Protein AF-W5W9S1-F1 (afdb_monomer)

Nearest PDB structures (foldseek):
  2y3s-assembly1_A  TM=3.424E-01  e=2.837E-02  Streptomyces sp. 307-9
  5awv-assembly1_A  TM=3.131E-01  e=2.520E-02  Nonomuraea gerenzanensis
  2y3r-assembly2_D  TM=3.210E-01  e=1.879E-01  Streptomyces sp. 307-9
  5d79-assembly2_B  TM=3.189E-01  e=3.014E-01  Arabidopsis thaliana
  4pyd-assembly1_B  TM=3.110E-01  e=1.774E+00  Escherichia coli K-12

Radius of gyration: 22.87 Å; Cα contacts (8 Å, |Δi|>4): 692; chains: 1; bounding box: 59×51×93 Å

Solvent-accessible surface area (backbone atoms only — not comparable to full-atom values): 20218 Å² total; per-residue (Å²): 133,77,61,85,22,42,39,74,51,73,61,100,72,39,13,39,13,35,28,35,26,42,39,29,48,30,65,62,62,76,69,63,54,82,50,73,90,50,57,68,72,60,48,50,51,52,51,52,51,45,52,35,53,48,54,59,74,62,62,46,64,65,55,66,36,34,36,33,43,33,39,32,27,37,54,86,80,41,27,28,40,36,37,41,36,38,38,22,43,27,65,48,57,68,58,9,45,54,50,24,53,54,50,46,57,59,64,52,66,52,53,86,58,40,39,61,44,77,38,57,48,43,66,59,44,52,57,71,31,46,71,74,75,72,25,65,67,13,23,34,36,45,35,44,37,59,48,73,47,75,42,84,53,64,91,82,71,47,63,62,43,71,37,62,50,72,53,45,67,60,100,62,75,62,59,68,60,51,55,54,47,15,64,32,88,42,53,33,35,42,35,36,34,43,26,46,40,79,71,45,72,68,47,53,55,39,35,52,50,48,27,54,54,24,50,56,39,37,34,61,52,72,54,42,99,91,41,78,64,46,47,71,43,25,76,64,29,52,67,30,25,64,49,35,49,49,47,42,58,52,55,69,76,56,66,28,28,40,53,46,36,38,37,42,15,66,37,74,62,66,88,59,53,58,52,51,49,17,55,56,41,21,56,41,38,70,29,70,41,50,76,95,39,44,68,58,54,46,46,20,54,41,69,73,48,84,74,84,51,62,72,66,67,44,64,83,53,69,84,91,66,73,50,71,55,58,59,50,51,46,34,51,31,36,56,60,39,44,39,43,54,58,72,78,59,72,80,62,88,93,56,81,88,51,62,54,44,87,84,64,71,73,71,84,77,82,69,98,76,83,135

pLDDT: mean 91.29, std 12.15, range [34.31, 98.56]

Secondary structure (DSSP, 8-state):
-PPTT-EEEE-SS-EEEEEEEEEEE-HHHHHS-TTTTS-HHHHHHHHHHHHHHHHHHH---GGG-EEEEEEEEETTTTEEEEEEEEEEEESSHHHHHHHHHHHHHHHHS--TTEEEEE---HHHHHHHH-PPPPPTTTEEEEE--EEEEE-S--TT--SEEEEEPPP------SHHHHHHHHT-SS-EEEEEEEEEEPPPHHHHHHHHHHHHHHHHHTS----BTTB-SPPPPPHHHHHHHHHHHHHHHHHHHS-EEEEEEEEEESSPPPTTHHHHHHHHTTS-EEEEPPGGGHHHHHHHHHHT-----HHHHHTTPPTT-S-HHHHHHTTEEEHHHHHHHSPPP---TTSPP-B--TTTTT-S---S---

Mean predicted aligned error: 5.56 Å

Organism: NCBI:txid1449976

Structure (mmCIF, N/CA/C/O backbone):
data_AF-W5W9S1-F1
#
_entry.id   AF-W5W9S1-F1
#
loop_
_atom_site.group_PDB
_atom_site.id
_atom_site.type_symbol
_atom_site.label_atom_id
_atom_site.label_alt_id
_atom_site.label_comp_id
_atom_site.label_asym_id
_atom_site.label_entity_id
_atom_site.label_seq_id
_atom_site.pdbx_PDB_ins_code
_atom_site.Cartn_x
_atom_site.Cartn_y
_atom_site.Cartn_z
_atom_site.occupancy
_atom_site.B_iso_or_equiv
_atom_site.auth_seq_id
_atom_site.auth_comp_id
_atom_site.auth_asym_id
_atom_site.auth_atom_id
_atom_site.pdbx_PDB_model_num
ATOM 1 N N . MET A 1 1 ? -29.829 13.057 8.628 1.00 66.56 1 MET A N 1
ATOM 2 C CA . MET A 1 1 ? -29.102 12.408 9.733 1.00 66.56 1 MET A CA 1
ATOM 3 C C . MET A 1 1 ? -28.193 11.389 9.100 1.00 66.56 1 MET A C 1
ATOM 5 O O . MET A 1 1 ? -28.698 10.636 8.275 1.00 66.56 1 MET A O 1
ATOM 9 N N . THR A 1 2 ? -26.906 11.440 9.418 1.00 81.44 2 THR A N 1
ATOM 10 C CA . THR A 1 2 ? -25.919 10.468 8.953 1.00 81.44 2 THR A CA 1
ATOM 11 C C . THR A 1 2 ? -26.155 9.109 9.613 1.00 81.44 2 THR A C 1
ATOM 13 O O . THR A 1 2 ? -26.679 9.025 10.730 1.00 81.44 2 THR A O 1
ATOM 16 N N . ALA A 1 3 ? -25.838 8.029 8.909 1.00 89.62 3 ALA A N 1
ATOM 17 C CA . ALA A 1 3 ? -25.900 6.678 9.439 1.00 89.62 3 ALA A CA 1
ATOM 18 C C . ALA A 1 3 ? -24.864 6.517 10.571 1.00 89.62 3 ALA A C 1
ATOM 20 O O . ALA A 1 3 ? -23.731 6.978 10.426 1.00 89.62 3 ALA A O 1
ATOM 21 N N . PRO A 1 4 ? -25.197 5.831 11.683 1.00 93.00 4 PRO A N 1
ATOM 22 C CA . PRO A 1 4 ? -24.258 5.635 12.785 1.00 93.00 4 PRO A CA 1
ATOM 23 C C . PRO A 1 4 ? -22.931 5.023 12.322 1.00 93.00 4 PRO A C 1
ATOM 25 O O . PRO A 1 4 ? -22.917 4.003 11.619 1.00 93.00 4 PRO A O 1
ATOM 28 N N . GLY A 1 5 ? -21.820 5.621 12.756 1.00 93.81 5 GLY A N 1
ATOM 29 C CA . GLY A 1 5 ? -20.472 5.194 12.389 1.00 93.81 5 GLY A CA 1
ATOM 30 C C . GLY A 1 5 ? -20.043 5.548 10.967 1.00 93.81 5 GLY A C 1
ATOM 31 O O . GLY A 1 5 ? -19.171 4.867 10.424 1.00 93.81 5 GLY A O 1
ATOM 32 N N . VAL A 1 6 ? -20.661 6.564 10.355 1.00 97.44 6 VAL A N 1
ATOM 33 C CA . VAL A 1 6 ? -20.243 7.131 9.068 1.00 97.44 6 VAL A CA 1
ATOM 34 C C . VAL A 1 6 ? -19.922 8.608 9.248 1.00 97.44 6 VAL A C 1
ATOM 36 O O . VAL A 1 6 ? -20.805 9.406 9.532 1.00 97.44 6 VAL A O 1
ATOM 39 N N . LEU A 1 7 ? -18.664 8.979 9.025 1.00 97.50 7 LEU A N 1
ATOM 40 C CA . LEU A 1 7 ? -18.274 10.380 8.881 1.00 97.50 7 LEU A CA 1
ATOM 41 C C . LEU A 1 7 ? -18.498 10.785 7.420 1.00 97.50 7 LEU A C 1
ATOM 43 O O . LEU A 1 7 ? -17.977 10.115 6.530 1.00 97.50 7 LEU A O 1
ATOM 47 N N . LEU A 1 8 ? -19.256 11.850 7.163 1.00 97.25 8 LEU A N 1
ATOM 48 C CA . LEU A 1 8 ? -19.595 12.315 5.814 1.00 97.25 8 LEU A CA 1
ATOM 49 C C . LEU A 1 8 ? -19.098 13.749 5.597 1.00 97.25 8 LEU A C 1
ATOM 51 O O . LEU A 1 8 ? -19.390 14.639 6.391 1.00 97.25 8 LEU A O 1
ATOM 55 N N . GLU A 1 9 ? -18.404 13.981 4.487 1.00 96.25 9 GLU A N 1
ATOM 56 C CA . GLU A 1 9 ? -18.005 15.311 4.019 1.00 96.25 9 GLU A CA 1
ATOM 57 C C . GLU A 1 9 ? -18.427 15.481 2.559 1.00 96.25 9 GLU A C 1
ATOM 59 O O . GLU A 1 9 ? -18.300 14.553 1.758 1.00 96.25 9 GLU A O 1
ATOM 64 N N . SER A 1 10 ? -18.919 16.662 2.189 1.00 96.25 10 SER A N 1
ATOM 65 C CA . SER A 1 10 ? -19.435 16.921 0.843 1.00 96.25 10 SER A CA 1
ATOM 66 C C . SER A 1 10 ? -18.930 18.249 0.295 1.00 96.25 10 SER A C 1
ATOM 68 O O . SER A 1 10 ? -18.887 19.260 0.995 1.00 96.25 10 SER A O 1
ATOM 70 N N . SER A 1 11 ? -18.603 18.251 -0.993 1.00 95.56 11 SER A N 1
ATOM 71 C CA . SER A 1 11 ? -18.443 19.441 -1.821 1.00 95.56 11 SER A CA 1
ATOM 72 C C . SER A 1 11 ? -19.640 19.591 -2.766 1.00 95.56 11 SER A C 1
ATOM 74 O O . SER A 1 11 ? -20.579 18.797 -2.744 1.00 95.56 11 SER A O 1
ATOM 76 N N . ALA A 1 12 ? -19.605 20.599 -3.641 1.00 93.75 12 ALA A N 1
ATOM 77 C CA . ALA A 1 12 ? -20.634 20.777 -4.663 1.00 93.75 12 ALA A CA 1
ATOM 78 C C . ALA A 1 12 ? -20.660 19.654 -5.723 1.00 93.75 12 ALA A C 1
ATOM 80 O O . ALA A 1 12 ? -21.646 19.537 -6.445 1.00 93.75 12 ALA A O 1
ATOM 81 N N . GLN A 1 13 ? -19.589 18.860 -5.859 1.00 94.75 13 GLN A N 1
ATOM 82 C CA . GLN A 1 13 ? -19.453 17.852 -6.922 1.00 94.75 13 GLN A CA 1
ATOM 83 C C . GLN A 1 13 ? -19.272 16.418 -6.415 1.00 94.75 13 GLN A C 1
ATOM 85 O O . GLN A 1 13 ? -19.398 15.479 -7.199 1.00 94.75 13 GLN A O 1
ATOM 90 N N . MET A 1 14 ? -18.903 16.238 -5.148 1.00 96.75 14 MET A N 1
ATOM 91 C CA . MET A 1 14 ? -18.516 14.936 -4.617 1.00 96.75 14 MET A CA 1
ATOM 92 C C . MET A 1 14 ? -18.802 14.863 -3.124 1.00 96.75 14 MET A C 1
ATOM 94 O O . MET A 1 14 ? -18.617 15.842 -2.406 1.00 96.75 14 MET A O 1
ATOM 98 N N . SER A 1 15 ? -19.187 13.684 -2.656 1.00 97.19 15 SER A N 1
ATOM 99 C CA . SER A 1 15 ? -19.253 13.349 -1.240 1.00 97.19 15 SER A CA 1
ATOM 100 C C . SER A 1 15 ? -18.293 12.217 -0.921 1.00 97.19 15 SER A C 1
ATOM 102 O O . SER A 1 15 ? -18.136 11.271 -1.695 1.00 97.19 15 SER A O 1
ATOM 104 N N . TRP A 1 16 ? -17.668 12.308 0.242 1.00 97.25 16 TRP A N 1
ATOM 105 C CA . TRP A 1 16 ? -16.769 11.314 0.798 1.00 97.25 16 TRP A CA 1
ATOM 106 C C . TRP A 1 16 ? -17.345 10.812 2.106 1.00 97.25 16 TRP A C 1
ATOM 108 O O . TRP A 1 16 ? -17.741 11.600 2.960 1.00 97.25 16 TRP A O 1
ATOM 118 N N . ALA A 1 17 ? -17.379 9.495 2.256 1.00 97.81 17 ALA A N 1
ATOM 119 C CA . ALA A 1 17 ? -17.860 8.857 3.466 1.00 97.81 17 ALA A CA 1
ATOM 120 C C . ALA A 1 17 ? -16.778 7.926 4.013 1.00 97.81 17 ALA A C 1
ATOM 122 O O . ALA A 1 17 ? -16.234 7.094 3.276 1.00 97.81 17 ALA A O 1
ATOM 123 N N . TRP A 1 18 ? -16.465 8.078 5.298 1.00 98.44 18 TRP A N 1
ATOM 124 C CA . TRP A 1 18 ? -15.477 7.284 6.019 1.00 98.44 18 TRP A CA 1
ATOM 125 C C . TRP A 1 18 ? -16.140 6.407 7.072 1.00 98.44 18 TRP A C 1
ATOM 127 O O . TRP A 1 18 ? -17.111 6.797 7.717 1.00 98.44 18 TRP A O 1
ATOM 137 N N . ILE A 1 19 ? -15.551 5.234 7.274 1.00 98.50 19 ILE A N 1
ATOM 138 C CA . ILE A 1 19 ? -15.917 4.277 8.318 1.00 98.50 19 ILE A CA 1
ATOM 139 C C . ILE A 1 19 ? -14.667 3.833 9.065 1.00 98.50 19 ILE A C 1
ATOM 141 O O . ILE A 1 19 ? -13.546 3.952 8.561 1.00 98.50 19 ILE A O 1
ATOM 145 N N . GLY A 1 20 ? -14.863 3.270 10.253 1.00 98.25 20 GLY A N 1
ATOM 146 C CA . GLY A 1 20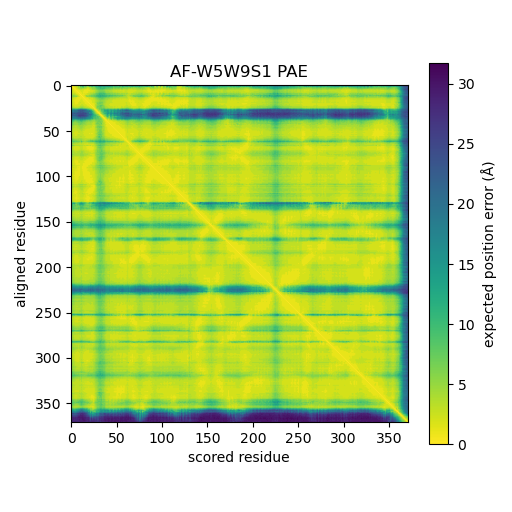 ? -13.788 2.648 11.007 1.00 98.25 20 GLY A CA 1
ATOM 147 C C . GLY A 1 20 ? -14.231 1.382 11.727 1.00 98.25 20 GLY A C 1
ATOM 148 O O . GLY A 1 20 ? -15.384 1.242 12.135 1.00 98.25 20 GLY A O 1
ATOM 149 N N . LEU A 1 21 ? -13.286 0.464 11.891 1.00 98.38 21 LEU A N 1
ATOM 150 C CA . LEU A 1 21 ? -13.408 -0.751 12.684 1.00 98.38 21 LEU A CA 1
ATOM 151 C C . LEU A 1 21 ? -12.221 -0.806 13.650 1.00 98.38 21 LEU A C 1
ATOM 153 O O . LEU A 1 21 ? -11.073 -0.661 13.220 1.00 98.38 21 LEU A O 1
ATOM 157 N N . ARG A 1 22 ? -12.459 -1.064 14.938 1.00 97.56 22 ARG A N 1
ATOM 158 C CA . ARG A 1 22 ? -11.391 -1.554 15.820 1.00 97.56 22 ARG A CA 1
ATOM 159 C C . ARG A 1 22 ? -11.110 -2.993 15.446 1.00 97.56 22 ARG A C 1
ATOM 161 O O . ARG A 1 22 ? -12.048 -3.774 15.301 1.00 97.56 22 ARG A O 1
ATOM 168 N N . VAL A 1 23 ? -9.840 -3.331 15.296 1.00 97.06 23 VAL A N 1
ATOM 169 C CA . VAL A 1 23 ? -9.400 -4.668 14.910 1.00 97.06 23 VAL A CA 1
ATOM 170 C C . VAL A 1 23 ? -8.519 -5.211 16.022 1.00 97.06 23 VAL A C 1
ATOM 172 O O . VAL A 1 23 ? -7.643 -4.514 16.528 1.00 97.06 23 VAL A O 1
ATOM 175 N N . GLY A 1 24 ? -8.749 -6.452 16.425 1.00 95.00 24 GLY A N 1
ATOM 176 C CA . GLY A 1 24 ? -7.943 -7.097 17.452 1.00 95.00 24 GLY A CA 1
ATOM 177 C C . GLY A 1 24 ? -7.851 -8.603 17.243 1.00 95.00 24 GLY A C 1
ATOM 178 O O . GLY A 1 24 ? -8.668 -9.174 16.519 1.00 95.00 24 GLY A O 1
ATOM 179 N N . PRO A 1 25 ? -6.873 -9.258 17.881 1.00 92.88 25 PRO A N 1
ATOM 180 C CA . PRO A 1 25 ? -6.788 -10.710 17.872 1.00 92.88 25 PRO A CA 1
ATOM 181 C C . PRO A 1 25 ? -8.002 -11.315 18.593 1.00 92.88 25 PRO A C 1
ATOM 183 O O . PRO A 1 25 ? -8.459 -10.798 19.618 1.00 92.88 25 PRO A O 1
ATOM 186 N N . ALA A 1 26 ? -8.535 -12.420 18.073 1.00 87.56 26 ALA A N 1
ATOM 187 C CA . ALA A 1 26 ? -9.638 -13.127 18.711 1.00 87.56 26 ALA A CA 1
ATOM 188 C C . ALA A 1 26 ? -9.147 -13.931 19.935 1.00 87.56 26 ALA A C 1
ATOM 190 O O . ALA A 1 26 ? -8.413 -14.905 19.759 1.00 87.56 26 ALA A O 1
ATOM 191 N N . PRO A 1 27 ? -9.601 -13.612 21.167 1.00 69.69 27 PRO A N 1
ATOM 192 C CA . PRO A 1 27 ? -9.120 -14.252 22.395 1.00 69.69 27 PRO A CA 1
ATOM 193 C C . PRO A 1 27 ? -9.461 -15.743 22.421 1.00 69.69 27 PRO A C 1
ATOM 195 O O . PRO A 1 27 ? -8.645 -16.572 22.809 1.00 69.69 27 PRO A O 1
ATOM 198 N N . LYS A 1 28 ? -10.634 -16.108 21.881 1.00 61.88 28 LYS A N 1
ATOM 199 C CA . LYS A 1 28 ? -11.098 -17.496 21.855 1.00 61.88 28 LYS A CA 1
ATOM 200 C C . LYS A 1 28 ? -10.121 -18.433 21.150 1.00 61.88 28 LYS A C 1
ATOM 202 O O . LYS A 1 28 ? -10.017 -19.554 21.595 1.00 61.88 28 LYS A O 1
ATOM 207 N N . LEU A 1 29 ? -9.380 -18.021 20.117 1.00 58.62 29 LEU A N 1
ATOM 208 C CA . LEU A 1 29 ? -8.436 -18.928 19.439 1.00 58.62 29 LEU A CA 1
ATOM 209 C C . LEU A 1 29 ? -7.127 -19.139 20.206 1.00 58.62 29 LEU A C 1
ATOM 211 O O . LEU A 1 29 ? -6.529 -20.207 20.068 1.00 58.62 29 LEU A O 1
ATOM 215 N N . ALA A 1 30 ? -6.719 -18.173 21.033 1.00 54.97 30 ALA A N 1
ATOM 216 C CA . ALA A 1 30 ? -5.643 -18.368 22.001 1.00 54.97 30 ALA A CA 1
ATOM 217 C C . ALA A 1 30 ? -6.090 -19.311 23.137 1.00 54.97 30 ALA A C 1
ATOM 219 O O . ALA A 1 30 ? -5.310 -20.151 23.585 1.00 54.97 30 ALA A O 1
ATOM 220 N N . ASP A 1 31 ? -7.368 -19.235 23.529 1.00 51.78 31 ASP A N 1
ATOM 221 C CA . ASP A 1 31 ? -7.928 -19.979 24.664 1.00 51.78 31 ASP A CA 1
ATOM 222 C C . ASP A 1 31 ? -8.452 -21.390 24.311 1.00 51.78 31 ASP A C 1
ATOM 224 O O . ASP A 1 31 ? -8.374 -22.308 25.128 1.00 51.78 31 ASP A O 1
ATOM 228 N N . THR A 1 32 ? -8.996 -21.617 23.108 1.00 49.09 32 THR A N 1
ATOM 229 C CA . THR A 1 32 ? -9.780 -22.832 22.793 1.00 49.09 32 THR A CA 1
ATOM 230 C C . THR A 1 32 ? -8.958 -24.054 22.403 1.00 49.09 32 THR A C 1
ATOM 232 O O . THR A 1 32 ? -9.543 -25.042 21.963 1.00 49.09 32 THR A O 1
ATOM 235 N N . ARG A 1 33 ? -7.623 -24.042 22.523 1.00 52.91 33 ARG A N 1
ATOM 236 C CA . ARG A 1 33 ? -6.759 -25.162 22.079 1.00 52.91 33 ARG A CA 1
ATOM 237 C C . ARG A 1 33 ? -7.015 -25.622 20.633 1.00 52.91 33 ARG A C 1
ATOM 239 O O . ARG A 1 33 ? -6.513 -26.670 20.244 1.00 52.91 33 ARG A O 1
ATOM 246 N N . ALA A 1 34 ? -7.722 -24.841 19.808 1.00 52.34 34 ALA A N 1
ATOM 247 C CA . ALA A 1 34 ? -8.057 -25.198 18.422 1.00 52.34 34 ALA A CA 1
ATOM 248 C C . ALA A 1 34 ? -6.805 -25.396 17.545 1.00 52.34 34 ALA A C 1
ATOM 250 O O . ALA A 1 34 ? -6.888 -25.921 16.439 1.00 52.34 34 ALA A O 1
ATOM 251 N N . TYR A 1 35 ? -5.643 -25.006 18.075 1.00 56.22 35 TYR A N 1
ATOM 252 C CA . TYR A 1 35 ? -4.326 -25.215 17.500 1.00 56.22 35 TYR A CA 1
ATOM 253 C C . TYR A 1 35 ? -3.304 -25.814 18.473 1.00 56.22 35 TYR A C 1
ATOM 255 O O . TYR A 1 35 ? -2.106 -25.649 18.244 1.00 56.22 35 TYR A O 1
ATOM 263 N N . ALA A 1 36 ? -3.730 -26.455 19.566 1.00 60.62 36 ALA A N 1
ATOM 264 C CA . ALA A 1 36 ? -2.794 -27.042 20.529 1.00 60.62 36 ALA A CA 1
ATOM 265 C C . ALA A 1 36 ? -1.847 -28.060 19.867 1.00 60.62 36 ALA A C 1
ATOM 267 O O . ALA A 1 36 ? -0.680 -28.125 20.240 1.00 60.62 36 ALA A O 1
ATOM 268 N N . ASP A 1 37 ? -2.321 -28.742 18.819 1.00 67.19 37 ASP A N 1
ATOM 269 C CA . ASP A 1 37 ? -1.576 -29.784 18.103 1.00 67.19 37 ASP A CA 1
ATOM 270 C C . ASP A 1 37 ? -0.967 -29.310 16.766 1.00 67.19 37 ASP A C 1
ATOM 272 O O . ASP A 1 37 ? -0.419 -30.111 16.010 1.00 67.19 37 ASP A O 1
ATOM 276 N N . VAL A 1 38 ? -1.063 -28.014 16.435 1.00 76.00 38 VAL A N 1
ATOM 277 C CA . VAL A 1 38 ? -0.556 -27.461 15.165 1.00 76.00 38 VAL A CA 1
ATOM 278 C C . VAL A 1 38 ? 0.726 -26.674 15.414 1.00 76.00 38 VAL A C 1
ATOM 280 O O . VAL A 1 38 ? 0.735 -25.708 16.179 1.00 76.00 38 VAL A O 1
ATOM 283 N N . ALA A 1 39 ? 1.807 -27.057 14.729 1.00 83.56 39 ALA A N 1
ATOM 284 C CA . ALA A 1 39 ? 3.082 -26.352 14.801 1.00 83.56 39 ALA A CA 1
ATOM 285 C C . ALA A 1 39 ? 2.957 -24.899 14.305 1.00 83.56 39 ALA A C 1
ATOM 287 O O . ALA A 1 39 ? 2.207 -24.602 13.372 1.00 83.56 39 ALA A O 1
ATOM 288 N N . GLU A 1 40 ? 3.742 -23.993 14.889 1.00 82.00 40 GLU A N 1
ATOM 289 C CA . GLU A 1 40 ? 3.676 -22.554 14.602 1.00 82.00 40 GLU A CA 1
ATOM 290 C C . GLU A 1 40 ? 3.804 -22.188 13.107 1.00 82.00 40 GLU A C 1
ATOM 292 O O . GLU A 1 40 ? 2.989 -21.397 12.628 1.00 82.00 40 GLU A O 1
ATOM 297 N N . PRO A 1 41 ? 4.721 -22.787 12.315 1.00 86.25 41 PRO A N 1
ATOM 298 C CA . PRO A 1 41 ? 4.794 -22.499 10.881 1.00 86.25 41 PRO A CA 1
ATOM 299 C C . PRO A 1 41 ? 3.509 -22.866 10.128 1.00 86.25 41 PRO A C 1
ATOM 301 O O . PRO A 1 41 ? 3.058 -22.130 9.254 1.00 86.25 41 PRO A O 1
ATOM 304 N N . GLN A 1 42 ? 2.874 -23.982 10.496 1.00 87.19 42 GLN A N 1
ATOM 305 C CA . GLN A 1 42 ? 1.632 -24.421 9.866 1.00 87.19 42 GLN A CA 1
ATOM 306 C C . GLN A 1 42 ? 0.456 -23.520 10.258 1.00 87.19 42 GLN A C 1
ATOM 308 O O . GLN A 1 42 ? -0.351 -23.168 9.395 1.00 87.19 42 GLN A O 1
ATOM 313 N N . ARG A 1 43 ? 0.372 -23.103 11.531 1.00 83.56 43 ARG A N 1
ATOM 314 C CA . ARG A 1 43 ? -0.604 -22.098 11.984 1.00 83.56 43 ARG A CA 1
ATOM 315 C C . ARG A 1 43 ? -0.483 -20.817 11.169 1.00 83.56 43 ARG A C 1
ATOM 317 O O . ARG A 1 43 ? -1.476 -20.351 10.618 1.00 83.56 43 ARG A O 1
ATOM 324 N N . ARG A 1 44 ? 0.731 -20.276 11.057 1.00 87.38 44 ARG A N 1
ATOM 325 C CA . ARG A 1 44 ? 0.982 -19.031 10.328 1.00 87.38 44 ARG A CA 1
ATOM 326 C C . ARG A 1 44 ? 0.624 -19.160 8.851 1.00 87.38 44 ARG A C 1
ATOM 328 O O . ARG A 1 44 ? -0.088 -18.299 8.344 1.00 87.38 44 ARG A O 1
ATOM 335 N N . ALA A 1 45 ? 0.998 -20.258 8.195 1.00 89.56 45 ALA A N 1
ATOM 336 C CA . ALA A 1 45 ? 0.610 -20.519 6.811 1.00 89.56 45 ALA A CA 1
ATOM 337 C C . ALA A 1 45 ? -0.922 -20.550 6.626 1.00 89.56 45 ALA A C 1
ATOM 339 O O . ALA A 1 45 ? -1.446 -19.942 5.691 1.00 89.56 45 ALA A O 1
ATOM 340 N N . GLN A 1 46 ? -1.663 -21.196 7.537 1.00 89.81 46 GLN A N 1
ATOM 341 C CA . GLN A 1 46 ? -3.132 -21.215 7.506 1.00 89.81 46 GLN A CA 1
ATOM 342 C C . GLN A 1 46 ? -3.740 -19.826 7.736 1.00 89.81 46 GLN A C 1
ATOM 344 O O . GLN A 1 46 ? -4.682 -19.447 7.038 1.00 89.81 46 GLN A O 1
ATOM 349 N N .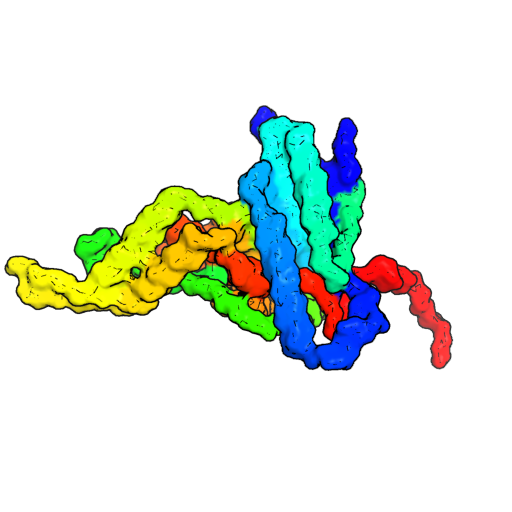 THR A 1 47 ? -3.206 -19.060 8.688 1.00 90.31 47 THR A N 1
ATOM 350 C CA . THR A 1 47 ? -3.618 -17.677 8.957 1.00 90.31 47 THR A CA 1
ATOM 351 C C . THR A 1 47 ? -3.392 -16.798 7.729 1.00 90.31 47 THR A C 1
ATOM 353 O O . THR A 1 47 ? -4.328 -16.154 7.260 1.00 90.31 47 THR A O 1
ATOM 356 N N . THR A 1 48 ? -2.195 -16.851 7.138 1.00 92.38 48 THR A N 1
ATOM 357 C CA . THR A 1 48 ? -1.847 -16.130 5.906 1.00 92.38 48 THR A CA 1
ATOM 358 C C . THR A 1 48 ? -2.790 -16.504 4.757 1.00 92.38 48 THR A C 1
ATOM 360 O O . THR A 1 48 ? -3.295 -15.624 4.063 1.00 92.38 48 THR A O 1
ATOM 363 N N . ALA A 1 49 ? -3.108 -17.791 4.579 1.00 94.38 49 ALA A N 1
ATOM 364 C CA . ALA A 1 49 ? -4.038 -18.238 3.541 1.00 94.38 49 ALA A CA 1
ATOM 365 C C . ALA A 1 49 ? -5.466 -17.693 3.742 1.00 94.38 49 ALA A C 1
ATOM 367 O O . ALA A 1 49 ? -6.120 -17.303 2.773 1.00 94.38 49 ALA A O 1
ATOM 368 N N . ARG A 1 50 ? -5.950 -17.629 4.991 1.00 94.94 50 ARG A N 1
ATOM 369 C CA . ARG A 1 50 ? -7.271 -17.064 5.321 1.00 94.94 50 ARG A CA 1
ATOM 370 C C . ARG A 1 50 ? -7.322 -15.554 5.123 1.00 94.94 50 ARG A C 1
ATOM 372 O O . ARG A 1 50 ? -8.298 -15.064 4.564 1.00 94.94 50 ARG A O 1
ATOM 379 N N . GLU A 1 51 ? -6.287 -14.830 5.540 1.00 96.44 51 GLU A N 1
ATOM 380 C CA . GLU A 1 51 ? -6.179 -13.381 5.316 1.00 96.44 51 GLU A CA 1
ATOM 381 C C . GLU A 1 51 ? -6.138 -13.057 3.824 1.00 96.44 51 GLU A C 1
ATOM 383 O O . GLU A 1 51 ? -6.870 -12.186 3.362 1.00 96.44 51 GLU A O 1
ATOM 388 N N . ARG A 1 52 ? -5.368 -13.825 3.047 1.00 97.19 52 ARG A N 1
ATOM 389 C CA . ARG A 1 52 ? -5.330 -13.715 1.588 1.00 97.19 52 ARG A CA 1
ATOM 390 C C . ARG A 1 52 ? -6.704 -13.945 0.953 1.00 97.19 52 ARG A C 1
ATOM 392 O O . ARG A 1 52 ? -7.103 -13.183 0.077 1.00 97.19 52 ARG A O 1
ATOM 399 N N . ALA A 1 53 ? -7.428 -14.985 1.373 1.00 97.81 53 ALA A N 1
ATOM 400 C CA . ALA A 1 53 ? -8.771 -15.272 0.865 1.00 97.81 53 ALA A CA 1
ATOM 401 C C . ALA A 1 53 ? -9.774 -14.166 1.231 1.00 97.81 53 ALA A C 1
ATOM 403 O O . ALA A 1 53 ? -10.559 -13.742 0.385 1.00 97.81 53 ALA A O 1
ATOM 404 N N . TRP A 1 54 ? -9.709 -13.662 2.466 1.00 97.69 54 TRP A N 1
ATOM 405 C CA . TRP A 1 54 ? -10.505 -12.517 2.899 1.00 97.69 54 TRP A CA 1
ATOM 406 C C . TRP A 1 54 ? -10.202 -11.279 2.056 1.00 97.69 54 TRP A C 1
ATOM 408 O O . TRP A 1 54 ? -11.133 -10.676 1.532 1.00 97.69 54 TRP A O 1
ATOM 418 N N . LEU A 1 55 ? -8.923 -10.950 1.844 1.00 97.44 55 LEU A N 1
ATOM 419 C CA . LEU A 1 55 ? -8.504 -9.793 1.055 1.00 97.44 55 LEU A CA 1
ATOM 420 C C . LEU A 1 55 ? -8.965 -9.891 -0.406 1.00 97.44 55 LEU A C 1
ATOM 422 O O . LEU A 1 55 ? -9.422 -8.900 -0.972 1.00 97.44 55 LEU A O 1
ATOM 426 N N . ALA A 1 56 ? -8.920 -11.089 -0.996 1.00 97.69 56 ALA A N 1
ATOM 427 C CA . ALA A 1 56 ? -9.491 -11.339 -2.318 1.00 97.69 56 ALA A CA 1
ATOM 428 C C . ALA A 1 56 ? -11.000 -11.041 -2.353 1.00 97.69 56 ALA A C 1
ATOM 430 O O . ALA A 1 56 ? -11.476 -10.404 -3.288 1.00 97.69 56 ALA A O 1
ATOM 431 N N . GLY A 1 57 ? -11.739 -11.436 -1.309 1.00 96.75 57 GLY A N 1
ATOM 432 C CA . GLY A 1 57 ? -13.166 -11.134 -1.153 1.00 96.75 57 GLY A CA 1
ATOM 433 C C . GLY A 1 57 ? -13.482 -9.650 -0.926 1.00 96.75 57 GLY A C 1
ATOM 434 O O . GLY A 1 57 ? -14.620 -9.231 -1.133 1.00 96.75 57 GLY A O 1
ATOM 435 N N . GLN A 1 58 ? -12.490 -8.839 -0.541 1.00 96.31 58 GLN A N 1
ATOM 436 C CA . GLN A 1 58 ? -12.644 -7.386 -0.434 1.00 96.31 58 GLN A CA 1
ATOM 437 C C . GLN A 1 58 ? -12.451 -6.661 -1.766 1.00 96.31 58 GLN A C 1
ATOM 439 O O . GLN A 1 58 ? -12.823 -5.490 -1.866 1.00 96.31 58 GLN A O 1
ATOM 444 N N . TRP A 1 59 ? -11.884 -7.320 -2.783 1.00 96.62 59 TRP A N 1
ATOM 445 C CA . TRP A 1 59 ? -11.595 -6.693 -4.067 1.00 96.62 59 TRP A CA 1
ATOM 446 C C . TRP A 1 59 ? -12.893 -6.284 -4.774 1.00 96.62 59 TRP A C 1
ATOM 448 O O . TRP A 1 59 ? -13.615 -7.104 -5.335 1.00 96.62 59 TRP A O 1
ATOM 458 N N . ASN A 1 60 ? -13.194 -4.989 -4.724 1.00 93.12 60 ASN A N 1
ATOM 459 C CA . ASN A 1 60 ? -14.292 -4.362 -5.443 1.00 93.12 60 ASN A CA 1
ATOM 460 C C . ASN A 1 60 ? -13.858 -2.941 -5.832 1.00 93.12 60 ASN A C 1
ATOM 462 O O . ASN A 1 60 ? -13.488 -2.149 -4.966 1.00 93.12 60 ASN A O 1
ATOM 466 N N . THR A 1 61 ? -13.891 -2.639 -7.129 1.00 90.69 61 THR A N 1
ATOM 467 C CA . THR A 1 61 ? -13.512 -1.334 -7.693 1.00 90.69 61 THR A CA 1
ATOM 468 C C . THR A 1 61 ? -14.680 -0.349 -7.815 1.00 90.69 61 THR A C 1
ATOM 470 O O . THR A 1 61 ? -14.481 0.793 -8.224 1.00 90.69 61 THR A O 1
ATOM 473 N N . GLU A 1 62 ? -15.901 -0.768 -7.486 1.00 86.19 62 GLU A N 1
ATOM 474 C CA . GLU A 1 62 ? -17.081 0.092 -7.408 1.00 86.19 62 GLU A CA 1
ATOM 475 C C . GLU A 1 62 ? -16.932 1.126 -6.280 1.00 86.19 62 GLU A C 1
ATOM 477 O O . GLU A 1 62 ? -16.262 0.895 -5.268 1.00 86.19 62 GLU A O 1
ATOM 482 N N . SER A 1 63 ? -17.559 2.293 -6.458 1.00 82.44 63 SER A N 1
ATOM 483 C CA . SER A 1 63 ? -17.587 3.394 -5.475 1.00 82.44 63 SER A CA 1
ATOM 484 C C . SER A 1 63 ? -16.210 3.914 -5.025 1.00 82.44 63 SER A C 1
ATOM 486 O O . SER A 1 63 ? -16.110 4.594 -4.001 1.00 82.44 63 SER A O 1
ATOM 488 N N . HIS A 1 64 ? -15.146 3.593 -5.776 1.00 91.38 64 HIS A N 1
ATOM 489 C CA . HIS A 1 64 ? -13.756 3.942 -5.459 1.00 91.38 64 HIS A CA 1
ATOM 490 C C . HIS A 1 64 ? -13.377 3.610 -4.008 1.00 91.38 64 HIS A C 1
ATOM 492 O O . HIS A 1 64 ? -12.732 4.408 -3.319 1.00 91.38 64 HIS A O 1
ATOM 498 N N . ALA A 1 65 ? -13.835 2.450 -3.529 1.00 95.38 65 ALA A N 1
ATOM 499 C CA . ALA A 1 65 ? -13.572 2.010 -2.172 1.00 95.38 65 ALA A CA 1
ATOM 500 C C . ALA A 1 65 ? -12.067 1.855 -1.929 1.00 95.38 65 ALA A C 1
ATOM 502 O O . ALA A 1 65 ? -11.339 1.277 -2.734 1.00 95.38 65 ALA A O 1
ATOM 503 N N . ARG A 1 66 ? -11.613 2.344 -0.782 1.00 96.44 66 ARG A N 1
ATOM 504 C CA . ARG A 1 66 ? -10.231 2.227 -0.321 1.00 96.44 66 ARG A CA 1
ATOM 505 C C . ARG A 1 66 ? -10.186 2.064 1.177 1.00 96.44 66 ARG A C 1
ATOM 507 O O . ARG A 1 66 ? -11.093 2.523 1.873 1.00 96.44 66 ARG A O 1
ATOM 514 N N . TRP A 1 67 ? -9.150 1.410 1.673 1.00 97.06 67 TRP A N 1
ATOM 515 C CA . TRP A 1 67 ? -9.037 1.139 3.095 1.00 97.06 67 TRP A CA 1
ATOM 516 C C . TRP A 1 67 ? -7.594 1.086 3.559 1.00 97.06 67 TRP A C 1
ATOM 518 O O . TRP A 1 67 ? -6.662 0.886 2.786 1.00 97.06 67 TRP A O 1
ATOM 528 N N . GLU A 1 68 ? -7.416 1.290 4.852 1.00 98.25 68 GLU A N 1
ATOM 529 C CA . GLU A 1 68 ? -6.115 1.435 5.473 1.00 98.25 68 GLU A CA 1
ATOM 530 C C . GLU A 1 68 ? -6.122 0.785 6.848 1.00 98.25 68 GLU A C 1
ATOM 532 O O . GLU A 1 68 ? -6.973 1.086 7.687 1.00 98.25 68 GLU A O 1
ATOM 537 N N . LEU A 1 69 ? -5.167 -0.112 7.074 1.00 98.44 69 LEU A N 1
ATOM 538 C CA . LEU A 1 69 ? -4.922 -0.704 8.377 1.00 98.44 69 LEU A CA 1
ATOM 539 C C . LEU A 1 69 ? -3.875 0.129 9.104 1.00 98.44 69 LEU A C 1
ATOM 541 O O . LEU A 1 69 ? -2.765 0.322 8.604 1.00 98.44 69 LEU A O 1
ATOM 545 N N . ARG A 1 70 ? -4.228 0.614 10.291 1.00 97.94 70 ARG A N 1
ATOM 546 C CA . ARG A 1 70 ? -3.357 1.415 11.145 1.00 97.94 70 ARG A CA 1
ATOM 547 C C . ARG A 1 70 ? -3.038 0.676 12.419 1.00 97.94 70 ARG A C 1
ATOM 549 O O . ARG A 1 70 ? -3.944 0.297 13.155 1.00 97.94 70 ARG A O 1
ATOM 556 N N . PHE A 1 71 ? -1.753 0.555 12.699 1.00 98.19 71 PHE A N 1
ATOM 557 C CA . PHE A 1 71 ? -1.225 0.153 13.987 1.00 98.19 71 PHE A CA 1
ATOM 558 C C . PHE A 1 71 ? -0.698 1.392 14.692 1.00 98.19 71 PHE A C 1
ATOM 560 O O . PHE A 1 71 ? 0.152 2.094 14.150 1.00 98.19 71 PHE A O 1
ATOM 567 N N . SER A 1 72 ? -1.203 1.671 15.885 1.00 96.88 72 SER A N 1
ATOM 568 C CA . SER A 1 72 ? -0.789 2.823 16.682 1.00 96.88 72 SER A CA 1
ATOM 569 C C . SER A 1 72 ? -0.323 2.351 18.044 1.00 96.88 72 SER A C 1
ATOM 571 O O . SER A 1 72 ? -1.065 1.633 18.716 1.00 96.88 72 SER A O 1
ATOM 573 N N . ASN A 1 73 ? 0.881 2.743 18.452 1.00 96.19 73 ASN A N 1
ATOM 574 C CA . ASN A 1 73 ? 1.340 2.463 19.807 1.00 96.19 73 ASN A CA 1
ATOM 575 C C . ASN A 1 73 ? 0.796 3.498 20.794 1.00 96.19 73 ASN A C 1
ATOM 577 O O . ASN A 1 73 ? 0.638 4.676 20.467 1.00 96.19 73 ASN A O 1
ATOM 581 N N . ASP A 1 74 ? 0.590 3.049 22.022 1.00 94.50 74 ASP A N 1
ATOM 582 C CA . ASP A 1 74 ? 0.453 3.912 23.184 1.00 94.50 74 ASP A CA 1
ATOM 583 C C . ASP A 1 74 ? 1.750 3.827 24.013 1.00 94.50 74 ASP A C 1
ATOM 585 O O . ASP A 1 74 ? 2.041 2.770 24.580 1.00 94.50 74 ASP A O 1
ATOM 589 N N . PRO A 1 75 ? 2.547 4.911 24.104 1.00 93.75 75 PRO A N 1
ATOM 590 C CA . PRO A 1 75 ? 3.787 4.917 24.882 1.00 93.75 75 PRO A CA 1
ATOM 591 C C . PRO A 1 75 ? 3.604 4.610 26.377 1.00 93.75 75 PRO A C 1
ATOM 593 O O . PRO A 1 75 ? 4.548 4.144 27.020 1.00 93.75 75 PRO A O 1
ATOM 596 N N . VAL A 1 76 ? 2.417 4.869 26.942 1.00 93.94 76 VAL A N 1
ATOM 597 C CA . VAL A 1 76 ? 2.126 4.665 28.369 1.00 93.94 76 VAL A CA 1
ATOM 598 C C . VAL A 1 76 ? 1.870 3.191 28.655 1.00 93.94 76 VAL A C 1
ATOM 600 O O . VAL A 1 76 ? 2.495 2.614 29.544 1.00 93.94 76 VAL A O 1
ATOM 603 N N . THR A 1 77 ? 0.965 2.567 27.900 1.00 94.06 77 THR A N 1
ATOM 604 C CA . THR A 1 77 ? 0.607 1.154 28.103 1.00 94.06 77 THR A CA 1
ATOM 605 C C . THR A 1 77 ? 1.558 0.188 27.404 1.00 94.06 77 THR A C 1
ATOM 607 O O . THR A 1 77 ? 1.603 -0.986 27.773 1.00 94.06 77 THR A O 1
ATOM 610 N N . ARG A 1 78 ? 2.337 0.669 26.424 1.00 95.00 78 ARG A N 1
ATOM 611 C CA . ARG A 1 78 ? 3.170 -0.139 25.516 1.00 95.00 78 ARG A CA 1
ATOM 612 C C . ARG A 1 78 ? 2.371 -1.223 24.800 1.00 95.00 78 ARG A C 1
ATOM 614 O O . ARG A 1 78 ? 2.875 -2.316 24.551 1.00 95.00 78 ARG A O 1
ATOM 621 N N . LEU A 1 79 ? 1.114 -0.922 24.496 1.00 95.75 79 LEU A N 1
ATOM 622 C CA . LEU A 1 79 ? 0.254 -1.759 23.675 1.00 95.75 79 LEU A CA 1
ATOM 623 C C . LEU A 1 79 ? 0.086 -1.130 22.294 1.00 95.75 79 LEU A C 1
ATOM 625 O O . LEU A 1 79 ? 0.289 0.069 22.089 1.00 95.75 79 LEU A O 1
ATOM 629 N N . VAL A 1 80 ? -0.291 -1.972 21.338 1.00 96.88 80 VAL A N 1
ATOM 630 C CA . VAL A 1 80 ? -0.642 -1.572 19.980 1.00 96.88 80 VAL A CA 1
ATOM 631 C C . VAL A 1 80 ? -2.158 -1.633 19.837 1.00 96.88 80 VAL A C 1
ATOM 633 O O . VAL A 1 80 ? -2.792 -2.654 20.101 1.00 96.88 80 VAL A O 1
ATOM 636 N N . SER A 1 81 ? -2.754 -0.542 19.378 1.00 96.88 81 SER A N 1
ATOM 637 C CA . SER A 1 81 ? -4.127 -0.540 18.881 1.00 96.88 81 SER A CA 1
ATOM 638 C C . SER A 1 81 ? -4.116 -0.729 17.366 1.00 96.88 81 SER A C 1
ATOM 640 O O . SER A 1 81 ? -3.237 -0.209 16.677 1.00 96.88 81 SER A O 1
ATOM 642 N N . CYS A 1 82 ? -5.078 -1.486 16.838 1.00 97.75 82 CYS A N 1
ATOM 643 C CA . CYS A 1 82 ? -5.242 -1.673 15.403 1.00 97.75 82 CYS A CA 1
ATOM 644 C C . CYS A 1 82 ? -6.615 -1.147 14.964 1.00 97.75 82 CYS A C 1
ATOM 646 O O . CYS A 1 82 ? -7.642 -1.445 15.576 1.00 97.75 82 CYS A O 1
ATOM 648 N N . THR A 1 83 ? -6.635 -0.304 13.933 1.00 98.12 83 THR A N 1
ATOM 649 C CA . THR A 1 83 ? -7.858 0.273 13.359 1.00 98.12 83 THR A CA 1
ATOM 650 C C . THR A 1 83 ? -7.855 0.058 11.855 1.00 98.12 83 THR A C 1
ATOM 652 O O . THR A 1 83 ? -6.868 0.360 11.191 1.00 98.12 83 THR A O 1
ATOM 655 N N . LEU A 1 84 ? -8.965 -0.432 11.314 1.00 98.56 84 LEU A N 1
ATOM 656 C CA . LEU A 1 84 ? -9.200 -0.530 9.881 1.00 98.56 84 LEU A CA 1
ATOM 657 C C . LEU A 1 84 ? -10.142 0.596 9.466 1.00 98.56 84 LEU A C 1
ATOM 659 O O . LEU A 1 84 ? -11.299 0.632 9.880 1.00 98.56 84 LEU A O 1
ATOM 663 N N . LEU A 1 85 ? -9.623 1.528 8.676 1.00 98.56 85 LEU A N 1
ATOM 664 C CA . LEU A 1 85 ? -10.360 2.671 8.153 1.00 98.56 85 LEU A CA 1
ATOM 665 C C . LEU A 1 85 ? -10.757 2.396 6.709 1.00 98.56 85 LEU A C 1
ATOM 667 O O . LEU A 1 85 ? -9.975 1.830 5.951 1.00 98.56 85 LEU A O 1
ATOM 671 N N . GLY A 1 86 ? -11.956 2.813 6.325 1.00 98.19 86 GLY A N 1
ATOM 672 C CA . GLY A 1 86 ? -12.454 2.700 4.959 1.00 98.19 86 GLY A CA 1
ATOM 673 C C . GLY A 1 86 ? -12.968 4.038 4.463 1.00 98.19 86 GLY A C 1
ATOM 674 O O . GLY A 1 86 ? -13.445 4.854 5.251 1.00 98.19 86 GLY A O 1
ATOM 675 N N . ARG A 1 87 ? -12.888 4.256 3.153 1.00 98.00 87 ARG A N 1
ATOM 676 C CA . ARG A 1 87 ? -13.453 5.423 2.487 1.00 98.00 87 ARG A CA 1
ATOM 677 C C . ARG A 1 87 ? -14.063 5.036 1.152 1.00 98.00 87 ARG A C 1
ATOM 679 O O . ARG A 1 87 ? -13.490 4.241 0.410 1.00 98.00 87 ARG A O 1
ATOM 686 N N . VAL A 1 88 ? -15.182 5.664 0.831 1.00 97.94 88 VAL A N 1
ATOM 687 C CA . VAL A 1 88 ? -15.821 5.635 -0.489 1.00 97.94 88 VAL A CA 1
ATOM 688 C C . VAL A 1 88 ? -16.085 7.063 -0.956 1.00 97.94 88 VAL A C 1
ATOM 690 O O . VAL A 1 88 ? -15.960 8.013 -0.175 1.00 97.94 88 VAL A O 1
ATOM 693 N N . GLN A 1 89 ? -16.436 7.228 -2.228 1.00 96.19 89 GLN A N 1
ATOM 694 C CA . GLN A 1 89 ? -16.905 8.514 -2.734 1.00 96.19 89 GLN A CA 1
ATOM 695 C C . GLN A 1 89 ? -18.013 8.338 -3.767 1.00 96.19 89 GLN A C 1
ATOM 697 O O . GLN A 1 89 ? -18.002 7.374 -4.533 1.00 96.19 89 GLN A O 1
ATOM 702 N N . ASP A 1 90 ? -18.941 9.287 -3.782 1.00 96.69 90 ASP A N 1
ATOM 703 C CA . ASP A 1 90 ? -20.049 9.346 -4.731 1.00 96.69 90 ASP A CA 1
ATOM 704 C C . ASP A 1 90 ? -20.521 10.804 -4.885 1.00 96.69 90 ASP A C 1
ATOM 706 O O . ASP A 1 90 ? -20.486 11.550 -3.900 1.00 96.69 90 ASP A O 1
ATOM 710 N N . PRO A 1 91 ? -20.955 11.251 -6.078 1.00 96.50 91 PRO A N 1
ATOM 711 C CA . PRO A 1 91 ? -21.593 12.556 -6.232 1.00 96.50 91 PRO A CA 1
ATOM 712 C C . PRO A 1 91 ? -22.830 12.753 -5.339 1.00 96.50 91 PRO A C 1
ATOM 714 O O . PRO A 1 91 ? -23.059 13.869 -4.875 1.00 96.50 91 PRO A O 1
ATOM 717 N N . ASP A 1 92 ? -23.609 11.697 -5.068 1.00 96.50 92 ASP A N 1
ATOM 718 C CA . ASP A 1 92 ? -24.752 11.739 -4.148 1.00 96.50 92 ASP A CA 1
ATOM 719 C C . ASP A 1 92 ? -24.314 11.369 -2.712 1.00 96.50 92 ASP A C 1
ATOM 721 O O . ASP A 1 92 ? -23.902 10.22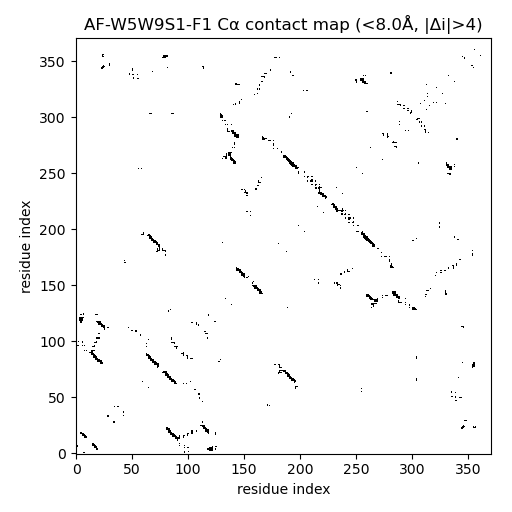9 -2.461 1.00 96.50 92 ASP A O 1
ATOM 725 N N . PRO A 1 93 ? -24.459 12.281 -1.727 1.00 96.88 93 PRO A N 1
ATOM 726 C CA . PRO A 1 93 ? -24.125 12.006 -0.330 1.00 96.88 93 PRO A CA 1
ATOM 727 C C . PRO A 1 93 ? -24.807 10.759 0.250 1.00 96.88 93 PRO A C 1
ATOM 729 O O . PRO A 1 93 ? -24.203 10.038 1.045 1.00 96.88 93 PRO A O 1
ATOM 732 N N . ARG A 1 94 ? -26.051 10.463 -0.155 1.00 96.38 94 ARG A N 1
ATOM 733 C CA . ARG A 1 94 ? -26.781 9.277 0.328 1.00 96.38 94 ARG A CA 1
ATOM 734 C C . ARG A 1 94 ? -26.186 7.991 -0.228 1.00 96.38 94 ARG A C 1
ATOM 736 O O . ARG A 1 94 ? -26.101 6.994 0.486 1.00 96.38 94 ARG A O 1
ATOM 743 N N . MET A 1 95 ? -25.763 8.012 -1.488 1.00 96.75 95 MET A N 1
ATOM 744 C CA . MET A 1 95 ? -25.111 6.867 -2.118 1.00 96.75 95 MET A CA 1
ATOM 745 C C . MET A 1 95 ? -23.726 6.625 -1.516 1.00 96.75 95 MET A C 1
ATOM 747 O O . MET A 1 95 ? -23.392 5.472 -1.231 1.00 96.75 95 MET A O 1
ATOM 751 N N . ALA A 1 96 ? -22.968 7.694 -1.235 1.00 96.94 96 ALA A N 1
ATOM 752 C CA . ALA A 1 96 ? -21.693 7.614 -0.523 1.00 96.94 96 ALA A CA 1
ATOM 753 C C . ALA A 1 96 ? -21.869 6.974 0.863 1.00 96.94 96 ALA A C 1
ATOM 755 O O . ALA A 1 96 ? -21.176 6.014 1.194 1.00 96.94 96 ALA A O 1
ATOM 756 N N . GLU A 1 97 ? -22.840 7.436 1.648 1.00 97.62 97 GLU A N 1
ATOM 757 C CA . GLU A 1 97 ? -23.142 6.879 2.968 1.00 97.62 97 GLU A CA 1
ATOM 758 C C . GLU A 1 97 ? -23.518 5.390 2.911 1.00 97.62 97 GLU A C 1
ATOM 760 O O . GLU A 1 97 ? -22.948 4.569 3.633 1.00 97.62 97 GLU A O 1
ATOM 765 N N . GLN A 1 98 ? -24.435 5.005 2.019 1.00 97.06 98 GLN A N 1
ATOM 766 C CA . GLN A 1 98 ? -24.836 3.603 1.871 1.00 97.06 98 GLN A CA 1
ATOM 767 C C . GLN A 1 98 ? -23.672 2.714 1.419 1.00 97.06 98 GLN A C 1
ATOM 769 O O . GLN A 1 98 ? -23.535 1.581 1.887 1.00 97.06 98 GLN A O 1
ATOM 774 N N . ALA A 1 99 ? -22.827 3.208 0.510 1.00 97.25 99 ALA A N 1
ATOM 775 C CA . ALA A 1 99 ? -21.623 2.504 0.088 1.00 97.25 99 ALA A CA 1
ATOM 776 C C . ALA A 1 99 ? -20.627 2.344 1.247 1.00 97.25 99 ALA A C 1
ATOM 778 O O . ALA A 1 99 ? -20.007 1.288 1.367 1.00 97.25 99 ALA A O 1
ATOM 779 N N . ALA A 1 100 ? -20.525 3.336 2.133 1.00 97.88 100 ALA A N 1
ATOM 780 C CA . ALA A 1 100 ? -19.659 3.291 3.305 1.00 97.88 100 ALA A CA 1
ATOM 781 C C . ALA A 1 100 ? -20.134 2.241 4.320 1.00 97.88 100 ALA A C 1
ATOM 783 O O . ALA A 1 100 ? -19.329 1.443 4.799 1.00 97.88 100 ALA A O 1
ATOM 784 N N . VAL A 1 101 ? -21.445 2.167 4.580 1.00 97.69 101 VAL A N 1
ATOM 785 C CA . VAL A 1 101 ? -22.046 1.118 5.424 1.00 97.69 101 VAL A CA 1
ATOM 786 C C . VAL A 1 101 ? -21.782 -0.272 4.839 1.00 97.69 101 VAL A C 1
ATOM 788 O O . VAL A 1 101 ? -21.282 -1.144 5.547 1.00 97.69 101 VAL A O 1
ATOM 79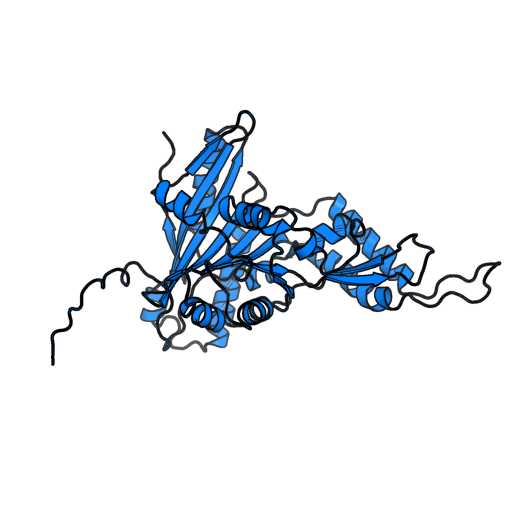1 N N . ARG A 1 102 ? -22.013 -0.471 3.531 1.00 97.31 102 ARG A N 1
ATOM 792 C CA . ARG A 1 102 ? -21.703 -1.748 2.858 1.00 97.31 102 ARG A CA 1
ATOM 793 C C . ARG A 1 102 ? -20.220 -2.107 2.951 1.00 97.31 102 ARG A C 1
ATOM 795 O O . ARG A 1 102 ? -19.891 -3.270 3.177 1.00 97.31 102 ARG A O 1
ATOM 802 N N . LEU A 1 103 ? -19.329 -1.127 2.782 1.00 97.56 103 LEU A N 1
ATOM 803 C CA . LEU A 1 103 ? -17.887 -1.327 2.926 1.00 97.56 103 LEU A CA 1
ATOM 804 C C . LEU A 1 103 ? -17.534 -1.766 4.352 1.00 97.56 103 LEU A C 1
ATOM 806 O O . LEU A 1 103 ? -16.814 -2.747 4.516 1.00 97.56 103 LEU A O 1
ATOM 810 N N . ARG A 1 104 ? -18.060 -1.081 5.373 1.00 97.88 104 ARG A N 1
ATOM 811 C CA . ARG A 1 104 ? -17.848 -1.426 6.785 1.00 97.88 104 ARG A CA 1
ATOM 812 C C . ARG A 1 104 ? -18.272 -2.858 7.079 1.00 97.88 104 ARG A C 1
ATOM 814 O O . ARG A 1 104 ? -17.488 -3.607 7.652 1.00 97.88 104 ARG A O 1
ATOM 821 N N . ASP A 1 105 ? -19.478 -3.236 6.670 1.00 97.25 105 ASP A N 1
ATOM 822 C CA . ASP A 1 105 ? -20.031 -4.559 6.960 1.00 97.25 105 ASP A CA 1
ATOM 823 C C . ASP A 1 105 ? -19.229 -5.662 6.240 1.00 97.25 105 ASP A C 1
ATOM 825 O O . ASP A 1 105 ? -18.949 -6.713 6.819 1.00 97.25 105 ASP A O 1
ATOM 829 N N . ARG A 1 106 ? -18.757 -5.397 5.012 1.00 96.75 106 ARG A N 1
ATOM 830 C CA . ARG A 1 106 ? -17.882 -6.313 4.260 1.00 96.75 106 ARG A CA 1
ATOM 831 C C . ARG A 1 106 ? -16.497 -6.469 4.898 1.00 96.75 106 ARG A C 1
ATOM 833 O O . ARG A 1 106 ? -15.980 -7.584 4.965 1.00 96.75 106 ARG A O 1
ATOM 840 N N . LEU A 1 107 ? -15.906 -5.376 5.386 1.00 97.31 107 LEU A N 1
ATOM 841 C CA . LEU A 1 107 ? -14.621 -5.403 6.093 1.00 97.31 107 LEU A CA 1
ATOM 842 C C . LEU A 1 107 ? -14.740 -6.055 7.482 1.00 97.31 107 LEU A C 1
ATOM 844 O O . LEU A 1 107 ? -13.798 -6.708 7.923 1.00 97.31 107 LEU A O 1
ATOM 848 N N . ALA A 1 108 ? -15.896 -5.933 8.145 1.00 97.12 108 ALA A N 1
ATOM 849 C CA . ALA A 1 108 ? -16.184 -6.569 9.431 1.00 97.12 108 ALA A CA 1
ATOM 850 C C . ALA A 1 108 ? -16.377 -8.095 9.334 1.00 97.12 108 ALA A C 1
ATOM 852 O O . ALA A 1 108 ? -16.281 -8.797 10.339 1.00 97.12 108 ALA A O 1
ATOM 853 N N . ALA A 1 109 ? -16.600 -8.642 8.134 1.00 96.25 109 ALA A N 1
ATOM 854 C CA . ALA A 1 109 ? -16.604 -10.085 7.885 1.00 96.25 109 ALA A CA 1
ATOM 855 C C . ALA A 1 109 ? -15.169 -10.660 7.877 1.00 96.25 109 ALA A C 1
ATOM 857 O O . ALA A 1 109 ? -14.728 -11.266 6.899 1.00 96.25 109 ALA A O 1
ATOM 858 N N . ALA A 1 110 ? -14.412 -10.405 8.946 1.00 95.25 110 ALA A N 1
ATOM 859 C CA . ALA A 1 110 ? -13.007 -10.760 9.086 1.00 95.25 110 ALA A CA 1
ATOM 860 C C . ALA A 1 110 ? -12.794 -12.275 9.301 1.00 95.25 110 ALA A C 1
ATOM 862 O O . ALA A 1 110 ? -13.712 -12.990 9.718 1.00 95.25 110 ALA A O 1
ATOM 863 N N . PRO A 1 111 ? -11.580 -12.796 9.037 1.00 94.81 111 PRO A N 1
ATOM 864 C CA . PRO A 1 111 ? -11.229 -14.173 9.369 1.00 94.81 111 PRO A CA 1
ATOM 865 C C . PRO A 1 111 ? -11.413 -14.482 10.861 1.00 94.81 111 PRO A C 1
ATOM 867 O O . PRO A 1 111 ? -11.250 -13.613 11.708 1.00 94.81 111 PRO A O 1
ATOM 870 N N . ALA A 1 112 ? -11.659 -15.752 11.197 1.00 90.62 112 ALA A N 1
ATOM 871 C CA . ALA A 1 112 ? -12.002 -16.172 12.561 1.00 90.62 112 ALA A CA 1
ATOM 872 C C . ALA A 1 112 ? -10.974 -15.802 13.655 1.00 90.62 112 ALA A C 1
ATOM 874 O O . ALA A 1 112 ? -11.347 -15.730 14.823 1.00 90.62 112 ALA A O 1
ATOM 875 N N . HIS A 1 113 ? -9.697 -15.586 13.305 1.00 90.38 113 HIS A N 1
ATOM 876 C CA . HIS A 1 113 ? -8.646 -15.160 14.245 1.00 90.38 113 HIS A CA 1
ATOM 877 C C . HIS A 1 113 ? -8.659 -13.668 14.567 1.00 90.38 113 HIS A C 1
ATOM 879 O O . HIS A 1 113 ? -7.867 -13.225 15.396 1.00 90.38 113 HIS A O 1
ATOM 885 N N . VAL A 1 114 ? -9.570 -12.914 13.960 1.00 94.31 114 VAL A N 1
ATOM 886 C CA . VAL A 1 114 ? -9.683 -11.467 14.089 1.00 94.31 114 VAL A CA 1
ATOM 887 C C . VAL A 1 114 ? -11.066 -11.116 14.614 1.00 94.31 114 VAL A C 1
ATOM 889 O O . VAL A 1 114 ? -12.082 -11.646 14.168 1.00 94.31 114 VAL A O 1
ATOM 892 N N . LEU A 1 115 ? -11.105 -10.191 15.563 1.00 94.12 115 LEU A N 1
ATOM 893 C CA . LEU A 1 115 ? -12.318 -9.510 15.981 1.00 94.12 115 LEU A CA 1
ATOM 894 C C . LEU A 1 115 ? -12.351 -8.116 15.376 1.00 94.12 115 LEU A C 1
ATOM 896 O O . LEU A 1 115 ? -11.351 -7.397 15.399 1.00 94.12 115 LEU A O 1
ATOM 900 N N . THR A 1 116 ? -13.527 -7.728 14.899 1.00 95.75 116 THR A N 1
ATOM 901 C CA . THR A 1 116 ? -13.795 -6.381 14.404 1.00 95.75 116 THR A CA 1
ATOM 902 C C . THR A 1 116 ? -14.986 -5.779 15.128 1.00 95.75 116 THR A C 1
ATOM 904 O O . THR A 1 116 ? -16.028 -6.423 15.248 1.00 95.75 116 THR A O 1
ATOM 907 N N . GLU A 1 117 ? -14.858 -4.531 15.562 1.00 96.56 117 GLU A N 1
ATOM 908 C CA . GLU A 1 117 ? -15.936 -3.763 16.187 1.00 96.56 117 GLU A CA 1
ATOM 909 C C . GLU A 1 117 ? -16.122 -2.434 15.437 1.00 96.56 117 GLU A C 1
ATOM 911 O O . GLU A 1 117 ? -15.162 -1.665 15.338 1.00 96.56 117 GLU A O 1
ATOM 916 N N . PRO A 1 118 ? -17.323 -2.131 14.914 1.00 97.44 118 PRO A N 1
ATOM 917 C CA . PRO A 1 118 ? -17.621 -0.834 14.316 1.00 97.44 118 PRO A CA 1
ATOM 918 C C . PRO A 1 118 ? -17.345 0.350 15.241 1.00 97.44 118 PRO A C 1
ATOM 920 O O . PRO A 1 118 ? -17.798 0.384 16.383 1.00 97.44 118 PRO A O 1
ATOM 923 N N . LEU A 1 119 ? -16.663 1.364 14.711 1.00 97.12 119 LEU A N 1
ATOM 924 C CA . LEU A 1 119 ? -16.647 2.692 15.310 1.00 97.12 119 LEU A CA 1
ATOM 925 C C . LEU A 1 119 ? -17.973 3.371 14.981 1.00 97.12 119 LEU A C 1
ATOM 927 O O . LEU A 1 119 ? -18.237 3.683 13.825 1.00 97.12 119 LEU A O 1
ATOM 931 N N . LEU A 1 120 ? -18.826 3.541 15.990 1.00 96.44 120 LEU A N 1
ATOM 932 C CA . LEU A 1 120 ? -20.149 4.153 15.828 1.00 96.44 120 LEU A CA 1
ATOM 933 C C . LEU A 1 120 ? -20.135 5.674 16.038 1.00 96.44 120 LEU A C 1
ATOM 935 O O . LEU A 1 120 ? -21.076 6.346 15.626 1.00 96.44 120 LEU A O 1
ATOM 939 N N . ASP A 1 121 ? -19.076 6.198 16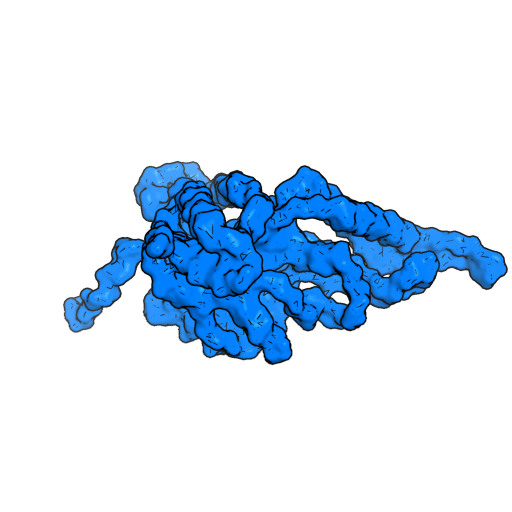.657 1.00 95.50 121 ASP A N 1
ATOM 940 C CA . ASP A 1 121 ? -18.875 7.624 16.910 1.00 95.50 121 ASP A CA 1
ATOM 941 C C . ASP A 1 121 ? -18.052 8.272 15.784 1.00 95.50 121 ASP A C 1
ATOM 943 O O . ASP A 1 121 ? -16.903 7.895 15.531 1.00 95.50 121 ASP A O 1
ATOM 947 N N . GLU A 1 122 ? -18.636 9.273 15.124 1.00 94.81 122 GLU A N 1
ATOM 948 C CA . GLU A 1 122 ? -17.990 10.056 14.067 1.00 94.81 122 GLU A CA 1
ATOM 949 C C . GLU A 1 122 ? -16.752 10.809 14.576 1.00 94.81 122 GLU A C 1
ATOM 951 O O . GLU A 1 122 ? -15.757 10.921 13.853 1.00 94.81 122 GLU A O 1
ATOM 956 N N . HIS A 1 123 ? -16.759 11.270 15.833 1.00 93.75 123 HIS A N 1
ATOM 957 C CA . HIS A 1 123 ? -15.605 11.944 16.427 1.00 93.75 123 HIS A CA 1
ATOM 958 C C . HIS A 1 123 ? -14.429 10.989 16.613 1.00 93.75 123 HIS A C 1
ATOM 960 O O . HIS A 1 123 ? -13.282 11.367 16.360 1.00 93.75 123 HIS A O 1
ATOM 966 N N . GLU A 1 124 ? -14.692 9.737 16.993 1.00 94.69 124 GLU A N 1
ATOM 967 C CA . GLU A 1 124 ? -13.644 8.725 17.068 1.00 94.69 124 GLU A CA 1
ATOM 968 C C . GLU A 1 124 ? -13.082 8.407 15.679 1.00 94.69 124 GLU A C 1
ATOM 970 O O . GLU A 1 124 ? -11.864 8.322 15.533 1.00 94.69 124 GLU A O 1
ATOM 975 N N . ILE A 1 125 ? -13.926 8.299 14.644 1.00 96.38 125 ILE A N 1
ATOM 976 C CA . ILE A 1 125 ? -13.461 8.117 13.257 1.00 96.38 125 ILE A CA 1
ATOM 977 C C . ILE A 1 125 ? -12.566 9.291 12.842 1.00 96.38 125 ILE A C 1
ATOM 979 O O . ILE A 1 125 ? -11.443 9.069 12.389 1.00 96.38 125 ILE A O 1
ATOM 983 N N . SER A 1 126 ? -13.010 10.531 13.062 1.00 94.62 126 SER A N 1
ATOM 984 C CA . SER A 1 126 ? -12.231 11.739 12.765 1.00 94.62 126 SER A CA 1
ATOM 985 C C . SER A 1 126 ? -10.885 11.758 13.499 1.00 94.62 126 SER A C 1
ATOM 987 O O . SER A 1 126 ? -9.855 12.067 12.901 1.00 94.62 126 SER A O 1
ATOM 989 N N . HIS A 1 127 ? -10.861 11.391 14.782 1.00 92.81 127 HIS A N 1
ATOM 990 C CA . HIS A 1 127 ? -9.623 11.309 15.559 1.00 92.81 127 HIS A CA 1
ATOM 991 C C . HIS A 1 127 ? -8.687 10.215 15.027 1.00 92.81 127 HIS A C 1
ATOM 993 O O . HIS A 1 127 ? -7.473 10.391 14.978 1.00 92.81 127 HIS A O 1
ATOM 999 N N . ARG A 1 128 ? -9.232 9.066 14.609 1.00 94.44 128 ARG A N 1
ATOM 1000 C CA . ARG A 1 128 ? -8.441 7.974 14.023 1.00 94.44 128 ARG A CA 1
ATOM 1001 C C . ARG A 1 128 ? -7.910 8.319 12.641 1.00 94.44 128 ARG A C 1
ATOM 1003 O O . ARG A 1 128 ? -6.874 7.767 12.278 1.00 94.44 128 ARG A O 1
ATOM 1010 N N . LEU A 1 129 ? -8.586 9.199 11.901 1.00 92.88 129 LEU A N 1
ATOM 1011 C CA . LEU A 1 129 ? -8.173 9.691 10.590 1.00 92.88 129 LEU A CA 1
ATOM 1012 C C . LEU A 1 129 ? -6.994 10.654 10.676 1.00 92.88 129 LEU A C 1
ATOM 1014 O O . LEU A 1 129 ? -6.053 10.478 9.910 1.00 92.88 129 LEU A O 1
ATOM 1018 N N . ALA A 1 130 ? -7.003 11.610 11.603 1.00 83.38 130 ALA A N 1
ATOM 1019 C CA . ALA A 1 130 ? -5.974 12.640 11.710 1.00 83.38 130 ALA A CA 1
ATOM 1020 C C . ALA A 1 130 ? -4.828 12.216 12.649 1.00 83.38 130 ALA A C 1
ATOM 1022 O O . ALA A 1 130 ? -4.921 12.451 13.857 1.00 83.38 130 ALA A O 1
ATOM 1023 N N . PRO A 1 131 ? -3.715 11.631 12.150 1.00 73.44 131 PRO A N 1
ATOM 1024 C CA . PRO A 1 131 ? -2.527 11.543 12.982 1.00 73.44 131 PRO A CA 1
ATOM 1025 C C . PRO A 1 131 ? -2.091 12.963 13.350 1.00 73.44 131 PRO A C 1
ATOM 1027 O O . PRO A 1 131 ? -2.283 13.915 12.581 1.00 73.44 131 PRO A O 1
ATOM 1030 N N . SER A 1 132 ? -1.480 13.104 14.522 1.00 79.56 132 SER A N 1
ATOM 1031 C CA . SER A 1 132 ? -0.833 14.355 14.907 1.00 79.56 132 SER A CA 1
ATOM 1032 C C . SER A 1 132 ? 0.153 14.817 13.826 1.00 79.56 132 SER A C 1
ATOM 1034 O O . SER A 1 132 ? 0.614 13.986 13.034 1.00 79.56 132 SER A O 1
ATOM 1036 N N . PRO A 1 133 ? 0.468 16.124 13.764 1.00 78.88 133 PRO A N 1
ATOM 1037 C CA . PRO A 1 133 ? 1.384 16.654 12.761 1.00 78.88 133 PRO A CA 1
ATOM 1038 C C . PRO A 1 133 ? 2.661 15.817 12.666 1.00 78.88 133 PRO A C 1
ATOM 1040 O O . PRO A 1 133 ? 3.222 15.412 13.685 1.00 78.88 133 PRO A O 1
ATOM 1043 N N . LEU A 1 134 ? 3.083 15.528 11.435 1.00 82.88 134 LEU A N 1
ATOM 1044 C CA . LEU A 1 134 ? 4.236 14.670 11.190 1.00 82.88 134 LEU A CA 1
ATOM 1045 C C . LEU A 1 134 ? 5.522 15.385 11.602 1.00 82.88 134 LEU A C 1
ATOM 1047 O O . LEU A 1 134 ? 5.780 16.502 11.152 1.00 82.88 134 LEU A O 1
ATOM 1051 N N . ASP A 1 135 ? 6.369 14.710 12.375 1.00 84.69 135 ASP A N 1
ATOM 1052 C CA . ASP A 1 135 ? 7.756 15.131 12.537 1.00 84.69 135 ASP A CA 1
ATOM 1053 C C . ASP A 1 135 ? 8.557 14.727 11.286 1.00 84.69 135 ASP A C 1
ATOM 1055 O O . ASP A 1 135 ? 8.458 13.596 10.800 1.00 84.69 135 ASP A O 1
ATOM 1059 N N . GLY A 1 136 ? 9.379 15.632 10.748 1.00 83.81 136 GLY A N 1
ATOM 1060 C CA . GLY A 1 136 ? 10.185 15.349 9.554 1.00 83.81 136 GLY A CA 1
ATOM 1061 C C . GLY A 1 136 ? 11.205 14.218 9.742 1.00 83.81 136 GLY A C 1
ATOM 1062 O O . GLY A 1 136 ? 11.595 13.570 8.773 1.00 83.81 136 GLY A O 1
ATOM 1063 N N . ARG A 1 137 ? 11.634 13.944 10.979 1.00 88.06 137 ARG A N 1
ATOM 1064 C CA . ARG A 1 137 ? 12.478 12.800 11.375 1.00 88.06 137 ARG A CA 1
ATOM 1065 C C . ARG A 1 137 ? 11.656 11.599 11.853 1.00 88.06 137 ARG A C 1
ATOM 1067 O O . ARG A 1 137 ? 12.232 10.548 12.125 1.00 88.06 137 ARG A O 1
ATOM 1074 N N . GLY A 1 138 ? 10.338 11.753 11.954 1.00 91.69 138 GLY A N 1
ATOM 1075 C CA . GLY A 1 138 ? 9.377 10.723 12.339 1.00 91.69 138 GLY A CA 1
ATOM 1076 C C . GLY A 1 138 ? 8.535 10.169 11.187 1.00 91.69 138 GLY A C 1
ATOM 1077 O O . GLY A 1 138 ? 7.701 9.297 11.420 1.00 91.69 138 GLY A O 1
ATOM 1078 N N . SER A 1 139 ? 8.722 10.669 9.959 1.00 94.75 139 SER A N 1
ATOM 1079 C CA . SER A 1 139 ? 7.914 10.314 8.787 1.00 94.75 139 SER A CA 1
ATOM 1080 C C . SER A 1 139 ? 8.719 9.548 7.741 1.00 94.75 139 SER A C 1
ATOM 1082 O O . SER A 1 139 ? 9.722 10.045 7.218 1.00 94.75 139 SER A O 1
ATOM 1084 N N . PHE A 1 140 ? 8.263 8.338 7.418 1.00 96.50 140 PHE A N 1
ATOM 1085 C CA . PHE A 1 140 ? 8.904 7.456 6.446 1.00 96.50 140 PHE A CA 1
ATOM 1086 C C . PHE A 1 140 ? 7.869 6.772 5.554 1.00 96.50 140 PHE A C 1
ATOM 1088 O O . PHE A 1 140 ? 6.790 6.398 6.004 1.00 96.50 140 PHE A O 1
ATOM 1095 N N . GLU A 1 141 ? 8.240 6.526 4.305 1.00 96.94 141 GLU A N 1
ATOM 1096 C CA . GLU A 1 141 ? 7.507 5.693 3.360 1.00 96.94 141 GLU A CA 1
ATOM 1097 C C . GLU A 1 141 ? 8.333 4.448 3.032 1.00 96.94 141 GLU A C 1
ATOM 1099 O O . GLU A 1 141 ? 9.540 4.533 2.788 1.00 96.94 141 GLU A O 1
ATOM 1104 N N . VAL A 1 142 ? 7.676 3.293 2.959 1.00 97.75 142 VAL A N 1
ATOM 1105 C CA . VAL A 1 142 ? 8.266 2.074 2.400 1.00 97.75 142 VAL A CA 1
ATOM 1106 C C . VAL A 1 142 ? 7.700 1.874 1.002 1.00 97.75 142 VAL A C 1
ATOM 1108 O O . VAL A 1 142 ? 6.488 1.786 0.800 1.00 97.75 142 VAL A O 1
ATOM 1111 N N . ARG A 1 143 ? 8.589 1.843 0.008 1.00 97.69 143 ARG A N 1
ATOM 1112 C CA . ARG A 1 143 ? 8.233 1.755 -1.415 1.00 97.69 143 ARG A CA 1
ATOM 1113 C C . ARG A 1 143 ? 8.804 0.499 -2.051 1.00 97.69 143 ARG A C 1
ATOM 1115 O O . ARG A 1 143 ? 9.818 -0.027 -1.598 1.00 97.69 143 ARG A O 1
ATOM 1122 N N . LYS A 1 144 ? 8.207 0.053 -3.157 1.00 97.88 144 LYS A N 1
ATOM 1123 C CA . LYS A 1 144 ? 8.852 -0.939 -4.024 1.00 97.88 144 LYS A CA 1
ATOM 1124 C C . LYS A 1 144 ? 10.168 -0.372 -4.540 1.00 97.88 144 LYS A C 1
ATOM 1126 O O . LYS A 1 144 ? 10.270 0.825 -4.810 1.00 97.88 144 LYS A O 1
ATOM 1131 N N . ARG A 1 145 ? 11.184 -1.218 -4.681 1.00 97.75 145 ARG A N 1
ATOM 1132 C CA . ARG A 1 145 ? 12.504 -0.781 -5.142 1.00 97.75 145 ARG A CA 1
ATOM 1133 C C . ARG A 1 145 ? 12.427 -0.322 -6.593 1.00 97.75 145 ARG A C 1
ATOM 1135 O O . ARG A 1 145 ? 12.111 -1.123 -7.470 1.00 97.75 145 ARG A O 1
ATOM 1142 N N . LEU A 1 146 ? 12.767 0.942 -6.836 1.00 97.88 146 LEU A N 1
ATOM 1143 C CA . LEU A 1 146 ? 12.945 1.497 -8.172 1.00 97.88 146 LEU A CA 1
ATOM 1144 C C . LEU A 1 146 ? 14.443 1.600 -8.455 1.00 97.88 146 LEU A C 1
ATOM 1146 O O . LEU A 1 146 ? 15.148 2.419 -7.872 1.00 97.88 146 LEU A O 1
ATOM 1150 N N . SER A 1 147 ? 14.929 0.764 -9.365 1.00 97.94 147 SER A N 1
ATOM 1151 C CA . SER A 1 147 ? 16.290 0.860 -9.892 1.00 97.94 147 SER A CA 1
ATOM 1152 C C . SER A 1 147 ? 16.274 1.619 -11.209 1.00 97.94 147 SER A C 1
ATOM 1154 O O . SER A 1 147 ? 15.334 1.479 -11.992 1.00 97.94 147 SER A O 1
ATOM 1156 N N . TRP A 1 148 ? 17.324 2.389 -11.483 1.00 98.00 148 TRP A N 1
ATOM 1157 C CA . TRP A 1 148 ? 17.453 3.103 -12.747 1.00 98.00 148 TRP A CA 1
ATOM 1158 C C . TRP A 1 148 ? 18.912 3.260 -13.172 1.00 98.00 148 TRP A C 1
ATOM 1160 O O . TRP A 1 148 ? 19.826 3.170 -12.352 1.00 98.00 148 TRP A O 1
ATOM 1170 N N . ALA A 1 149 ? 19.123 3.484 -14.466 1.00 97.75 149 ALA A N 1
ATOM 1171 C CA . ALA A 1 149 ? 20.410 3.866 -15.034 1.00 97.75 149 ALA A CA 1
ATOM 1172 C C . ALA A 1 149 ? 20.200 4.638 -16.347 1.00 97.75 149 ALA A C 1
ATOM 1174 O O . ALA A 1 149 ? 19.188 4.420 -17.020 1.00 97.75 149 ALA A O 1
ATOM 1175 N N . PRO A 1 150 ? 21.140 5.508 -16.756 1.00 96.94 150 PRO A N 1
ATOM 1176 C CA . PRO A 1 150 ? 21.154 6.033 -18.117 1.00 96.94 150 PRO A CA 1
ATOM 1177 C C . PRO A 1 150 ? 21.139 4.888 -19.134 1.00 96.94 150 PRO A C 1
ATOM 1179 O O . PRO A 1 150 ? 21.860 3.902 -18.970 1.00 96.94 150 PRO A O 1
ATOM 1182 N N . CYS A 1 151 ? 20.323 5.016 -20.179 1.00 95.50 151 CYS A N 1
ATOM 1183 C CA . CYS A 1 151 ? 20.295 4.035 -21.255 1.00 95.50 151 CYS A CA 1
ATOM 1184 C C . CYS A 1 151 ? 21.552 4.199 -22.115 1.00 95.50 151 CYS A C 1
ATOM 1186 O O . CYS A 1 151 ? 21.854 5.286 -22.613 1.00 95.50 151 CYS A O 1
ATOM 1188 N N . SER A 1 152 ? 22.301 3.114 -22.279 1.00 93.81 152 SER A N 1
ATOM 1189 C CA . SER A 1 152 ? 23.499 3.078 -23.123 1.00 93.81 152 SER A CA 1
ATOM 1190 C C . SER A 1 152 ? 23.161 3.025 -24.615 1.00 93.81 152 SER A C 1
ATOM 1192 O O . SER A 1 152 ? 23.985 3.390 -25.455 1.00 93.81 152 SER A O 1
ATOM 1194 N N . ARG A 1 153 ? 21.932 2.618 -24.946 1.00 90.94 153 ARG A N 1
ATOM 1195 C CA . ARG A 1 153 ? 21.395 2.557 -26.305 1.00 90.94 153 ARG A CA 1
ATOM 1196 C C . ARG A 1 153 ? 20.450 3.724 -26.580 1.00 90.94 153 ARG A C 1
ATOM 1198 O O . ARG A 1 153 ? 19.765 4.205 -25.691 1.00 90.94 153 ARG A O 1
ATOM 1205 N N . ARG A 1 154 ? 20.423 4.198 -27.830 1.00 86.44 154 ARG A N 1
ATOM 1206 C CA . ARG A 1 154 ? 19.632 5.379 -28.241 1.00 86.44 154 ARG A CA 1
ATOM 1207 C C . ARG A 1 154 ? 18.539 5.082 -29.258 1.00 86.44 154 ARG A C 1
ATOM 1209 O O . ARG A 1 154 ? 17.734 5.953 -29.559 1.00 86.44 154 ARG A O 1
ATOM 1216 N N . ASP A 1 155 ? 18.502 3.872 -29.791 1.00 86.44 155 ASP A N 1
ATOM 1217 C CA . ASP A 1 155 ? 17.643 3.508 -30.915 1.00 86.44 155 ASP A CA 1
ATOM 1218 C C . ASP A 1 155 ? 16.164 3.314 -30.538 1.00 86.44 155 ASP A C 1
ATOM 1220 O O . ASP A 1 155 ? 15.314 3.300 -31.420 1.00 86.44 155 ASP A O 1
ATOM 1224 N N . THR A 1 156 ? 15.833 3.259 -29.244 1.00 86.44 156 THR A N 1
ATOM 1225 C CA . THR A 1 156 ? 14.445 3.328 -28.745 1.00 86.44 156 THR A CA 1
ATOM 1226 C C . THR A 1 156 ? 14.026 4.741 -28.320 1.00 86.44 156 THR A C 1
ATOM 1228 O O . THR A 1 156 ? 12.901 4.950 -27.871 1.00 86.44 156 THR A O 1
ATOM 1231 N N . GLY A 1 157 ? 14.935 5.723 -28.390 1.00 88.06 157 GLY A N 1
ATOM 1232 C CA . GLY A 1 157 ? 14.723 7.074 -27.858 1.00 88.06 157 GLY A CA 1
ATOM 1233 C C . GLY A 1 157 ? 14.670 7.158 -26.325 1.00 88.06 157 GLY A C 1
ATOM 1234 O O . GLY A 1 157 ? 14.515 8.249 -25.773 1.00 88.06 157 GLY A O 1
ATOM 1235 N N . ARG A 1 158 ? 14.815 6.035 -25.608 1.00 92.69 158 ARG A N 1
ATOM 1236 C CA . ARG A 1 158 ? 14.841 6.003 -24.144 1.00 92.69 158 ARG A CA 1
ATOM 1237 C C . ARG A 1 158 ? 16.165 6.561 -23.622 1.00 92.69 158 ARG A C 1
ATOM 1239 O O . ARG A 1 158 ? 17.231 6.077 -23.973 1.00 92.69 158 ARG A O 1
ATOM 1246 N N . GLN A 1 159 ? 16.092 7.565 -22.750 1.00 94.38 159 GLN A N 1
ATOM 1247 C CA . GLN A 1 159 ? 17.277 8.163 -22.117 1.00 94.38 159 GLN A CA 1
ATOM 1248 C C . GLN A 1 159 ? 17.631 7.504 -20.780 1.00 94.38 159 GLN A C 1
ATOM 1250 O O . GLN A 1 159 ? 18.802 7.437 -20.411 1.00 94.38 159 GLN A O 1
ATOM 1255 N N . VAL A 1 160 ? 16.624 7.006 -20.058 1.00 97.00 160 VAL A N 1
ATOM 1256 C CA . VAL A 1 160 ? 16.775 6.376 -18.743 1.00 97.00 160 VAL A CA 1
ATOM 1257 C C . VAL A 1 160 ? 16.010 5.057 -18.725 1.00 97.00 160 VAL A C 1
ATOM 1259 O O . VAL A 1 160 ? 14.831 4.993 -19.089 1.00 97.00 160 VAL A O 1
ATOM 1262 N N . CYS A 1 161 ? 16.699 3.999 -18.311 1.00 97.50 161 CYS A N 1
ATOM 1263 C CA . CYS A 1 161 ? 16.111 2.699 -18.038 1.00 97.50 161 CYS A CA 1
ATOM 1264 C C . CYS A 1 161 ? 15.693 2.612 -16.569 1.00 97.50 161 CYS A C 1
ATOM 1266 O O . CYS A 1 161 ? 16.392 3.107 -15.687 1.00 97.50 161 CYS A O 1
ATOM 1268 N N . PHE A 1 162 ? 14.580 1.933 -16.324 1.00 98.06 162 PHE A N 1
ATOM 1269 C CA . PHE A 1 162 ? 13.953 1.724 -15.028 1.00 98.06 162 PHE A CA 1
ATOM 1270 C C . PHE A 1 162 ? 13.633 0.250 -14.830 1.00 98.06 162 PHE A C 1
ATOM 1272 O O . PHE A 1 162 ? 13.344 -0.471 -15.786 1.00 98.06 162 PHE A O 1
ATOM 1279 N N . ALA A 1 163 ? 13.646 -0.190 -13.582 1.00 97.62 163 ALA A N 1
ATOM 1280 C CA . ALA A 1 163 ? 13.127 -1.481 -13.171 1.00 97.62 163 ALA A CA 1
ATOM 1281 C C . ALA A 1 163 ? 12.476 -1.331 -11.799 1.00 97.62 163 ALA A C 1
ATOM 1283 O O . ALA A 1 163 ? 13.097 -0.802 -10.876 1.00 97.62 163 ALA A O 1
ATOM 1284 N N . VAL A 1 164 ? 11.244 -1.816 -11.668 1.00 97.38 164 VAL A N 1
ATOM 1285 C CA . VAL A 1 164 ? 10.552 -1.897 -10.381 1.00 97.38 164 VAL A CA 1
ATOM 1286 C C . VAL A 1 164 ? 10.578 -3.345 -9.921 1.00 97.38 164 VAL A C 1
ATOM 1288 O O . VAL A 1 164 ? 10.043 -4.220 -10.601 1.00 97.38 164 VAL A O 1
ATOM 1291 N N . SER A 1 165 ? 11.206 -3.608 -8.780 1.00 96.75 165 SER A N 1
ATOM 1292 C CA . SER A 1 165 ? 11.176 -4.942 -8.179 1.00 96.75 165 SER A CA 1
ATOM 1293 C C . SER A 1 165 ? 9.838 -5.162 -7.464 1.00 96.75 165 SER A C 1
ATOM 1295 O O . SER A 1 165 ? 9.385 -4.251 -6.762 1.00 96.75 165 SER A O 1
ATOM 1297 N N . PRO A 1 166 ? 9.199 -6.337 -7.612 1.00 95.62 166 PRO A N 1
ATOM 1298 C CA . PRO A 1 166 ? 8.050 -6.692 -6.788 1.00 95.62 166 PRO A CA 1
ATOM 1299 C C . PRO A 1 166 ? 8.469 -6.792 -5.317 1.00 95.62 166 PRO A C 1
ATOM 1301 O O . PRO A 1 166 ? 9.652 -6.979 -5.014 1.00 95.62 166 PRO A O 1
ATOM 1304 N N . LEU A 1 167 ? 7.501 -6.681 -4.411 1.00 95.25 167 LEU A N 1
ATOM 1305 C CA . LEU A 1 167 ? 7.705 -7.200 -3.062 1.00 95.25 167 LEU A CA 1
ATOM 1306 C C . LEU A 1 167 ? 7.725 -8.727 -3.151 1.00 95.25 167 LEU A C 1
ATOM 1308 O O . LEU A 1 167 ? 7.048 -9.309 -4.000 1.00 95.25 167 LEU A O 1
ATOM 1312 N N . LEU A 1 168 ? 8.531 -9.375 -2.319 1.00 93.31 168 LEU A N 1
ATOM 1313 C CA . LEU A 1 168 ? 8.668 -10.826 -2.294 1.00 93.31 168 LEU A CA 1
ATOM 1314 C C . LEU A 1 168 ? 7.966 -11.364 -1.042 1.00 93.31 168 LEU A C 1
ATOM 1316 O O . LEU A 1 168 ? 8.537 -11.281 0.045 1.00 93.31 168 LEU A O 1
ATOM 1320 N N . PRO A 1 169 ? 6.728 -11.883 -1.165 1.00 84.62 169 PRO A N 1
ATOM 1321 C CA . PRO A 1 169 ? 6.028 -12.510 -0.056 1.00 84.62 169 PRO A CA 1
ATOM 1322 C C . PRO A 1 169 ? 6.869 -13.635 0.544 1.00 84.62 169 PRO A C 1
ATOM 1324 O O . PRO A 1 169 ? 7.160 -14.632 -0.114 1.00 84.62 169 PRO A O 1
ATOM 1327 N N . GLU A 1 170 ? 7.228 -13.483 1.810 1.00 86.44 170 GLU A N 1
ATOM 1328 C CA . GLU A 1 170 ? 7.839 -14.533 2.614 1.00 86.44 170 GLU A CA 1
ATOM 1329 C C . GLU A 1 170 ? 6.927 -14.825 3.809 1.00 86.44 170 GLU A C 1
ATOM 1331 O O . GLU A 1 170 ? 6.207 -13.942 4.278 1.00 86.44 170 GLU A O 1
ATOM 1336 N N . ASP A 1 171 ? 6.956 -16.054 4.332 1.00 83.19 171 ASP A N 1
ATOM 1337 C CA . ASP A 1 171 ? 6.200 -16.438 5.535 1.00 83.19 171 ASP A CA 1
ATOM 1338 C C . ASP A 1 171 ? 6.859 -15.885 6.817 1.00 83.19 171 ASP A C 1
ATOM 1340 O O . ASP A 1 171 ? 7.241 -16.619 7.731 1.00 83.19 171 ASP A O 1
ATOM 1344 N N . ARG A 1 172 ? 7.053 -14.562 6.862 1.00 88.19 172 ARG A N 1
ATOM 1345 C CA . ARG A 1 172 ? 7.638 -13.840 7.995 1.00 88.19 172 ARG A CA 1
ATOM 1346 C C . ARG A 1 172 ? 6.563 -13.485 9.014 1.00 88.19 172 ARG A C 1
ATOM 1348 O O . ARG A 1 172 ? 5.459 -13.066 8.667 1.00 88.19 172 ARG A O 1
ATOM 1355 N N . SER A 1 173 ? 6.906 -13.626 10.293 1.00 91.19 173 SER A N 1
ATOM 1356 C CA . SER A 1 173 ? 6.068 -13.117 11.380 1.00 91.19 173 SER A CA 1
ATOM 1357 C C . SER A 1 173 ? 6.153 -11.592 11.433 1.00 91.19 173 SER A C 1
ATOM 1359 O O . SER A 1 173 ? 7.246 -11.033 11.374 1.00 91.19 173 SER A O 1
ATOM 1361 N N . TRP A 1 174 ? 5.008 -10.934 11.597 1.00 95.31 174 TRP A N 1
ATOM 1362 C CA . TRP A 1 174 ? 4.907 -9.495 11.867 1.00 95.31 174 TRP A CA 1
ATOM 1363 C C . TRP A 1 174 ? 5.101 -9.146 13.345 1.00 95.31 174 TRP A C 1
ATOM 1365 O O . TRP A 1 174 ? 5.244 -7.981 13.706 1.00 95.31 174 TRP A O 1
ATOM 1375 N N . GLU A 1 175 ? 5.142 -10.151 14.214 1.00 94.50 175 GLU A N 1
ATOM 1376 C CA . GLU A 1 175 ? 5.257 -9.955 15.653 1.00 94.50 175 GLU A CA 1
ATOM 1377 C C . GLU A 1 175 ? 6.507 -9.161 16.086 1.00 94.50 175 GLU A C 1
ATOM 1379 O O . GLU A 1 175 ? 6.351 -8.262 16.916 1.00 94.50 175 GLU A O 1
ATOM 1384 N N . PRO A 1 176 ? 7.720 -9.377 15.525 1.00 95.88 176 PRO A N 1
ATOM 1385 C CA . PRO A 1 176 ? 8.879 -8.549 15.867 1.00 95.88 176 PRO A CA 1
ATOM 1386 C C . PRO A 1 176 ? 8.656 -7.062 15.560 1.00 95.88 176 PRO A C 1
ATOM 1388 O O . PRO A 1 176 ? 9.018 -6.200 16.358 1.00 95.88 176 PRO A O 1
ATOM 1391 N N . LEU A 1 177 ? 8.001 -6.760 14.436 1.00 97.06 177 LEU A N 1
ATOM 1392 C CA . LEU A 1 177 ? 7.660 -5.396 14.045 1.00 97.06 177 LEU A CA 1
ATOM 1393 C C . LEU A 1 177 ? 6.658 -4.765 15.024 1.00 97.06 177 LEU A C 1
ATOM 1395 O O . LEU A 1 177 ? 6.833 -3.615 15.426 1.00 97.06 177 LEU A O 1
ATOM 1399 N N . TRP A 1 178 ? 5.632 -5.508 15.449 1.00 97.56 178 TRP A N 1
ATOM 1400 C CA . TRP A 1 178 ? 4.670 -5.025 16.445 1.00 97.56 178 TRP A CA 1
ATOM 1401 C C . TRP A 1 178 ? 5.293 -4.831 17.828 1.00 97.56 178 TRP A C 1
ATOM 1403 O O . TRP A 1 178 ? 4.954 -3.862 18.503 1.00 97.56 178 TRP A O 1
ATOM 1413 N N . HIS A 1 179 ? 6.232 -5.689 18.234 1.00 96.75 179 HIS A N 1
ATOM 1414 C CA . HIS A 1 179 ? 7.004 -5.501 19.464 1.00 96.75 179 HIS A CA 1
ATOM 1415 C C . HIS A 1 179 ? 7.804 -4.197 19.449 1.00 96.75 179 HIS A C 1
ATOM 1417 O O . HIS A 1 179 ? 7.790 -3.461 20.437 1.00 96.75 179 HIS A O 1
ATOM 1423 N N . GLU A 1 180 ? 8.487 -3.898 18.345 1.00 97.44 180 GLU A N 1
ATOM 1424 C CA . GLU A 1 180 ? 9.248 -2.654 18.223 1.00 97.44 180 GLU A CA 1
ATOM 1425 C C . GLU A 1 180 ? 8.330 -1.431 18.145 1.00 97.44 180 GLU A C 1
ATOM 1427 O O . GLU A 1 180 ? 8.599 -0.419 18.790 1.00 97.44 180 GLU A O 1
ATOM 1432 N N . LEU A 1 181 ? 7.185 -1.542 17.463 1.00 97.69 181 LEU A N 1
ATOM 1433 C CA . LEU A 1 181 ? 6.174 -0.486 17.456 1.00 97.69 181 LEU A CA 1
ATOM 1434 C C . LEU A 1 181 ? 5.636 -0.212 18.871 1.00 97.69 181 LEU A C 1
ATOM 1436 O O . LEU A 1 181 ? 5.559 0.941 19.286 1.00 97.69 181 LEU A O 1
ATOM 1440 N N . ALA A 1 182 ? 5.324 -1.254 19.645 1.00 97.00 182 ALA A N 1
ATOM 1441 C CA . ALA A 1 182 ? 4.853 -1.144 21.028 1.00 97.00 182 ALA A CA 1
ATOM 1442 C C . ALA A 1 182 ? 5.853 -0.431 21.960 1.00 97.00 182 ALA A C 1
ATOM 1444 O O . ALA A 1 182 ? 5.461 0.187 22.950 1.00 97.00 182 ALA A O 1
ATOM 1445 N N . ARG A 1 183 ? 7.153 -0.510 21.646 1.00 96.25 183 ARG A N 1
ATOM 1446 C CA . ARG A 1 183 ? 8.250 0.111 22.405 1.00 96.25 183 ARG A CA 1
ATOM 1447 C C . ARG A 1 183 ? 8.554 1.547 21.987 1.00 96.25 183 ARG A C 1
ATOM 1449 O O . ARG A 1 183 ? 9.438 2.160 22.589 1.00 96.25 183 ARG A O 1
ATOM 1456 N N . MET A 1 184 ? 7.857 2.087 20.987 1.00 96.31 184 MET A N 1
ATOM 1457 C CA . MET A 1 184 ? 8.114 3.440 20.506 1.00 96.31 184 MET A CA 1
ATOM 1458 C C . MET A 1 184 ? 7.949 4.468 21.635 1.00 96.31 184 MET A C 1
ATOM 1460 O O . MET A 1 184 ? 6.937 4.456 22.341 1.00 96.31 184 MET A O 1
ATOM 1464 N N . PRO A 1 185 ? 8.917 5.388 21.803 1.00 94.44 185 PRO A N 1
ATOM 1465 C CA . PRO A 1 185 ? 8.880 6.377 22.879 1.00 94.44 185 PRO A CA 1
ATOM 1466 C C . PRO A 1 185 ? 7.829 7.466 22.643 1.00 94.44 185 PRO A C 1
ATOM 1468 O O . PRO A 1 185 ? 7.444 8.159 23.580 1.00 94.44 185 PRO A O 1
ATOM 1471 N N . GLN A 1 186 ? 7.393 7.633 21.395 1.00 94.75 186 GLN A N 1
ATOM 1472 C CA . GLN A 1 186 ? 6.416 8.628 20.972 1.00 94.75 186 GLN A CA 1
ATOM 1473 C C . GLN A 1 186 ? 5.226 7.942 20.301 1.00 94.75 186 GLN A C 1
ATOM 1475 O O . GLN A 1 186 ? 5.399 6.851 19.741 1.00 94.75 186 GLN A O 1
ATOM 1480 N N . PRO A 1 187 ? 4.036 8.569 20.310 1.00 95.12 187 PRO A N 1
ATOM 1481 C CA . PRO A 1 187 ? 2.910 8.101 19.519 1.00 95.12 187 PRO A CA 1
ATOM 1482 C C . PRO A 1 187 ? 3.312 7.976 18.048 1.00 95.12 187 PRO A C 1
ATOM 1484 O O . PRO A 1 187 ? 3.763 8.933 17.414 1.00 95.12 187 PRO A O 1
ATOM 1487 N N . THR A 1 188 ? 3.182 6.762 17.534 1.00 96.12 188 THR A N 1
ATOM 1488 C CA . THR A 1 188 ? 3.659 6.337 16.224 1.00 96.12 188 THR A CA 1
ATOM 1489 C C . THR A 1 188 ? 2.589 5.489 15.563 1.00 96.12 188 THR A C 1
ATOM 1491 O O . THR A 1 188 ? 2.016 4.583 16.169 1.00 96.12 188 THR A O 1
ATOM 1494 N N . VAL A 1 189 ? 2.325 5.792 14.299 1.00 97.25 189 VAL A N 1
ATOM 1495 C CA . VAL A 1 189 ? 1.369 5.096 13.450 1.00 97.25 189 VAL A CA 1
ATOM 1496 C C . VAL A 1 189 ? 2.125 4.415 12.320 1.00 97.25 189 VAL A C 1
ATOM 1498 O O . VAL A 1 189 ? 2.788 5.077 11.525 1.00 97.25 189 VAL A O 1
ATOM 1501 N N . LEU A 1 190 ? 1.985 3.098 12.226 1.00 97.88 190 LEU A N 1
ATOM 1502 C CA . LEU A 1 190 ? 2.269 2.328 11.021 1.00 97.88 190 LEU A CA 1
ATOM 1503 C C . LEU A 1 190 ? 0.960 2.165 10.246 1.00 97.88 190 LEU A C 1
ATOM 1505 O O . LEU A 1 190 ? -0.023 1.660 10.782 1.00 97.88 190 LEU A O 1
ATOM 1509 N N . SER A 1 191 ? 0.954 2.577 8.987 1.00 98.06 191 SER A N 1
ATOM 1510 C CA . SER A 1 191 ? -0.206 2.547 8.103 1.00 98.06 191 SER A CA 1
ATOM 1511 C C . SER A 1 191 ? 0.084 1.712 6.862 1.00 98.06 191 SER A C 1
ATOM 1513 O O . SER A 1 191 ? 1.061 1.980 6.161 1.00 98.06 191 SER A O 1
ATOM 1515 N N . VAL A 1 192 ? -0.822 0.792 6.531 1.00 98.44 192 VAL A N 1
ATOM 1516 C CA . VAL A 1 192 ? -0.844 0.068 5.255 1.00 98.44 192 VAL A CA 1
ATOM 1517 C C . VAL A 1 192 ? -2.167 0.339 4.552 1.00 98.44 192 VAL A C 1
ATOM 1519 O O . VAL A 1 192 ? -3.224 -0.131 4.968 1.00 98.44 192 VAL A O 1
ATOM 1522 N N . TYR A 1 193 ? -2.097 1.110 3.478 1.00 98.44 193 TYR A N 1
ATOM 1523 C CA . TYR A 1 193 ? -3.214 1.468 2.615 1.00 98.44 193 TYR A CA 1
ATOM 1524 C C . TYR A 1 193 ? -3.330 0.484 1.457 1.00 98.44 193 TYR A C 1
ATOM 1526 O O . TYR A 1 193 ? -2.318 0.155 0.836 1.00 98.44 193 TYR A O 1
ATOM 1534 N N . LEU A 1 194 ? -4.560 0.104 1.112 1.00 98.25 194 LEU A N 1
ATOM 1535 C CA . LEU A 1 194 ? -4.900 -0.650 -0.085 1.00 98.25 194 LEU A CA 1
ATOM 1536 C C . LEU A 1 194 ? -6.094 -0.032 -0.822 1.00 98.25 194 LEU A C 1
ATOM 1538 O O . LEU A 1 194 ? -7.086 0.405 -0.237 1.00 98.25 194 LEU A O 1
ATOM 1542 N N . GLU A 1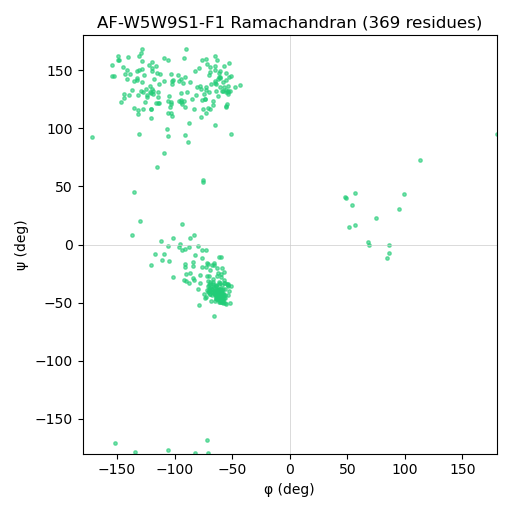 195 ? -6.007 -0.066 -2.144 1.00 97.94 195 GLU A N 1
ATOM 1543 C CA . GLU A 1 195 ? -7.064 0.341 -3.069 1.00 97.94 195 GLU A CA 1
ATOM 1544 C C . GLU A 1 195 ? -7.175 -0.720 -4.167 1.00 97.94 195 GLU A C 1
ATOM 1546 O O . GLU A 1 195 ? -6.197 -0.927 -4.895 1.00 97.94 195 GLU A O 1
ATOM 1551 N N . PRO A 1 196 ? -8.320 -1.416 -4.300 1.00 97.62 196 PRO A N 1
ATOM 1552 C CA . PRO A 1 196 ? -8.575 -2.310 -5.420 1.00 97.62 196 PRO A CA 1
ATOM 1553 C C . PRO A 1 196 ? -8.342 -1.606 -6.745 1.00 97.62 196 PRO A C 1
ATOM 1555 O O . PRO A 1 196 ? -8.824 -0.500 -6.984 1.00 97.62 196 PRO A O 1
ATOM 1558 N N . TYR A 1 197 ? -7.607 -2.270 -7.624 1.00 97.25 197 TYR A N 1
ATOM 1559 C CA . TYR A 1 197 ? -7.222 -1.711 -8.902 1.00 97.25 197 TYR A CA 1
ATOM 1560 C C . TYR A 1 197 ? -7.499 -2.711 -10.012 1.00 97.25 197 TYR A C 1
ATOM 1562 O O . TYR A 1 197 ? -6.885 -3.775 -10.071 1.00 97.25 197 TYR A O 1
ATOM 1570 N N . ALA A 1 198 ? -8.417 -2.350 -10.907 1.00 95.75 198 ALA A N 1
ATOM 1571 C CA . ALA A 1 198 ? -8.618 -3.051 -12.165 1.00 95.75 198 ALA A CA 1
ATOM 1572 C C . ALA A 1 198 ? -7.594 -2.529 -13.189 1.00 95.75 198 ALA A C 1
ATOM 1574 O O . ALA A 1 198 ? -7.635 -1.341 -13.528 1.00 95.75 198 ALA A O 1
ATOM 1575 N N . PRO A 1 199 ? -6.672 -3.374 -13.690 1.00 95.44 199 PRO A N 1
ATOM 1576 C CA . PRO A 1 199 ? -5.710 -2.970 -14.708 1.00 95.44 199 PRO A CA 1
ATOM 1577 C C . PRO A 1 199 ? -6.407 -2.389 -15.939 1.00 95.44 199 PRO A C 1
ATOM 1579 O O . PRO A 1 199 ? -7.188 -3.064 -16.609 1.00 95.44 199 PRO A O 1
ATOM 1582 N N . SER A 1 200 ? -6.121 -1.125 -16.254 1.00 95.75 200 SER A N 1
ATOM 1583 C CA . SER A 1 200 ? -6.708 -0.480 -17.428 1.00 95.75 200 SER A CA 1
ATOM 1584 C C . SER A 1 200 ? -6.101 -1.033 -18.727 1.00 95.75 200 SER A C 1
ATOM 1586 O O . SER A 1 200 ? -4.939 -1.457 -18.734 1.00 95.75 200 SER A O 1
ATOM 1588 N N . PRO A 1 201 ? -6.808 -0.954 -19.872 1.00 96.25 201 PRO A N 1
ATOM 1589 C CA . PRO A 1 201 ? -6.231 -1.313 -21.171 1.00 96.25 201 PRO A CA 1
ATOM 1590 C C . PRO A 1 201 ? -4.931 -0.552 -21.480 1.00 96.25 201 PRO A C 1
ATOM 1592 O O . PRO A 1 201 ? -4.003 -1.107 -22.069 1.00 96.25 201 PRO A O 1
ATOM 1595 N N . GLY A 1 202 ? -4.836 0.704 -21.027 1.00 97.00 202 GLY A N 1
ATOM 1596 C CA . GLY A 1 202 ? -3.631 1.523 -21.153 1.00 97.00 202 GLY A CA 1
ATOM 1597 C C . GLY A 1 202 ? -2.445 0.967 -20.363 1.00 97.00 202 GLY A C 1
ATOM 1598 O O . GLY A 1 202 ? -1.330 0.938 -20.886 1.00 97.00 202 GLY A O 1
ATOM 1599 N N . LEU A 1 203 ? -2.677 0.466 -19.143 1.00 97.25 203 LEU A N 1
ATOM 1600 C CA . LEU A 1 203 ? -1.645 -0.211 -18.358 1.00 97.25 203 LEU A CA 1
ATOM 1601 C C . LEU A 1 203 ? -1.196 -1.509 -19.035 1.00 97.25 203 LEU A C 1
ATOM 1603 O O . LEU A 1 203 ? 0.002 -1.705 -19.222 1.00 97.25 203 LEU A O 1
ATOM 1607 N N . VAL A 1 204 ? -2.138 -2.360 -19.451 1.00 97.75 204 VAL A N 1
ATOM 1608 C CA . VAL A 1 204 ? -1.840 -3.640 -20.118 1.00 97.75 204 VAL A CA 1
ATOM 1609 C C . VAL A 1 204 ? -1.007 -3.413 -21.386 1.00 97.75 204 VAL A C 1
ATOM 1611 O O . VAL A 1 204 ? 0.044 -4.030 -21.568 1.00 97.75 204 VAL A O 1
ATOM 1614 N N . GLY A 1 205 ? -1.424 -2.474 -22.242 1.00 98.06 205 GLY A N 1
ATOM 1615 C CA . GLY A 1 205 ? -0.671 -2.099 -23.441 1.00 98.06 205 GLY A CA 1
ATOM 1616 C C . GLY A 1 205 ? 0.668 -1.422 -23.130 1.00 98.06 205 GLY A C 1
ATOM 1617 O O . GLY A 1 205 ? 1.635 -1.587 -23.870 1.00 98.06 205 GLY A O 1
ATOM 1618 N N . GLY A 1 206 ? 0.760 -0.668 -22.032 1.00 98.00 206 GLY A N 1
ATOM 1619 C CA . GLY A 1 206 ? 2.012 -0.097 -21.533 1.00 98.00 206 GLY A CA 1
ATOM 1620 C C . GLY A 1 206 ? 3.019 -1.163 -21.100 1.00 98.00 206 GLY A C 1
ATOM 1621 O O . GLY A 1 206 ? 4.172 -1.106 -21.515 1.00 98.00 206 GLY A O 1
ATOM 1622 N N . LEU A 1 207 ? 2.581 -2.165 -20.333 1.00 98.19 207 LEU A N 1
ATOM 1623 C CA . LEU A 1 207 ? 3.430 -3.274 -19.888 1.00 98.19 207 LEU A CA 1
ATOM 1624 C C . LEU A 1 207 ? 3.925 -4.112 -21.064 1.00 98.19 207 LEU A C 1
ATOM 1626 O O . LEU A 1 207 ? 5.111 -4.419 -21.120 1.00 98.19 207 LEU A O 1
ATOM 1630 N N . ARG A 1 208 ? 3.060 -4.409 -22.042 1.00 98.19 208 ARG A N 1
ATOM 1631 C CA . ARG A 1 208 ? 3.474 -5.105 -23.270 1.00 98.19 208 ARG A CA 1
ATOM 1632 C C . ARG A 1 208 ? 4.563 -4.336 -24.020 1.00 98.19 208 ARG A C 1
ATOM 1634 O O . ARG A 1 208 ? 5.586 -4.917 -24.362 1.00 98.19 208 ARG A O 1
ATOM 1641 N N . ARG A 1 209 ? 4.386 -3.021 -24.193 1.00 97.75 209 ARG A N 1
ATOM 1642 C CA . ARG A 1 209 ? 5.404 -2.163 -24.820 1.00 97.75 209 ARG A CA 1
ATOM 1643 C C . ARG A 1 209 ? 6.714 -2.144 -24.038 1.00 97.75 209 ARG A C 1
ATOM 1645 O O . ARG A 1 209 ? 7.767 -2.133 -24.656 1.00 97.75 209 ARG A O 1
ATOM 1652 N N . LEU A 1 210 ? 6.672 -2.151 -22.703 1.00 97.62 210 LEU A N 1
ATOM 1653 C CA . LEU A 1 210 ? 7.887 -2.247 -21.887 1.00 97.62 210 LEU A CA 1
ATOM 1654 C C . LEU A 1 210 ? 8.572 -3.608 -22.050 1.00 97.62 210 LEU A C 1
ATOM 1656 O O . LEU A 1 210 ? 9.791 -3.647 -22.158 1.00 97.62 210 LEU A O 1
ATOM 1660 N N . VAL A 1 211 ? 7.818 -4.709 -22.121 1.00 98.50 211 VAL A N 1
ATOM 1661 C CA . VAL A 1 211 ? 8.383 -6.038 -22.408 1.00 98.50 211 VAL A CA 1
ATOM 1662 C C . VAL A 1 211 ? 9.120 -6.033 -23.748 1.00 98.50 211 VAL A C 1
ATOM 1664 O O . VAL A 1 211 ? 10.283 -6.422 -23.796 1.00 98.50 211 VAL A O 1
ATOM 1667 N N . GLU A 1 212 ? 8.479 -5.541 -24.808 1.00 98.12 212 GLU A N 1
ATOM 1668 C CA . GLU A 1 212 ? 9.071 -5.452 -26.150 1.00 98.12 212 GLU A CA 1
ATOM 1669 C C . GLU A 1 212 ? 10.290 -4.511 -26.184 1.00 98.12 212 GLU A C 1
ATOM 1671 O O . GLU A 1 212 ? 11.347 -4.878 -26.697 1.00 98.12 212 GLU A O 1
ATOM 1676 N N . GLU A 1 213 ? 10.177 -3.315 -25.593 1.00 97.56 213 GLU A N 1
ATOM 1677 C CA . GLU A 1 213 ? 11.252 -2.312 -25.539 1.00 97.56 213 GLU A CA 1
ATOM 1678 C C . GLU A 1 213 ? 12.484 -2.856 -24.799 1.00 97.56 213 GLU A C 1
ATOM 1680 O O . GLU A 1 213 ? 13.608 -2.709 -25.281 1.00 97.56 213 GLU A O 1
ATOM 1685 N N . TYR A 1 214 ? 12.298 -3.513 -23.649 1.00 97.88 214 TYR A N 1
ATOM 1686 C CA . TYR A 1 214 ? 13.411 -4.042 -22.859 1.00 97.88 214 TYR A CA 1
ATOM 1687 C C . TYR A 1 214 ? 13.991 -5.338 -23.425 1.00 97.88 214 TYR A C 1
ATOM 1689 O O . TYR A 1 214 ? 15.203 -5.520 -23.326 1.00 97.88 214 TYR A O 1
ATOM 1697 N N . ASP A 1 215 ? 13.188 -6.203 -24.049 1.00 97.81 215 ASP A N 1
ATOM 1698 C CA . ASP A 1 215 ? 13.698 -7.374 -24.775 1.00 97.81 215 ASP A CA 1
ATOM 1699 C C . ASP A 1 215 ? 14.579 -6.951 -25.961 1.00 97.81 215 ASP A C 1
ATOM 1701 O O . ASP A 1 215 ? 15.677 -7.480 -26.144 1.00 97.81 215 ASP A O 1
ATOM 1705 N N . HIS A 1 216 ? 14.157 -5.925 -26.708 1.00 96.81 216 HIS A N 1
ATOM 1706 C CA . HIS A 1 216 ? 14.952 -5.346 -27.793 1.00 96.81 216 HIS A CA 1
ATOM 1707 C C . HIS A 1 216 ? 16.267 -4.729 -27.292 1.00 96.81 216 HIS A C 1
ATOM 1709 O O . HIS A 1 216 ? 17.336 -4.985 -27.853 1.00 96.81 216 HIS A O 1
ATOM 1715 N N . LEU A 1 217 ? 16.218 -3.946 -26.209 1.00 97.06 217 LEU A N 1
ATOM 1716 C CA . LEU A 1 217 ? 17.408 -3.331 -25.608 1.00 97.06 217 LEU A CA 1
ATOM 1717 C C . LEU A 1 217 ? 18.371 -4.360 -24.991 1.00 97.06 217 LEU A C 1
ATOM 1719 O O . LEU A 1 217 ? 19.580 -4.120 -24.961 1.00 97.06 217 LEU A O 1
ATOM 1723 N N . ALA A 1 218 ? 17.859 -5.497 -24.516 1.00 97.56 218 ALA A N 1
ATOM 1724 C CA . ALA A 1 218 ? 18.636 -6.577 -23.908 1.00 97.56 218 ALA A CA 1
ATOM 1725 C C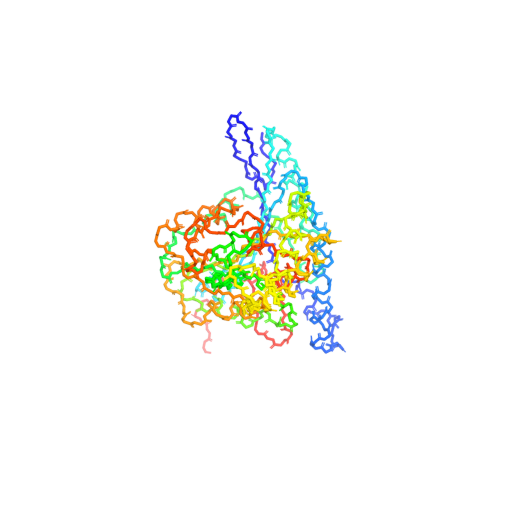 . ALA A 1 218 ? 19.412 -7.442 -24.919 1.00 97.56 218 ALA A C 1
ATOM 1727 O O . ALA A 1 218 ? 20.188 -8.310 -24.515 1.00 97.56 218 ALA A O 1
ATOM 1728 N N . ARG A 1 219 ? 19.239 -7.218 -26.225 1.00 96.56 219 ARG A N 1
ATOM 1729 C CA . ARG A 1 219 ? 19.949 -7.929 -27.299 1.00 96.56 219 ARG A CA 1
ATOM 1730 C C . ARG A 1 219 ? 20.954 -7.003 -27.989 1.00 96.56 219 ARG A C 1
ATOM 1732 O O . ARG A 1 219 ? 20.830 -5.781 -27.870 1.00 96.56 219 ARG A O 1
ATOM 1739 N N . PRO A 1 220 ? 21.962 -7.537 -28.704 1.00 94.50 220 PRO A N 1
ATOM 1740 C CA . PRO A 1 220 ? 22.783 -6.711 -29.583 1.00 94.50 220 PRO A CA 1
ATOM 1741 C C . PRO A 1 220 ? 21.887 -5.967 -30.577 1.00 94.50 220 PRO A C 1
ATOM 1743 O O . PRO A 1 220 ? 20.880 -6.511 -31.034 1.00 94.50 220 PRO A O 1
ATOM 1746 N N . GLY A 1 221 ? 22.220 -4.713 -30.881 1.00 90.56 221 GLY A N 1
ATOM 1747 C CA . GLY A 1 221 ? 21.488 -3.959 -31.895 1.00 90.56 221 GLY A CA 1
ATOM 1748 C C . GLY A 1 221 ? 21.779 -4.468 -33.304 1.00 90.56 221 GLY A C 1
ATOM 1749 O O . GLY A 1 221 ? 22.398 -5.509 -33.502 1.00 90.56 221 GLY A O 1
ATOM 1750 N N . PHE A 1 222 ? 21.363 -3.703 -34.305 1.00 86.81 222 PHE A N 1
ATOM 1751 C CA . PHE A 1 222 ? 21.713 -3.988 -35.692 1.00 86.81 222 PHE A CA 1
ATOM 1752 C C . PHE A 1 222 ? 22.928 -3.159 -36.103 1.00 86.81 222 PHE A C 1
ATOM 1754 O O . PHE A 1 222 ? 23.042 -1.989 -35.729 1.00 86.81 222 PHE A O 1
ATOM 1761 N N . ALA A 1 223 ? 23.828 -3.760 -36.883 1.00 83.38 223 ALA A N 1
ATOM 1762 C CA . ALA A 1 223 ? 24.819 -2.988 -37.621 1.00 83.38 223 ALA A CA 1
ATOM 1763 C C . ALA A 1 223 ? 24.089 -2.049 -38.590 1.00 83.38 223 ALA A C 1
ATOM 1765 O O . ALA A 1 223 ? 23.059 -2.412 -39.164 1.00 83.38 223 ALA A O 1
ATOM 1766 N N . ASN A 1 224 ? 24.616 -0.845 -38.780 1.00 79.19 224 ASN A N 1
ATOM 1767 C CA . ASN A 1 224 ? 24.109 0.080 -39.786 1.00 79.19 224 ASN A CA 1
ATOM 1768 C C . ASN A 1 224 ? 25.269 0.592 -40.656 1.00 79.19 224 ASN A C 1
ATOM 1770 O O . ASN A 1 224 ? 26.429 0.431 -40.279 1.00 79.19 224 ASN A O 1
ATOM 1774 N N . PRO A 1 225 ? 24.992 1.208 -41.818 1.00 80.69 225 PRO A N 1
ATOM 1775 C CA . PRO A 1 225 ? 26.049 1.651 -42.731 1.00 80.69 225 PRO A CA 1
ATOM 1776 C C . PRO A 1 225 ? 27.043 2.657 -42.126 1.00 80.69 225 PRO A C 1
ATOM 1778 O O . PRO A 1 225 ? 28.140 2.811 -42.649 1.00 80.69 225 PRO A O 1
ATOM 1781 N N . ILE A 1 226 ? 26.669 3.340 -41.038 1.00 79.06 226 ILE A N 1
ATOM 1782 C CA . ILE A 1 226 ? 27.508 4.318 -40.329 1.00 79.06 226 ILE A CA 1
ATOM 1783 C C . ILE A 1 226 ? 28.343 3.628 -39.231 1.00 79.06 226 ILE A C 1
ATOM 1785 O O . ILE A 1 226 ? 29.468 4.035 -38.957 1.00 79.06 226 ILE A O 1
ATOM 1789 N N . TRP A 1 227 ? 27.818 2.558 -38.630 1.00 75.19 227 TRP A N 1
ATOM 1790 C CA . TRP A 1 227 ? 28.427 1.792 -37.545 1.00 75.19 227 TRP A CA 1
ATOM 1791 C C . TRP A 1 227 ? 28.369 0.293 -37.874 1.00 75.19 227 TRP A C 1
ATOM 1793 O O . TRP A 1 227 ? 27.358 -0.364 -37.599 1.00 75.19 227 TRP A O 1
ATOM 1803 N N . PRO A 1 228 ? 29.442 -0.273 -38.460 1.00 81.81 228 PRO A N 1
ATOM 1804 C CA . PRO A 1 228 ? 29.435 -1.647 -38.962 1.00 81.81 228 PRO A CA 1
ATOM 1805 C C . PRO A 1 228 ? 29.425 -2.696 -37.843 1.00 81.81 228 PRO A C 1
ATOM 1807 O O . PRO A 1 228 ? 29.103 -3.855 -38.088 1.00 81.81 228 PRO A O 1
ATOM 1810 N N . VAL A 1 229 ? 29.764 -2.301 -36.612 1.00 87.06 229 VAL A N 1
ATOM 1811 C CA . VAL A 1 229 ? 29.699 -3.171 -35.437 1.00 87.06 229 VAL A CA 1
ATOM 1812 C C . VAL A 1 229 ? 28.350 -2.960 -34.744 1.00 87.06 229 VAL A C 1
ATOM 1814 O O . VAL A 1 229 ? 28.055 -1.829 -34.347 1.00 87.06 229 VAL A O 1
ATOM 1817 N N . PRO A 1 230 ? 27.539 -4.019 -34.563 1.00 87.75 230 PRO A N 1
ATOM 1818 C CA . PRO A 1 230 ? 26.316 -3.942 -33.778 1.00 87.75 230 PRO A CA 1
ATOM 1819 C C . PRO A 1 230 ? 26.589 -3.377 -32.378 1.00 87.75 230 PRO A C 1
ATOM 1821 O O . PRO A 1 230 ? 27.504 -3.863 -31.702 1.00 87.75 230 PRO A O 1
ATOM 1824 N N . PRO A 1 231 ? 25.816 -2.385 -31.900 1.00 90.69 231 PRO A N 1
ATOM 1825 C CA . PRO A 1 231 ? 25.984 -1.910 -30.537 1.00 90.69 231 PRO A CA 1
ATOM 1826 C C . PRO A 1 231 ? 25.680 -3.056 -29.558 1.00 90.69 231 PRO A C 1
ATOM 1828 O O . PRO A 1 231 ? 24.765 -3.853 -29.808 1.00 90.69 231 PRO A O 1
ATOM 1831 N N . PRO A 1 232 ? 26.429 -3.167 -28.447 1.00 94.81 232 PRO A N 1
ATOM 1832 C CA . PRO A 1 232 ? 26.200 -4.224 -27.475 1.00 94.81 232 PRO A CA 1
ATOM 1833 C C . PRO A 1 232 ? 24.822 -4.074 -26.805 1.00 94.81 232 PRO A C 1
ATOM 1835 O O . PRO A 1 232 ? 24.238 -2.985 -26.824 1.00 94.81 232 PRO A O 1
ATOM 1838 N N . PRO A 1 233 ? 24.310 -5.144 -26.171 1.00 96.69 233 PRO A N 1
ATOM 1839 C CA . PRO A 1 233 ? 23.142 -5.061 -25.302 1.00 96.69 233 PRO A CA 1
ATOM 1840 C C . PRO A 1 233 ? 23.264 -3.967 -24.241 1.00 96.69 233 PRO A C 1
ATOM 1842 O O . PRO A 1 233 ? 24.338 -3.762 -23.663 1.00 96.69 233 PRO A O 1
ATOM 1845 N N . ASP A 1 234 ? 22.142 -3.332 -23.904 1.00 97.75 234 ASP A N 1
ATOM 1846 C CA . ASP A 1 234 ? 22.086 -2.452 -22.745 1.00 97.75 234 ASP A CA 1
ATOM 1847 C C . ASP A 1 234 ? 22.147 -3.282 -21.452 1.00 97.75 234 ASP A C 1
ATOM 1849 O O . ASP A 1 234 ? 21.272 -4.102 -21.161 1.00 97.75 234 ASP A O 1
ATOM 1853 N N . ARG A 1 235 ? 23.197 -3.068 -20.649 1.00 96.88 235 ARG A N 1
ATOM 1854 C CA . ARG A 1 235 ? 23.458 -3.862 -19.433 1.00 96.88 235 ARG A CA 1
ATOM 1855 C C . ARG A 1 235 ? 22.345 -3.761 -18.392 1.00 96.88 235 ARG A C 1
ATOM 1857 O O . ARG A 1 235 ? 22.139 -4.704 -17.627 1.00 96.88 235 ARG A O 1
ATOM 1864 N N . PHE A 1 236 ? 21.664 -2.618 -18.307 1.00 97.88 236 PHE A N 1
ATOM 1865 C CA . PHE A 1 236 ? 20.540 -2.472 -17.393 1.00 97.88 236 PHE A CA 1
ATOM 1866 C C . PHE A 1 236 ? 19.333 -3.236 -17.937 1.00 97.88 236 PHE A C 1
ATOM 1868 O O . PHE A 1 236 ? 18.722 -4.007 -17.196 1.00 97.88 236 PHE A O 1
ATOM 1875 N N . ALA A 1 237 ? 19.039 -3.084 -19.231 1.00 98.00 237 ALA A N 1
ATOM 1876 C CA . ALA A 1 237 ? 17.915 -3.747 -19.876 1.00 98.00 237 ALA A CA 1
ATOM 1877 C C . ALA A 1 237 ? 18.003 -5.276 -19.798 1.00 98.00 237 ALA A C 1
ATOM 1879 O O . ALA A 1 237 ? 16.995 -5.905 -19.498 1.00 98.00 237 ALA A O 1
ATOM 1880 N N . VAL A 1 238 ? 19.199 -5.866 -19.936 1.00 98.12 238 VAL A N 1
ATOM 1881 C CA . VAL A 1 238 ? 19.421 -7.317 -19.752 1.00 98.12 238 VAL A CA 1
ATOM 1882 C C . VAL A 1 238 ? 18.879 -7.820 -18.408 1.00 98.12 238 VAL A C 1
ATOM 1884 O O . VAL A 1 238 ? 18.280 -8.889 -18.342 1.00 98.12 238 VAL A O 1
ATOM 1887 N N . ARG A 1 239 ? 19.052 -7.046 -17.330 1.00 97.81 239 ARG A N 1
ATOM 1888 C CA . ARG A 1 239 ? 18.555 -7.412 -15.991 1.00 97.81 239 ARG A CA 1
ATOM 1889 C C . ARG A 1 239 ? 17.086 -7.051 -15.783 1.00 97.81 239 ARG A C 1
ATOM 1891 O O . ARG A 1 239 ? 16.399 -7.717 -15.017 1.00 97.81 239 ARG A O 1
ATOM 1898 N N . ALA A 1 240 ? 16.612 -5.991 -16.435 1.00 98.12 240 ALA A N 1
ATOM 1899 C CA . ALA A 1 240 ? 15.257 -5.477 -16.269 1.00 98.12 240 ALA A CA 1
ATOM 1900 C C . ALA A 1 240 ? 14.214 -6.202 -17.136 1.00 98.12 240 ALA A C 1
ATOM 1902 O O . ALA A 1 240 ? 13.060 -6.301 -16.727 1.00 98.12 240 ALA A O 1
ATOM 1903 N N . ALA A 1 241 ? 14.593 -6.743 -18.298 1.00 98.19 241 ALA A N 1
ATOM 1904 C CA . ALA A 1 241 ? 13.665 -7.407 -19.215 1.00 98.19 241 ALA A CA 1
ATOM 1905 C C . ALA A 1 241 ? 12.881 -8.563 -18.554 1.00 98.19 241 ALA A C 1
ATOM 1907 O O . ALA A 1 241 ? 11.650 -8.560 -18.653 1.00 98.19 241 ALA A O 1
ATOM 1908 N N . PRO A 1 242 ? 13.509 -9.483 -17.784 1.00 98.00 242 PRO A N 1
ATOM 1909 C CA . PRO A 1 242 ? 12.764 -10.523 -17.072 1.00 98.00 242 PRO A CA 1
ATOM 1910 C C . PRO A 1 242 ? 11.755 -9.965 -16.060 1.00 98.00 242 PRO A C 1
ATOM 1912 O O . PRO A 1 242 ? 10.684 -10.543 -15.882 1.00 98.00 242 PRO A O 1
ATOM 1915 N N . LEU A 1 243 ? 12.058 -8.825 -15.426 1.00 97.62 243 LEU A N 1
ATOM 1916 C CA . LEU A 1 243 ? 11.155 -8.186 -14.464 1.00 97.62 243 LEU A CA 1
ATOM 1917 C C . LEU A 1 243 ? 9.900 -7.640 -15.148 1.00 97.62 243 LEU A C 1
ATOM 1919 O O . LEU A 1 243 ? 8.812 -7.779 -14.598 1.00 97.62 243 LEU A O 1
ATOM 1923 N N . TYR A 1 244 ? 10.012 -7.076 -16.354 1.00 98.25 244 TYR A N 1
ATOM 1924 C CA . TYR A 1 244 ? 8.837 -6.613 -17.098 1.00 98.25 244 TYR A CA 1
ATOM 1925 C C . TYR A 1 244 ? 7.980 -7.760 -17.626 1.00 98.25 244 TYR A C 1
ATOM 1927 O O . TYR A 1 244 ? 6.755 -7.649 -17.601 1.00 98.25 244 TYR A O 1
ATOM 1935 N N . VAL A 1 245 ? 8.589 -8.879 -18.035 1.00 98.06 245 VAL A N 1
ATOM 1936 C CA . VAL A 1 245 ? 7.842 -10.095 -18.401 1.00 98.06 245 VAL A CA 1
ATOM 1937 C C . VAL A 1 245 ? 7.040 -10.604 -17.201 1.00 98.06 245 VAL A C 1
ATOM 1939 O O . VAL A 1 245 ? 5.842 -10.862 -17.318 1.00 98.06 245 VAL A O 1
ATOM 1942 N N . GLN A 1 246 ? 7.673 -10.683 -16.027 1.00 96.56 246 GLN A N 1
ATOM 1943 C CA . GLN A 1 246 ? 7.000 -11.078 -14.788 1.00 96.56 246 GLN A CA 1
ATOM 1944 C C . GLN A 1 246 ? 5.912 -10.080 -14.381 1.00 96.56 246 GLN A C 1
ATOM 1946 O O . GLN A 1 246 ? 4.811 -10.497 -14.035 1.00 96.56 246 GLN A O 1
ATOM 1951 N N . ALA A 1 247 ? 6.180 -8.774 -14.453 1.00 96.94 247 ALA A N 1
ATOM 1952 C CA . ALA A 1 247 ? 5.207 -7.737 -14.126 1.00 96.94 247 ALA A CA 1
ATOM 1953 C C . ALA A 1 247 ? 3.978 -7.799 -15.044 1.00 96.94 247 ALA A C 1
ATOM 1955 O O . ALA A 1 247 ? 2.853 -7.705 -14.560 1.00 96.94 247 ALA A O 1
ATOM 1956 N N . ALA A 1 248 ? 4.176 -8.010 -16.350 1.00 97.25 248 ALA A N 1
ATOM 1957 C CA . ALA A 1 248 ? 3.078 -8.210 -17.289 1.00 97.25 248 ALA A CA 1
ATOM 1958 C C . ALA A 1 248 ? 2.240 -9.438 -16.903 1.00 97.25 248 ALA A C 1
ATOM 1960 O O . ALA A 1 248 ? 1.028 -9.326 -16.792 1.00 97.25 248 ALA A O 1
ATOM 1961 N N . ALA A 1 249 ? 2.867 -10.581 -16.613 1.00 95.38 249 ALA A N 1
ATOM 1962 C CA . ALA A 1 249 ? 2.138 -11.786 -16.215 1.00 95.38 249 ALA A CA 1
ATOM 1963 C C . ALA A 1 249 ? 1.367 -11.615 -14.890 1.00 95.38 249 ALA A C 1
ATOM 1965 O O . ALA A 1 249 ? 0.200 -11.996 -14.803 1.00 95.38 249 ALA A O 1
ATOM 1966 N N . ARG A 1 250 ? 2.001 -11.023 -13.869 1.00 94.50 250 ARG A N 1
ATOM 1967 C CA . ARG A 1 250 ? 1.425 -10.851 -12.523 1.00 94.50 250 ARG A CA 1
ATOM 1968 C C . ARG A 1 250 ? 0.267 -9.859 -12.514 1.00 94.50 250 ARG A C 1
ATOM 1970 O O . ARG A 1 250 ? -0.794 -10.151 -11.972 1.00 94.50 250 ARG A O 1
ATOM 1977 N N . TYR A 1 251 ? 0.460 -8.694 -13.129 1.00 96.50 251 TYR A N 1
ATOM 1978 C CA . TYR A 1 251 ? -0.434 -7.554 -12.934 1.00 96.50 251 TYR A CA 1
ATOM 1979 C C . TYR A 1 251 ? -1.528 -7.406 -13.992 1.00 96.50 251 TYR A C 1
ATOM 1981 O O . TYR A 1 251 ? -2.309 -6.461 -13.916 1.00 96.50 251 TYR A O 1
ATOM 1989 N N . THR A 1 252 ? -1.610 -8.299 -14.984 1.00 93.94 252 THR A N 1
ATOM 1990 C CA . THR A 1 252 ? -2.710 -8.278 -15.968 1.00 93.94 252 THR A CA 1
ATOM 1991 C C . THR A 1 252 ? -3.673 -9.454 -15.844 1.00 93.94 252 THR A C 1
ATOM 1993 O O . THR A 1 252 ? -4.730 -9.417 -16.463 1.00 93.94 252 THR A O 1
ATOM 1996 N N . ALA A 1 253 ? -3.321 -10.500 -15.091 1.00 84.44 253 ALA A N 1
ATOM 1997 C CA . ALA A 1 253 ? -4.104 -11.737 -15.012 1.00 84.44 253 ALA A CA 1
ATOM 1998 C C . ALA A 1 253 ? -4.900 -11.897 -13.704 1.00 84.44 253 ALA A C 1
ATOM 2000 O O . ALA A 1 253 ? -5.764 -12.768 -13.627 1.00 84.44 253 ALA A O 1
ATOM 2001 N N . GLY A 1 254 ? -4.610 -11.095 -12.676 1.00 86.75 254 GLY A N 1
ATOM 2002 C CA . GLY A 1 254 ? -5.147 -11.289 -11.329 1.00 86.75 254 GLY A CA 1
ATOM 2003 C C . GLY A 1 254 ? -5.664 -10.020 -10.660 1.00 86.75 254 GLY A C 1
ATOM 2004 O O . GLY A 1 254 ? -5.642 -8.923 -11.221 1.00 86.75 254 GLY A O 1
ATOM 2005 N N . LEU A 1 255 ? -6.121 -10.194 -9.419 1.00 95.88 255 LEU A N 1
ATOM 2006 C CA . LEU A 1 255 ? -6.545 -9.099 -8.553 1.00 95.88 255 LEU A CA 1
ATOM 2007 C C . LEU A 1 255 ? -5.331 -8.243 -8.194 1.00 95.88 255 LEU A C 1
ATOM 2009 O O . LEU A 1 255 ? -4.347 -8.750 -7.653 1.00 95.88 255 LEU A O 1
ATOM 2013 N N . CYS A 1 256 ? -5.420 -6.951 -8.491 1.00 97.56 256 CYS A N 1
ATOM 2014 C CA . CYS A 1 256 ? -4.369 -5.993 -8.186 1.00 97.56 256 CYS A CA 1
ATOM 2015 C C . CYS A 1 256 ? -4.856 -4.946 -7.188 1.00 97.56 256 CYS A C 1
ATOM 2017 O O . CYS A 1 256 ? -6.042 -4.610 -7.131 1.00 97.56 256 CYS A O 1
ATOM 2019 N N . PHE A 1 257 ? -3.907 -4.400 -6.441 1.00 98.12 257 PHE A N 1
ATOM 2020 C CA . PHE A 1 257 ? -4.115 -3.328 -5.484 1.00 98.12 257 PHE A CA 1
ATOM 2021 C C . PHE A 1 257 ? -3.061 -2.242 -5.681 1.00 98.12 257 PHE A C 1
ATOM 2023 O O . PHE A 1 257 ? -1.923 -2.520 -6.065 1.00 98.12 257 PHE A O 1
ATOM 2030 N N . ARG A 1 258 ? -3.423 -0.997 -5.380 1.00 97.88 258 ARG A N 1
ATOM 2031 C CA . ARG A 1 258 ? -2.456 0.071 -5.112 1.00 97.88 258 ARG A CA 1
ATOM 2032 C C . ARG A 1 258 ? -2.135 0.056 -3.627 1.00 97.88 258 ARG A C 1
ATOM 2034 O O . ARG A 1 258 ? -3.065 0.049 -2.825 1.00 97.88 258 ARG A O 1
ATOM 2041 N N . THR A 1 259 ? -0.856 0.083 -3.269 1.00 97.88 259 THR A N 1
ATOM 2042 C CA . THR A 1 259 ? -0.409 0.056 -1.872 1.00 97.88 259 THR A CA 1
ATOM 2043 C C . THR A 1 259 ? 0.311 1.337 -1.460 1.00 97.88 259 THR A C 1
ATOM 2045 O O . THR A 1 259 ? 1.017 1.968 -2.247 1.00 97.88 259 THR A O 1
ATOM 2048 N N . ARG A 1 260 ? 0.169 1.730 -0.197 1.00 97.88 260 ARG A N 1
ATOM 2049 C CA . ARG A 1 260 ? 1.025 2.742 0.432 1.00 97.88 260 ARG A CA 1
ATOM 2050 C C . ARG A 1 260 ? 1.341 2.294 1.850 1.00 97.88 260 ARG A C 1
ATOM 2052 O O . ARG A 1 260 ? 0.436 1.970 2.610 1.00 97.88 260 ARG A O 1
ATOM 2059 N N . ILE A 1 261 ? 2.624 2.298 2.189 1.00 98.19 261 ILE A N 1
ATOM 2060 C CA . ILE A 1 261 ? 3.122 1.883 3.497 1.00 98.19 261 ILE A CA 1
ATOM 2061 C C . ILE A 1 261 ? 3.847 3.076 4.103 1.00 98.19 261 ILE A C 1
ATOM 2063 O O . ILE A 1 261 ? 4.857 3.529 3.561 1.00 98.19 261 ILE A O 1
ATOM 2067 N N . SER A 1 262 ? 3.327 3.572 5.219 1.00 97.38 262 SER A N 1
ATOM 2068 C CA . SER A 1 262 ? 3.784 4.812 5.840 1.00 97.38 262 SER A CA 1
ATOM 2069 C C . SER A 1 262 ? 4.000 4.624 7.333 1.00 97.38 262 SER A C 1
ATOM 2071 O O . SER A 1 262 ? 3.218 3.949 8.003 1.00 97.38 262 SER A O 1
ATOM 2073 N N . ILE A 1 263 ? 5.028 5.276 7.859 1.00 96.88 263 ILE A N 1
ATOM 2074 C CA . ILE A 1 263 ? 5.266 5.456 9.287 1.00 96.88 263 ILE A CA 1
ATOM 2075 C C . ILE A 1 263 ? 5.133 6.946 9.578 1.00 96.88 263 ILE A C 1
ATOM 2077 O O . ILE A 1 263 ? 5.729 7.772 8.889 1.00 96.88 263 ILE A O 1
ATOM 2081 N N . ALA A 1 264 ? 4.360 7.275 10.603 1.00 95.88 264 ALA A N 1
ATOM 2082 C CA . ALA A 1 264 ? 4.142 8.629 11.079 1.00 95.88 264 ALA A CA 1
ATOM 2083 C C . ALA A 1 264 ? 4.318 8.666 12.596 1.00 95.88 264 ALA A C 1
ATOM 2085 O O . ALA A 1 264 ? 3.511 8.093 13.322 1.00 95.88 264 ALA A O 1
ATOM 2086 N N . SER A 1 265 ? 5.358 9.338 13.076 1.00 94.94 265 SER A N 1
ATOM 2087 C CA . SER A 1 265 ? 5.627 9.523 14.502 1.00 94.94 265 SER A CA 1
ATOM 2088 C C . SER A 1 265 ? 5.644 11.002 14.879 1.00 94.94 265 SER A C 1
ATOM 2090 O O . SER A 1 265 ? 6.030 11.856 14.076 1.00 94.94 265 SER A O 1
ATOM 2092 N N . GLN A 1 266 ? 5.248 11.295 16.119 1.00 92.62 266 GLN A N 1
ATOM 2093 C CA . GLN A 1 266 ? 5.372 12.626 16.729 1.00 92.62 266 GLN A CA 1
ATOM 2094 C C . GLN A 1 266 ? 6.819 12.991 17.106 1.00 92.62 266 GLN A C 1
ATOM 2096 O O . GLN A 1 266 ? 7.076 14.104 17.555 1.00 92.62 266 GLN A O 1
ATOM 2101 N N . GLY A 1 267 ? 7.770 12.070 16.951 1.00 91.94 267 GLY A N 1
ATOM 2102 C CA . GLY A 1 267 ? 9.188 12.348 17.134 1.00 91.94 267 GLY A CA 1
ATOM 2103 C C . GLY A 1 267 ? 10.063 11.427 16.288 1.00 91.94 267 GLY A C 1
ATOM 2104 O O . GLY A 1 267 ? 9.557 10.701 15.433 1.00 91.94 267 GLY A O 1
ATOM 2105 N N . PRO A 1 268 ? 11.387 11.442 16.500 1.00 92.06 268 PRO A N 1
ATOM 2106 C CA . PRO A 1 268 ? 12.298 10.593 15.747 1.00 92.06 268 PRO A CA 1
ATOM 2107 C C . PRO A 1 268 ? 11.966 9.108 15.920 1.00 92.06 268 PRO A C 1
ATOM 2109 O O . PRO A 1 268 ? 11.821 8.622 17.043 1.00 92.06 268 PRO A O 1
ATOM 2112 N N . VAL A 1 269 ? 11.898 8.379 14.806 1.00 91.81 269 VAL A N 1
ATOM 2113 C CA . VAL A 1 269 ? 11.759 6.917 14.822 1.00 91.81 269 VAL A CA 1
ATOM 2114 C C . VAL A 1 269 ? 13.142 6.289 15.074 1.00 91.81 269 VAL A C 1
ATOM 2116 O O . VAL A 1 269 ? 14.119 6.725 14.458 1.00 91.81 269 VAL A O 1
ATOM 2119 N N . PRO A 1 270 ? 13.263 5.279 15.960 1.00 92.25 270 PRO A N 1
ATOM 2120 C CA . PRO A 1 270 ? 14.509 4.556 16.192 1.00 92.25 270 PRO A CA 1
ATOM 2121 C C . PRO A 1 270 ? 15.133 4.003 14.908 1.00 92.25 270 PRO A C 1
ATOM 2123 O O . PRO A 1 270 ? 14.438 3.547 13.995 1.00 92.25 270 PRO A O 1
ATOM 2126 N N . TYR A 1 271 ? 16.466 4.012 14.866 1.00 87.94 271 TYR A N 1
ATOM 2127 C CA . TYR A 1 271 ? 17.223 3.473 13.741 1.00 87.94 271 TYR A CA 1
ATOM 2128 C C . TYR A 1 271 ? 16.863 2.001 13.493 1.00 87.94 271 TYR A C 1
ATOM 2130 O O . TYR A 1 271 ? 16.767 1.215 14.432 1.00 87.94 271 TYR A O 1
ATOM 2138 N N . GLY A 1 272 ? 16.663 1.636 12.227 1.00 93.44 272 GLY A N 1
ATOM 2139 C CA . GLY A 1 272 ? 16.359 0.267 11.813 1.00 93.44 272 GLY A CA 1
ATOM 2140 C C . GLY A 1 272 ? 14.886 -0.144 11.894 1.00 93.44 272 GLY A C 1
ATOM 2141 O O . GLY A 1 272 ? 14.539 -1.163 11.308 1.00 93.44 272 GLY A O 1
ATOM 2142 N N . PHE A 1 273 ? 13.982 0.621 12.526 1.00 96.12 273 PHE A N 1
ATOM 2143 C CA . PHE A 1 273 ? 12.555 0.244 12.551 1.00 96.12 273 PHE A CA 1
ATOM 2144 C C . PHE A 1 273 ? 11.930 0.246 11.151 1.00 96.12 273 PHE A C 1
ATOM 2146 O O . PHE A 1 273 ? 11.212 -0.679 10.773 1.00 96.12 273 PHE A O 1
ATOM 2153 N N . ALA A 1 274 ? 12.219 1.279 10.359 1.00 95.81 274 ALA A N 1
ATOM 2154 C CA . ALA A 1 274 ? 11.722 1.354 8.993 1.00 95.81 274 ALA A CA 1
ATOM 2155 C C . ALA A 1 274 ? 12.344 0.265 8.098 1.00 95.81 274 ALA A C 1
ATOM 2157 O O . ALA A 1 274 ? 11.657 -0.266 7.228 1.00 95.81 274 ALA A O 1
ATOM 2158 N N . ASP A 1 275 ? 13.605 -0.108 8.339 1.00 96.50 275 ASP A N 1
ATOM 2159 C CA . ASP A 1 275 ? 14.269 -1.203 7.623 1.00 96.50 275 ASP A CA 1
ATOM 2160 C C . ASP A 1 275 ? 13.658 -2.559 8.003 1.00 96.50 275 ASP A C 1
ATOM 2162 O O . ASP A 1 275 ? 13.325 -3.347 7.123 1.00 96.50 275 ASP A O 1
ATOM 2166 N N . LEU A 1 276 ? 13.379 -2.784 9.295 1.00 97.06 276 LEU A N 1
ATOM 2167 C CA . LEU A 1 276 ? 12.637 -3.951 9.777 1.00 97.06 276 LEU A CA 1
ATOM 2168 C C . LEU A 1 276 ? 11.268 -4.054 9.098 1.00 97.06 276 LEU A C 1
ATOM 2170 O O . LEU A 1 276 ? 10.874 -5.142 8.681 1.00 97.06 276 LEU A O 1
ATOM 2174 N N . LEU A 1 277 ? 10.548 -2.939 8.952 1.00 97.06 277 LEU A N 1
ATOM 2175 C CA . LEU A 1 277 ? 9.295 -2.909 8.201 1.00 97.06 277 LEU A CA 1
ATOM 2176 C C . LEU A 1 277 ? 9.517 -3.282 6.730 1.00 97.06 277 LEU A C 1
ATOM 2178 O O . LEU A 1 277 ? 8.811 -4.151 6.225 1.00 97.06 277 LEU A O 1
ATOM 2182 N N . ALA A 1 278 ? 10.490 -2.665 6.052 1.00 96.44 278 ALA A N 1
ATOM 2183 C CA . ALA A 1 278 ? 10.801 -2.942 4.649 1.00 96.44 278 ALA A CA 1
ATOM 2184 C C . ALA A 1 278 ? 11.161 -4.416 4.400 1.00 96.44 278 ALA A C 1
ATOM 2186 O O . ALA A 1 278 ? 10.732 -4.991 3.396 1.00 96.44 278 ALA A O 1
ATOM 2187 N N . ASP A 1 279 ? 11.881 -5.035 5.331 1.00 95.44 279 ASP A N 1
ATOM 2188 C CA . ASP A 1 279 ? 12.222 -6.456 5.318 1.00 95.44 279 ASP A CA 1
ATOM 2189 C C . ASP A 1 279 ? 11.014 -7.347 5.631 1.00 95.44 279 ASP A C 1
ATOM 2191 O O . ASP A 1 279 ? 10.840 -8.396 5.011 1.00 95.44 279 ASP A O 1
ATOM 2195 N N . THR A 1 280 ? 10.160 -6.941 6.572 1.00 95.75 280 THR A N 1
ATOM 2196 C CA . THR A 1 280 ? 8.947 -7.683 6.962 1.00 95.75 280 THR A CA 1
ATOM 2197 C C . THR A 1 280 ? 7.943 -7.765 5.811 1.00 95.75 280 THR A C 1
ATOM 2199 O O . THR A 1 280 ? 7.292 -8.792 5.634 1.00 95.75 280 THR A O 1
ATOM 2202 N N . VAL A 1 281 ? 7.853 -6.717 4.986 1.00 95.00 281 VAL A N 1
ATOM 2203 C CA . VAL A 1 281 ? 6.939 -6.655 3.830 1.00 95.00 281 VAL A CA 1
ATOM 2204 C C . VAL A 1 281 ? 7.520 -7.259 2.543 1.00 95.00 281 VAL A C 1
ATOM 2206 O O . VAL A 1 281 ? 6.892 -7.155 1.490 1.00 95.00 281 VAL A O 1
ATOM 2209 N N . GLY A 1 282 ? 8.709 -7.872 2.594 1.00 92.38 282 GLY A N 1
ATOM 2210 C CA . GLY A 1 282 ? 9.297 -8.566 1.443 1.00 92.38 282 GLY A CA 1
ATOM 2211 C C . GLY A 1 282 ? 10.277 -7.744 0.598 1.00 92.38 282 GLY A C 1
ATOM 2212 O O . GLY A 1 282 ? 10.375 -7.963 -0.609 1.00 92.38 282 GLY A O 1
ATOM 2213 N N . GLY A 1 283 ? 11.005 -6.793 1.194 1.00 85.25 283 GLY A N 1
ATOM 2214 C CA . GLY A 1 283 ? 12.190 -6.180 0.575 1.00 85.25 283 GLY A CA 1
ATOM 2215 C C . GLY A 1 283 ? 11.978 -4.814 -0.087 1.00 85.25 283 GLY A C 1
ATOM 2216 O O . GLY A 1 283 ? 12.519 -4.568 -1.174 1.00 85.25 283 GLY A O 1
ATOM 2217 N N . GLY A 1 284 ? 11.235 -3.917 0.570 1.00 91.94 284 GLY A N 1
ATOM 2218 C CA . GLY A 1 284 ? 11.029 -2.525 0.148 1.00 91.94 284 GLY A CA 1
ATOM 2219 C C . GLY A 1 284 ? 12.261 -1.613 0.294 1.00 91.94 284 GLY A C 1
ATOM 2220 O O . GLY A 1 284 ? 13.339 -2.030 0.712 1.00 91.94 284 GLY A O 1
ATOM 2221 N N . VAL A 1 285 ? 12.103 -0.343 -0.077 1.00 97.00 285 VAL A N 1
ATOM 2222 C CA . VAL A 1 285 ? 13.082 0.733 0.129 1.00 97.00 285 VAL A CA 1
ATOM 2223 C C . VAL A 1 285 ? 12.478 1.762 1.070 1.00 97.00 285 VAL A C 1
ATOM 2225 O O . VAL A 1 285 ? 11.432 2.344 0.772 1.00 97.00 285 VAL A O 1
ATOM 2228 N N . VAL A 1 286 ? 13.165 2.000 2.184 1.00 97.31 286 VAL A N 1
ATOM 2229 C CA . VAL A 1 286 ? 12.820 3.037 3.155 1.00 97.31 286 VAL A CA 1
ATOM 2230 C C . VAL A 1 286 ? 13.190 4.404 2.602 1.00 97.31 286 VAL A C 1
ATOM 2232 O O . VAL A 1 286 ? 14.325 4.637 2.179 1.00 97.31 286 VAL A O 1
ATOM 2235 N N . ARG A 1 287 ? 12.239 5.334 2.639 1.00 96.31 287 ARG A N 1
ATOM 2236 C CA . ARG A 1 287 ? 12.433 6.736 2.274 1.00 96.31 287 ARG A CA 1
ATOM 2237 C C . ARG A 1 287 ? 11.937 7.608 3.409 1.00 96.31 287 ARG A C 1
ATOM 2239 O O . ARG A 1 287 ? 10.752 7.605 3.709 1.00 96.31 287 ARG A O 1
ATOM 2246 N N . GLN A 1 288 ? 12.835 8.373 4.018 1.00 95.44 288 GLN A N 1
ATOM 2247 C CA . GLN A 1 288 ? 12.411 9.460 4.891 1.00 95.44 288 GLN A CA 1
ATOM 2248 C C . GLN A 1 288 ? 11.654 10.492 4.053 1.00 95.44 288 GLN A C 1
ATOM 2250 O O . GLN A 1 288 ? 12.138 10.889 2.987 1.00 95.44 288 GLN A O 1
ATOM 2255 N N . THR A 1 289 ? 10.487 10.912 4.530 1.00 94.50 289 THR A N 1
ATOM 2256 C CA . THR A 1 289 ? 9.653 11.897 3.843 1.00 94.50 289 THR A CA 1
ATOM 2257 C C . THR A 1 289 ? 10.340 13.264 3.905 1.00 94.50 289 THR A C 1
ATOM 2259 O O . THR A 1 289 ? 10.527 13.801 5.000 1.00 94.50 289 THR A O 1
ATOM 2262 N N . PRO A 1 290 ? 10.741 13.860 2.768 1.00 93.81 290 PRO A N 1
ATOM 2263 C CA . PRO A 1 290 ? 11.355 15.182 2.765 1.00 93.81 290 PRO A CA 1
ATOM 2264 C C . PRO A 1 290 ? 10.368 16.252 3.231 1.00 93.81 290 PRO A C 1
ATOM 2266 O O . PRO A 1 290 ? 9.168 16.128 2.995 1.00 93.81 290 PRO A O 1
ATOM 2269 N N . SER A 1 291 ? 10.867 17.358 3.788 1.00 93.75 291 SER A N 1
ATOM 2270 C CA . SER A 1 291 ? 10.015 18.452 4.280 1.00 93.75 291 SER A CA 1
ATOM 2271 C C . SER A 1 291 ? 9.028 18.981 3.234 1.00 93.75 291 SER A C 1
ATOM 2273 O O . SER A 1 291 ? 7.894 19.292 3.573 1.00 93.75 291 SER A O 1
ATOM 2275 N N . ALA A 1 292 ? 9.429 19.018 1.958 1.00 94.94 292 ALA A N 1
ATOM 2276 C CA . ALA A 1 292 ? 8.574 19.443 0.846 1.00 94.94 292 ALA A CA 1
ATOM 2277 C C . ALA A 1 292 ? 7.378 18.503 0.571 1.00 94.94 292 ALA A C 1
ATOM 2279 O O . ALA A 1 292 ? 6.445 18.890 -0.125 1.00 94.94 292 ALA A O 1
ATOM 2280 N N . GLU A 1 293 ? 7.401 17.274 1.097 1.00 95.94 293 GLU A N 1
ATOM 2281 C CA . GLU A 1 293 ? 6.354 16.261 0.911 1.00 95.94 293 GLU A CA 1
ATOM 2282 C C . GLU A 1 293 ? 5.536 15.994 2.177 1.00 95.94 293 GLU A C 1
ATOM 2284 O O . GLU A 1 293 ? 4.536 15.283 2.093 1.00 95.94 293 GLU A O 1
ATOM 2289 N N . LEU A 1 294 ? 5.921 16.548 3.336 1.00 94.12 294 LEU A N 1
ATOM 2290 C CA . LEU A 1 294 ? 5.278 16.236 4.619 1.00 94.12 294 LEU A CA 1
ATOM 2291 C C . LEU A 1 294 ? 3.785 16.560 4.616 1.00 94.12 294 LEU A C 1
ATOM 2293 O O . LEU A 1 294 ? 2.994 15.733 5.060 1.00 94.12 294 LEU A O 1
ATOM 2297 N N . ASP A 1 295 ? 3.382 17.695 4.046 1.00 94.06 295 ASP A N 1
ATOM 2298 C CA . ASP A 1 295 ? 1.967 18.071 3.969 1.00 94.06 295 ASP A CA 1
ATOM 2299 C C . ASP A 1 295 ? 1.163 17.102 3.094 1.00 94.06 295 ASP A C 1
ATOM 2301 O O . ASP A 1 295 ? 0.033 16.741 3.422 1.00 94.06 295 ASP A O 1
ATOM 2305 N N . ALA A 1 296 ? 1.738 16.657 1.973 1.00 95.38 296 ALA A N 1
ATOM 2306 C CA . ALA A 1 296 ? 1.097 15.686 1.091 1.00 95.38 296 ALA A CA 1
ATOM 2307 C C . ALA A 1 296 ? 1.034 14.296 1.742 1.00 95.38 296 ALA A C 1
ATOM 2309 O O . ALA A 1 296 ? 0.003 13.631 1.671 1.00 95.38 296 ALA A O 1
ATOM 2310 N N . ALA A 1 297 ? 2.096 13.876 2.433 1.00 95.44 297 ALA A N 1
ATOM 2311 C CA . ALA A 1 297 ? 2.121 12.633 3.198 1.00 95.44 297 ALA A CA 1
ATOM 2312 C C . ALA A 1 297 ? 1.103 12.654 4.351 1.00 95.44 297 ALA A C 1
ATOM 2314 O O . ALA A 1 297 ? 0.375 11.679 4.554 1.00 95.44 297 ALA A O 1
ATOM 2315 N N . TRP A 1 298 ? 0.989 13.781 5.058 1.00 95.19 298 TRP A N 1
ATOM 2316 C CA . TRP A 1 298 ? -0.011 13.963 6.103 1.00 95.19 298 TRP A CA 1
ATOM 2317 C C . TRP A 1 298 ? -1.424 13.925 5.528 1.00 95.19 298 TRP A C 1
ATOM 2319 O O . TRP A 1 298 ? -2.242 13.182 6.051 1.00 95.19 298 TRP A O 1
ATOM 2329 N N . ARG A 1 299 ? -1.713 14.617 4.415 1.00 94.62 299 ARG A N 1
ATOM 2330 C CA . ARG A 1 299 ? -3.026 14.527 3.742 1.00 94.62 299 ARG A CA 1
ATOM 2331 C C . ARG A 1 299 ? -3.344 13.109 3.264 1.00 94.62 299 ARG A C 1
ATOM 2333 O O . ARG A 1 299 ? -4.487 12.674 3.381 1.00 94.62 299 ARG A O 1
ATOM 2340 N N . ASN A 1 300 ? -2.345 12.382 2.761 1.00 95.75 300 ASN A N 1
ATOM 2341 C CA . ASN A 1 300 ? -2.478 10.972 2.395 1.00 95.75 300 ASN A CA 1
ATOM 2342 C C . ASN A 1 300 ? -2.939 10.120 3.572 1.00 95.75 300 ASN A C 1
ATOM 2344 O O . ASN A 1 300 ? -3.890 9.357 3.426 1.00 95.75 300 ASN A O 1
ATOM 2348 N N . LEU A 1 301 ? -2.340 10.303 4.748 1.00 94.75 301 LEU A N 1
ATOM 2349 C CA . LEU A 1 301 ? -2.826 9.672 5.971 1.00 94.75 301 LEU A CA 1
ATOM 2350 C C . LEU A 1 301 ? -4.207 10.225 6.351 1.00 94.75 301 LEU A C 1
ATOM 2352 O O . LEU A 1 301 ? -5.183 9.485 6.342 1.00 94.75 301 LEU A O 1
ATOM 2356 N N . ALA A 1 302 ? -4.330 11.520 6.619 1.00 95.06 302 ALA A N 1
ATOM 2357 C CA . ALA A 1 302 ? -5.534 12.153 7.153 1.00 95.06 302 ALA A CA 1
ATOM 2358 C C . ALA A 1 302 ? -6.820 11.830 6.375 1.00 95.06 302 ALA A C 1
ATOM 2360 O O . ALA A 1 302 ? -7.874 11.653 6.975 1.00 95.06 302 ALA A O 1
ATOM 2361 N N . ALA A 1 303 ? -6.731 11.706 5.049 1.00 94.69 303 ALA A N 1
ATOM 2362 C CA . ALA A 1 303 ? -7.889 11.498 4.190 1.00 94.69 303 ALA A CA 1
ATOM 2363 C C . ALA A 1 303 ? -7.951 10.108 3.534 1.00 94.69 303 ALA A C 1
ATOM 2365 O O . ALA A 1 303 ? -8.863 9.876 2.739 1.00 94.69 303 ALA A O 1
ATOM 2366 N N . LEU A 1 304 ? -7.019 9.190 3.824 1.00 96.31 304 LEU A N 1
ATOM 2367 C CA . LEU A 1 304 ? -6.819 7.943 3.063 1.00 96.31 304 LEU A CA 1
ATOM 2368 C C . LEU A 1 304 ? -6.565 8.244 1.573 1.00 96.31 304 LEU A C 1
ATOM 2370 O O . LEU A 1 304 ? -7.168 7.632 0.698 1.00 96.31 304 LEU A O 1
ATOM 2374 N N . ASN A 1 305 ? -5.725 9.236 1.266 1.00 95.06 305 ASN A N 1
ATOM 2375 C CA . ASN A 1 305 ? -5.316 9.553 -0.105 1.00 95.06 305 ASN A CA 1
ATOM 2376 C C . ASN A 1 305 ? -4.051 8.779 -0.523 1.00 95.06 305 ASN A C 1
ATOM 2378 O O . ASN A 1 305 ? -3.354 8.153 0.280 1.00 95.06 305 ASN A O 1
ATOM 2382 N N . ARG A 1 306 ? -3.766 8.831 -1.828 1.00 94.38 306 ARG A N 1
ATOM 2383 C CA . ARG A 1 306 ? -2.596 8.215 -2.470 1.00 94.38 306 ARG A CA 1
ATOM 2384 C C . ARG A 1 306 ? -1.961 9.196 -3.459 1.00 94.38 306 ARG A C 1
ATOM 2386 O O . ARG A 1 306 ? -1.654 8.851 -4.600 1.00 94.38 306 ARG A O 1
ATOM 2393 N N . ASP A 1 307 ? -1.810 10.442 -3.029 1.00 95.56 307 ASP A N 1
ATOM 2394 C CA . ASP A 1 307 ? -1.142 11.474 -3.810 1.00 95.56 307 ASP A CA 1
ATOM 2395 C C . ASP A 1 307 ? 0.319 11.072 -4.055 1.00 95.56 307 ASP A C 1
ATOM 2397 O O . ASP A 1 307 ? 0.975 10.455 -3.206 1.00 95.56 307 ASP A O 1
ATOM 2401 N N . TRP A 1 308 ? 0.832 11.405 -5.239 1.00 95.44 308 TRP A N 1
ATOM 2402 C CA . TRP A 1 308 ? 2.192 11.063 -5.645 1.00 95.44 308 TRP A CA 1
ATOM 2403 C C . TRP A 1 308 ? 3.225 11.911 -4.893 1.00 95.44 308 TRP A C 1
ATOM 2405 O O . TRP A 1 308 ? 3.335 13.113 -5.123 1.00 95.44 308 TRP A O 1
ATOM 2415 N N . LEU A 1 309 ? 4.008 11.258 -4.035 1.00 95.88 309 LEU A N 1
ATOM 2416 C CA . LEU A 1 309 ? 5.150 11.841 -3.326 1.00 95.88 309 LEU A CA 1
ATOM 2417 C C . LEU A 1 309 ? 6.418 11.695 -4.178 1.00 95.88 309 LEU A C 1
ATOM 2419 O O . LEU A 1 309 ? 7.111 10.677 -4.137 1.00 95.88 309 LEU A O 1
ATOM 2423 N N . ASP A 1 310 ? 6.658 12.677 -5.034 1.00 94.94 310 ASP A N 1
ATOM 2424 C CA . ASP A 1 310 ? 7.647 12.635 -6.104 1.00 94.94 310 ASP A CA 1
ATOM 2425 C C . ASP A 1 310 ? 9.077 12.221 -5.692 1.00 94.94 310 ASP A C 1
ATOM 2427 O O . ASP A 1 310 ? 9.641 11.300 -6.281 1.00 94.94 310 ASP A O 1
ATOM 2431 N N . HIS A 1 311 ? 9.667 12.815 -4.658 1.00 94.25 311 HIS A N 1
ATOM 2432 C CA . HIS A 1 311 ? 10.983 12.445 -4.126 1.00 94.25 311 HIS A CA 1
ATOM 2433 C C . HIS A 1 311 ? 11.000 11.037 -3.527 1.00 94.25 311 HIS A C 1
ATOM 2435 O O . HIS A 1 311 ? 11.959 10.283 -3.738 1.00 94.25 311 HIS A O 1
ATOM 2441 N N . SER A 1 312 ? 9.951 10.680 -2.787 1.00 94.94 312 SER A N 1
ATOM 2442 C CA . SER A 1 312 ? 9.800 9.357 -2.182 1.00 94.94 312 SER A CA 1
ATOM 2443 C C . SER A 1 312 ? 9.688 8.258 -3.245 1.00 94.94 312 SER A C 1
ATOM 2445 O O . SER A 1 312 ? 10.338 7.219 -3.137 1.00 94.94 312 SER A O 1
ATOM 2447 N N . TYR A 1 313 ? 8.927 8.495 -4.314 1.00 96.25 313 TYR A N 1
ATOM 2448 C CA . TYR A 1 313 ? 8.737 7.522 -5.389 1.00 96.25 313 TYR A CA 1
ATOM 2449 C C . TYR A 1 313 ? 9.900 7.458 -6.385 1.00 96.25 313 TYR A C 1
ATOM 2451 O O . TYR A 1 313 ? 10.247 6.364 -6.826 1.00 96.25 313 TYR A O 1
ATOM 2459 N N . ARG A 1 314 ? 10.518 8.594 -6.739 1.00 95.00 314 ARG A N 1
ATOM 2460 C CA . ARG A 1 314 ? 11.599 8.633 -7.741 1.00 95.00 314 ARG A CA 1
ATOM 2461 C C . ARG A 1 314 ? 12.896 7.985 -7.272 1.00 95.00 314 ARG A C 1
ATOM 2463 O O . ARG A 1 314 ? 13.713 7.628 -8.111 1.00 95.00 314 ARG A O 1
ATOM 2470 N N . GLN A 1 315 ? 13.122 7.851 -5.962 1.00 96.00 315 GLN A N 1
ATOM 2471 C CA . GLN A 1 315 ? 14.313 7.184 -5.403 1.00 96.00 315 GLN A CA 1
ATOM 2472 C C . GLN A 1 315 ? 15.630 7.689 -6.033 1.00 96.00 315 GLN A C 1
ATOM 2474 O O . GLN A 1 315 ? 16.551 6.931 -6.327 1.00 96.00 315 GLN A O 1
ATOM 2479 N N . GLY A 1 316 ? 15.704 9.005 -6.265 1.00 94.62 316 GLY A N 1
ATOM 2480 C CA . GLY A 1 316 ? 16.860 9.674 -6.866 1.00 94.62 316 GLY A CA 1
ATOM 2481 C C . GLY A 1 316 ? 16.881 9.714 -8.397 1.00 94.62 316 GLY A C 1
ATOM 2482 O O . GLY A 1 316 ? 17.810 10.294 -8.953 1.00 94.62 316 GLY A O 1
ATOM 2483 N N . CYS A 1 317 ? 15.888 9.152 -9.095 1.00 94.75 317 CYS A N 1
ATOM 2484 C CA . CYS A 1 317 ? 15.840 9.237 -10.550 1.00 94.75 317 CYS A CA 1
ATOM 2485 C C . CYS A 1 317 ? 15.543 10.662 -11.052 1.00 94.75 317 CYS A C 1
ATOM 2487 O O . CYS A 1 317 ? 14.874 11.443 -10.353 1.00 94.75 317 CYS A O 1
ATOM 2489 N N . PRO A 1 318 ? 15.996 11.012 -12.273 1.00 94.12 318 PRO A N 1
ATOM 2490 C CA . PRO A 1 318 ? 15.765 12.338 -12.828 1.00 94.12 318 PRO A CA 1
ATOM 2491 C C . PRO A 1 318 ? 14.261 12.671 -12.920 1.00 94.12 318 PRO A C 1
ATOM 2493 O O . PRO A 1 318 ? 13.458 11.790 -13.258 1.00 94.12 318 PRO A O 1
ATOM 2496 N N . PRO A 1 319 ? 13.852 13.918 -12.610 1.00 91.88 319 PRO A N 1
ATOM 2497 C CA . PRO A 1 319 ? 12.462 14.353 -12.739 1.00 91.88 319 PRO A CA 1
ATOM 2498 C C . PRO A 1 319 ? 11.913 14.132 -14.154 1.00 91.88 319 PRO A C 1
ATOM 2500 O O . PRO A 1 319 ? 12.651 14.208 -15.135 1.00 91.88 319 PRO A O 1
ATOM 2503 N N . GLY A 1 320 ? 10.615 13.838 -14.264 1.00 89.38 320 GLY A N 1
ATOM 2504 C CA . GLY A 1 320 ? 9.922 13.691 -15.553 1.00 89.38 320 GLY A CA 1
ATOM 2505 C C . GLY A 1 320 ? 10.329 12.479 -16.403 1.00 89.38 320 GLY A C 1
ATOM 2506 O O . GLY A 1 320 ? 9.810 12.317 -17.501 1.00 89.38 320 GLY A O 1
ATOM 2507 N N . SER A 1 321 ? 11.237 11.623 -15.922 1.00 92.06 321 SER A N 1
ATOM 2508 C CA . SER A 1 321 ? 11.745 10.484 -16.703 1.00 92.06 321 SER A CA 1
ATOM 2509 C C . SER A 1 321 ? 10.893 9.216 -16.587 1.00 92.06 321 SER A C 1
ATOM 2511 O O . SER A 1 321 ? 10.917 8.390 -17.496 1.00 92.06 321 SER A O 1
ATOM 2513 N N . LEU A 1 322 ? 10.141 9.057 -15.490 1.00 93.94 322 LEU A N 1
ATOM 2514 C CA . LEU A 1 322 ? 9.225 7.929 -15.302 1.00 93.94 322 LEU A CA 1
ATOM 2515 C C . LEU A 1 322 ? 7.961 8.121 -16.142 1.00 93.94 322 LEU A C 1
ATOM 2517 O O . LEU A 1 322 ? 7.237 9.104 -15.969 1.00 93.94 322 LEU A O 1
ATOM 2521 N N . ARG A 1 323 ? 7.657 7.143 -16.995 1.00 94.44 323 ARG A N 1
ATOM 2522 C CA . ARG A 1 323 ? 6.388 7.071 -17.732 1.00 94.44 323 ARG A CA 1
ATOM 2523 C C . ARG A 1 323 ? 5.266 6.600 -16.799 1.00 94.44 323 ARG A C 1
ATOM 2525 O O . ARG A 1 323 ? 5.522 5.921 -15.805 1.00 94.44 323 ARG A O 1
ATOM 2532 N N . ASP A 1 324 ? 4.009 6.879 -17.141 1.00 95.25 324 ASP A N 1
ATOM 2533 C CA . ASP A 1 324 ? 2.858 6.545 -16.282 1.00 95.25 324 ASP A CA 1
ATOM 2534 C C . ASP A 1 324 ? 2.768 5.058 -15.918 1.00 95.25 324 ASP A C 1
ATOM 2536 O O . ASP A 1 324 ? 2.472 4.723 -14.775 1.00 95.25 324 ASP A O 1
ATOM 2540 N N . THR A 1 325 ? 3.093 4.153 -16.846 1.00 97.12 325 THR A N 1
ATOM 2541 C CA . THR A 1 325 ? 3.158 2.710 -16.563 1.00 97.12 325 THR A CA 1
ATOM 2542 C C . THR A 1 325 ? 4.179 2.381 -15.471 1.00 97.12 325 THR A C 1
ATOM 2544 O O . THR A 1 325 ? 3.886 1.592 -14.579 1.00 97.12 325 THR A O 1
ATOM 2547 N N . GLU A 1 326 ? 5.358 3.002 -15.502 1.00 97.12 326 GLU A N 1
ATOM 2548 C CA . GLU A 1 326 ? 6.407 2.791 -14.497 1.00 97.12 326 GLU A CA 1
ATOM 2549 C C . GLU A 1 326 ? 5.991 3.409 -13.152 1.00 97.12 326 GLU A C 1
ATOM 2551 O O . GLU A 1 326 ? 6.151 2.772 -12.114 1.00 97.12 326 GLU A O 1
ATOM 2556 N N . ARG A 1 327 ? 5.358 4.594 -13.167 1.00 97.00 327 ARG A N 1
ATOM 2557 C CA . ARG A 1 327 ? 4.774 5.217 -11.962 1.00 97.00 327 ARG A CA 1
ATOM 2558 C C . ARG A 1 327 ? 3.711 4.330 -11.327 1.00 97.00 327 ARG A C 1
ATOM 2560 O O . ARG A 1 327 ? 3.664 4.211 -10.108 1.00 97.00 327 ARG A O 1
ATOM 2567 N N . ILE A 1 328 ? 2.871 3.703 -12.150 1.00 97.50 328 ILE A N 1
ATOM 2568 C CA . ILE A 1 328 ? 1.866 2.747 -11.695 1.00 97.50 328 ILE A CA 1
ATOM 2569 C C . ILE A 1 328 ? 2.544 1.524 -11.068 1.00 97.50 328 ILE A C 1
ATOM 2571 O O . ILE A 1 328 ? 2.098 1.074 -10.023 1.00 97.50 328 ILE A O 1
ATOM 2575 N N . LEU A 1 329 ? 3.623 0.995 -11.641 1.00 97.75 329 LEU A N 1
ATOM 2576 C CA . LEU A 1 329 ? 4.301 -0.178 -11.080 1.00 97.75 329 LEU A CA 1
ATOM 2577 C C . LEU A 1 329 ? 4.906 0.055 -9.685 1.00 97.75 329 LEU A C 1
ATOM 2579 O O . LEU A 1 329 ? 5.021 -0.910 -8.927 1.00 97.75 329 LEU A O 1
ATOM 2583 N N . CYS A 1 330 ? 5.271 1.295 -9.335 1.00 97.62 330 CYS A N 1
ATOM 2584 C CA . CYS A 1 330 ? 5.932 1.634 -8.065 1.00 97.62 330 CYS A CA 1
ATOM 2585 C C . CYS A 1 330 ? 5.102 1.353 -6.797 1.00 97.62 330 CYS A C 1
ATOM 2587 O O . CYS A 1 330 ? 5.665 1.242 -5.709 1.00 97.62 330 CYS A O 1
ATOM 2589 N N . ASP A 1 331 ? 3.785 1.245 -6.920 1.00 97.00 331 ASP A N 1
ATOM 2590 C CA . ASP A 1 331 ? 2.823 0.968 -5.844 1.00 97.00 331 ASP A CA 1
ATOM 2591 C C . ASP A 1 331 ? 1.759 -0.060 -6.268 1.00 97.00 331 ASP A C 1
ATOM 2593 O O . ASP A 1 331 ? 0.799 -0.276 -5.534 1.00 97.00 331 ASP A O 1
ATOM 2597 N N . LEU A 1 332 ? 1.897 -0.696 -7.436 1.00 98.12 332 LEU A N 1
ATOM 2598 C CA . LEU A 1 332 ? 1.032 -1.803 -7.844 1.00 98.12 332 LEU A CA 1
ATOM 2599 C C . LEU A 1 332 ? 1.506 -3.105 -7.194 1.00 98.12 332 LEU A C 1
ATOM 2601 O O . LEU A 1 332 ? 2.674 -3.480 -7.316 1.00 98.12 332 LEU A O 1
ATOM 2605 N N . CYS A 1 333 ? 0.581 -3.806 -6.557 1.00 97.69 333 CYS A N 1
ATOM 2606 C CA . CYS A 1 333 ? 0.780 -5.112 -5.945 1.00 97.69 333 CYS A CA 1
ATOM 2607 C C . CYS A 1 333 ? -0.275 -6.079 -6.475 1.00 97.69 333 CYS A C 1
ATOM 2609 O O . CYS A 1 333 ? -1.412 -5.682 -6.736 1.00 97.69 333 CYS A O 1
ATOM 2611 N N . ASP A 1 334 ? 0.089 -7.348 -6.620 1.00 97.50 334 ASP A N 1
ATOM 2612 C CA . ASP A 1 334 ? -0.902 -8.405 -6.783 1.00 97.50 334 ASP A CA 1
ATOM 2613 C C . ASP A 1 334 ? -1.447 -8.833 -5.413 1.00 97.50 334 ASP A C 1
ATOM 2615 O O . ASP A 1 334 ? -1.084 -8.278 -4.372 1.00 97.50 334 ASP A O 1
ATOM 2619 N N . LEU A 1 335 ? -2.355 -9.806 -5.409 1.00 97.38 335 LEU A N 1
ATOM 2620 C CA . LEU A 1 335 ? -2.962 -10.310 -4.181 1.00 97.38 335 LEU A CA 1
ATOM 2621 C C . LEU A 1 335 ? -1.933 -10.871 -3.185 1.00 97.38 335 LEU A C 1
ATOM 2623 O O . LEU A 1 335 ? -2.132 -10.729 -1.981 1.00 97.38 335 LEU A O 1
ATOM 2627 N N . ASP A 1 336 ? -0.855 -11.497 -3.658 1.00 95.88 336 ASP A N 1
ATOM 2628 C CA . ASP A 1 336 ? 0.140 -12.112 -2.776 1.00 95.88 336 ASP A CA 1
ATOM 2629 C C . ASP A 1 336 ? 1.014 -11.035 -2.113 1.00 95.88 336 ASP A C 1
ATOM 2631 O O . ASP A 1 336 ? 1.234 -11.076 -0.903 1.00 95.88 336 ASP A O 1
ATOM 2635 N N . GLU A 1 337 ? 1.441 -10.019 -2.873 1.00 97.19 337 GLU A N 1
ATOM 2636 C CA . GLU A 1 337 ? 2.125 -8.833 -2.336 1.00 97.19 337 GLU A CA 1
ATOM 2637 C C . GLU A 1 337 ? 1.225 -8.055 -1.359 1.00 97.19 337 GLU A C 1
ATOM 2639 O O . GLU A 1 337 ? 1.664 -7.642 -0.282 1.00 97.19 337 GLU A O 1
ATOM 2644 N N . ALA A 1 338 ? -0.056 -7.880 -1.697 1.00 97.31 338 ALA A N 1
ATOM 2645 C CA . ALA A 1 338 ? -1.016 -7.203 -0.830 1.00 97.31 338 ALA A CA 1
ATOM 2646 C C . ALA A 1 338 ? -1.260 -7.988 0.472 1.00 97.31 338 ALA A C 1
ATOM 2648 O O . ALA A 1 338 ? -1.257 -7.397 1.547 1.00 97.31 338 ALA A O 1
ATOM 2649 N N . ALA A 1 339 ? -1.389 -9.316 0.410 1.00 96.25 339 ALA A N 1
ATOM 2650 C CA . ALA A 1 339 ? -1.568 -10.156 1.595 1.00 96.25 339 ALA A CA 1
ATOM 2651 C C . ALA A 1 339 ? -0.309 -10.223 2.476 1.00 96.25 339 ALA A C 1
ATOM 2653 O O . ALA A 1 339 ? -0.422 -10.318 3.693 1.00 96.25 339 ALA A O 1
ATOM 2654 N N . ALA A 1 340 ? 0.892 -10.148 1.894 1.00 94.56 340 ALA A N 1
ATOM 2655 C CA . ALA A 1 340 ? 2.136 -10.082 2.663 1.00 94.56 340 ALA A CA 1
ATOM 2656 C C . ALA A 1 340 ? 2.299 -8.745 3.407 1.00 94.56 340 ALA A C 1
ATOM 2658 O O . ALA A 1 340 ? 2.855 -8.708 4.506 1.00 94.56 340 ALA A O 1
ATOM 2659 N N . THR A 1 341 ? 1.811 -7.654 2.809 1.00 96.00 341 THR A N 1
ATOM 2660 C CA . THR A 1 341 ? 1.945 -6.293 3.349 1.00 96.00 341 THR A CA 1
ATOM 2661 C C . THR A 1 341 ? 0.795 -5.881 4.263 1.00 96.00 341 THR A C 1
ATOM 2663 O O . THR A 1 341 ? 0.993 -5.039 5.129 1.00 96.00 341 THR A O 1
ATOM 2666 N N . PHE A 1 342 ? -0.394 -6.460 4.107 1.00 97.06 342 PHE A N 1
ATOM 2667 C CA . PHE A 1 342 ? -1.593 -6.122 4.873 1.00 97.06 342 PHE A CA 1
ATOM 2668 C C . PHE A 1 342 ? -1.944 -7.260 5.834 1.00 97.06 342 PHE A C 1
ATOM 2670 O O . PHE A 1 342 ? -2.814 -8.087 5.561 1.00 97.06 342 PHE A O 1
ATOM 2677 N N . ARG A 1 343 ? -1.234 -7.326 6.964 1.00 96.38 343 ARG A N 1
ATOM 2678 C CA . ARG A 1 343 ? -1.439 -8.375 7.972 1.00 96.38 343 ARG A CA 1
ATOM 2679 C C . ARG A 1 343 ? -2.385 -7.928 9.066 1.00 96.38 343 ARG A C 1
ATOM 2681 O O . ARG A 1 343 ? -2.197 -6.861 9.640 1.00 96.38 343 ARG A O 1
ATOM 2688 N N . LEU A 1 344 ? -3.377 -8.758 9.375 1.00 96.81 344 LEU A N 1
ATOM 2689 C CA . LEU A 1 344 ? -4.300 -8.513 10.484 1.00 96.81 344 LEU A CA 1
ATOM 2690 C C . LEU A 1 344 ? -3.635 -8.883 11.826 1.00 96.81 344 LEU A C 1
ATOM 2692 O O . LEU A 1 344 ? -2.746 -9.736 11.850 1.00 96.81 344 LEU A O 1
ATOM 2696 N N . PRO A 1 345 ? -4.027 -8.250 12.949 1.00 95.19 345 PRO A N 1
ATOM 2697 C CA . PRO A 1 345 ? -3.427 -8.537 14.247 1.00 95.19 345 PRO A CA 1
ATOM 2698 C C . PRO A 1 345 ? -3.708 -9.978 14.690 1.00 95.19 345 PRO A C 1
ATOM 2700 O O . PRO A 1 345 ? -4.833 -10.468 14.586 1.00 95.19 345 PRO A O 1
ATOM 2703 N N . TYR A 1 346 ? -2.691 -10.638 15.240 1.00 91.25 346 TYR A N 1
ATOM 2704 C CA . TYR A 1 346 ? -2.787 -11.971 15.835 1.00 91.25 346 TYR A CA 1
ATOM 2705 C C . TYR A 1 346 ? -1.943 -12.057 17.114 1.00 91.25 346 TYR A C 1
ATOM 2707 O O . TYR A 1 346 ? -1.056 -11.235 17.339 1.00 91.25 346 TYR A O 1
ATOM 2715 N N . GLU A 1 347 ? -2.222 -13.054 17.954 1.00 86.56 347 GLU A N 1
ATOM 2716 C CA . GLU A 1 347 ? -1.405 -13.387 19.129 1.00 86.56 347 GLU A CA 1
ATOM 2717 C C . GLU A 1 347 ? -0.660 -14.701 18.894 1.00 86.56 347 GLU A C 1
ATOM 2719 O O . GLU A 1 347 ? -1.217 -15.645 18.327 1.00 86.56 347 GLU A O 1
ATOM 2724 N N . VAL A 1 348 ? 0.593 -14.761 19.347 1.00 83.44 348 VAL A N 1
ATOM 2725 C CA . VAL A 1 348 ? 1.394 -15.987 19.344 1.00 83.44 348 VAL A CA 1
ATOM 2726 C C . VAL A 1 348 ? 1.284 -16.645 20.723 1.00 83.44 348 VAL A C 1
ATOM 2728 O O . VAL A 1 348 ? 1.575 -16.003 21.736 1.00 83.44 348 VAL A O 1
ATOM 2731 N N . PRO A 1 349 ? 0.850 -17.916 20.810 1.00 80.06 349 PRO A N 1
ATOM 2732 C CA . PRO A 1 349 ? 0.737 -18.609 22.088 1.00 80.06 349 PRO A CA 1
ATOM 2733 C C . PRO A 1 349 ? 2.058 -18.618 22.868 1.00 80.06 349 PRO A C 1
ATOM 2735 O O . PRO A 1 349 ? 3.102 -18.980 22.332 1.00 80.06 349 PRO A O 1
ATOM 2738 N N . GLY A 1 350 ? 1.996 -18.260 24.152 1.00 80.25 350 GLY A N 1
ATOM 2739 C CA . GLY A 1 350 ? 3.163 -18.206 25.041 1.00 80.25 350 GLY A CA 1
ATOM 2740 C C . GLY A 1 350 ? 3.938 -16.887 25.005 1.00 80.25 350 GLY A C 1
ATOM 2741 O O . GLY A 1 350 ? 4.818 -16.691 25.842 1.00 80.25 350 GLY A O 1
ATOM 2742 N N . HIS A 1 351 ? 3.608 -15.969 24.094 1.00 85.19 351 HIS A N 1
ATOM 2743 C CA . HIS A 1 351 ? 4.184 -14.627 24.070 1.00 85.19 351 HIS A CA 1
ATOM 2744 C C . HIS A 1 351 ? 3.332 -13.635 24.868 1.00 85.19 351 HIS A C 1
ATOM 2746 O O . HIS A 1 351 ? 2.158 -13.874 25.168 1.00 85.19 351 HIS A O 1
ATOM 2752 N N . LEU A 1 352 ? 3.944 -12.511 25.253 1.00 86.38 352 LEU A N 1
ATOM 2753 C CA . LEU A 1 352 ? 3.226 -11.448 25.946 1.00 86.38 352 LEU A CA 1
ATOM 2754 C C . LEU A 1 352 ? 2.217 -10.790 24.997 1.00 86.38 352 LEU A C 1
ATOM 2756 O O . LEU A 1 352 ? 2.559 -10.491 23.854 1.00 86.38 352 LEU A O 1
ATOM 2760 N N . PRO A 1 353 ? 1.001 -10.490 25.477 1.00 87.94 353 PRO A N 1
ATOM 2761 C CA . PRO A 1 353 ? 0.037 -9.733 24.704 1.00 87.94 353 PRO A CA 1
ATOM 2762 C C . PRO A 1 353 ? 0.564 -8.396 24.180 1.00 87.94 353 PRO A C 1
ATOM 2764 O O . PRO A 1 353 ? 1.045 -7.572 24.955 1.00 87.94 353 PRO A O 1
ATOM 2767 N N . LEU A 1 354 ? 0.388 -8.162 22.880 1.00 92.81 354 LEU A N 1
ATOM 2768 C CA . LEU A 1 354 ? 0.789 -6.915 22.219 1.00 92.81 354 LEU A CA 1
ATOM 2769 C C . LEU A 1 354 ? -0.367 -5.954 21.961 1.00 92.81 354 LEU A C 1
ATOM 2771 O O . LEU A 1 354 ? -0.156 -4.746 21.892 1.00 92.81 354 LEU A O 1
ATOM 2775 N N . PHE A 1 355 ? -1.582 -6.478 21.805 1.00 93.88 355 PHE A N 1
ATOM 2776 C CA . PHE A 1 355 ? -2.715 -5.691 21.339 1.00 93.88 355 PHE A CA 1
ATOM 2777 C C . PHE A 1 355 ? -3.658 -5.275 22.464 1.00 93.88 355 PHE A C 1
ATOM 2779 O O . PHE A 1 355 ? -3.998 -6.065 23.359 1.00 93.88 355 PHE A O 1
ATOM 2786 N N . GLU A 1 356 ? -4.143 -4.038 22.365 1.00 89.50 356 GLU A N 1
ATOM 2787 C CA . GLU A 1 356 ? -5.297 -3.584 23.131 1.00 89.50 356 GLU A CA 1
ATOM 2788 C C . GLU A 1 356 ? -6.537 -4.400 22.751 1.00 89.50 356 GLU A C 1
ATOM 2790 O O . GLU A 1 356 ? -6.914 -4.498 21.584 1.00 89.50 356 GLU A O 1
ATOM 2795 N N . THR A 1 357 ? -7.219 -4.949 23.753 1.00 82.12 357 THR A N 1
ATOM 2796 C CA . THR A 1 357 ? -8.534 -5.583 23.597 1.00 82.12 357 THR A CA 1
ATOM 2797 C C . THR A 1 357 ? -9.504 -5.000 24.622 1.00 82.12 357 THR A C 1
ATOM 2799 O O . THR A 1 357 ? -9.084 -4.467 25.653 1.00 82.12 357 THR A O 1
ATOM 2802 N N . ALA A 1 358 ? -10.815 -5.098 24.371 1.00 69.94 358 ALA A N 1
ATOM 2803 C CA . ALA A 1 358 ? -11.845 -4.542 25.259 1.00 69.94 358 ALA A CA 1
ATOM 2804 C C . ALA A 1 358 ? -11.700 -5.012 26.724 1.00 69.94 358 ALA A C 1
ATOM 2806 O O . ALA A 1 358 ? -11.931 -4.236 27.650 1.00 69.94 358 ALA A O 1
ATOM 2807 N N . GLY A 1 359 ? -11.239 -6.250 26.945 1.00 63.12 359 GLY A N 1
ATOM 2808 C CA . GLY A 1 359 ? -10.952 -6.779 28.283 1.00 63.12 359 GLY A CA 1
ATOM 2809 C C . GLY A 1 359 ? -9.703 -6.185 28.951 1.00 63.12 359 GLY A C 1
ATOM 2810 O O . GLY A 1 359 ? -9.646 -6.112 30.176 1.00 63.12 359 GLY A O 1
ATOM 2811 N N . ARG A 1 360 ? -8.719 -5.718 28.171 1.00 69.62 360 ARG A N 1
ATOM 2812 C CA . ARG A 1 360 ? -7.441 -5.172 28.669 1.00 69.62 360 ARG A CA 1
ATOM 2813 C C . ARG A 1 360 ? -7.456 -3.660 28.898 1.00 69.62 360 ARG A C 1
ATOM 2815 O O . ARG A 1 360 ? -6.683 -3.182 29.720 1.00 69.62 360 ARG A O 1
ATOM 2822 N N . ARG A 1 361 ? -8.393 -2.915 28.292 1.00 57.66 361 ARG A N 1
ATOM 2823 C CA . ARG A 1 361 ? -8.609 -1.475 28.571 1.00 57.66 361 ARG A CA 1
ATOM 2824 C C . ARG A 1 361 ? -8.972 -1.161 30.034 1.00 57.66 361 ARG A C 1
ATOM 2826 O O . ARG A 1 361 ? -8.976 -0.003 30.432 1.00 57.66 361 ARG A O 1
ATOM 2833 N N . ARG A 1 362 ? -9.281 -2.177 30.849 1.00 43.44 362 ARG A N 1
ATOM 2834 C CA . ARG A 1 362 ? -9.879 -2.037 32.186 1.00 43.44 362 ARG A CA 1
ATOM 2835 C C . ARG A 1 362 ? -8.914 -1.989 33.381 1.00 43.44 362 ARG A C 1
ATOM 2837 O O . ARG A 1 362 ? -9.378 -2.154 34.504 1.00 43.44 362 ARG A O 1
ATOM 2844 N N . ARG A 1 363 ? -7.615 -1.712 33.205 1.00 41.28 363 ARG A N 1
ATOM 2845 C CA . ARG A 1 363 ? -6.716 -1.414 34.346 1.00 41.28 363 ARG A CA 1
ATOM 2846 C C . ARG A 1 363 ? -6.150 0.017 34.364 1.00 41.28 363 ARG A C 1
ATOM 2848 O O . ARG A 1 363 ? -4.938 0.194 34.313 1.00 41.28 363 ARG A O 1
ATOM 2855 N N . PRO A 1 364 ? -6.981 1.052 34.558 1.00 40.31 364 PRO A N 1
ATOM 2856 C CA . PRO A 1 364 ? -6.575 2.220 35.322 1.00 40.31 364 PRO A CA 1
ATOM 2857 C C . PRO A 1 364 ? -6.884 1.956 36.805 1.00 40.31 364 PRO A C 1
ATOM 2859 O O . PRO A 1 364 ? -8.042 1.985 37.212 1.00 40.31 364 PRO A O 1
ATOM 2862 N N . GLY A 1 365 ? -5.853 1.659 37.602 1.00 42.38 365 GLY A N 1
ATOM 2863 C CA . GLY A 1 365 ? -5.971 1.524 39.060 1.00 42.38 365 GLY A CA 1
ATOM 2864 C C . GLY A 1 365 ? -5.744 0.114 39.609 1.00 42.38 365 GLY A C 1
ATOM 2865 O O . GLY A 1 365 ? -6.663 -0.521 40.108 1.00 42.38 365 GLY A O 1
ATOM 2866 N N . THR A 1 366 ? -4.493 -0.345 39.612 1.00 36.12 366 THR A N 1
ATOM 2867 C CA . THR A 1 366 ? -3.990 -1.048 40.802 1.00 36.12 366 THR A CA 1
ATOM 2868 C C . THR A 1 366 ? -3.055 -0.059 41.464 1.00 36.12 366 THR A C 1
ATOM 2870 O O . THR A 1 366 ? -1.912 0.122 41.049 1.00 36.12 366 THR A O 1
ATOM 2873 N N . THR A 1 367 ? -3.618 0.688 42.409 1.00 37.12 367 THR A N 1
ATOM 2874 C CA . THR A 1 367 ? -2.874 1.446 43.405 1.00 37.12 367 THR A CA 1
ATOM 2875 C C . THR A 1 367 ? -1.738 0.596 43.947 1.00 37.12 367 THR A C 1
ATOM 2877 O O . THR A 1 367 ? -1.924 -0.583 44.242 1.00 37.12 367 THR A O 1
ATOM 2880 N N . ALA A 1 368 ? -0.578 1.225 44.102 1.00 38.22 368 ALA A N 1
ATOM 2881 C CA . ALA A 1 368 ? 0.462 0.771 45.001 1.00 38.22 368 ALA A CA 1
ATOM 2882 C C . ALA A 1 368 ? -0.146 0.530 46.394 1.00 38.22 368 ALA A C 1
ATOM 2884 O O . ALA A 1 368 ? -0.340 1.467 47.161 1.00 38.22 368 ALA A O 1
ATOM 2885 N N . ALA A 1 369 ? -0.511 -0.716 46.673 1.00 38.94 369 ALA A N 1
ATO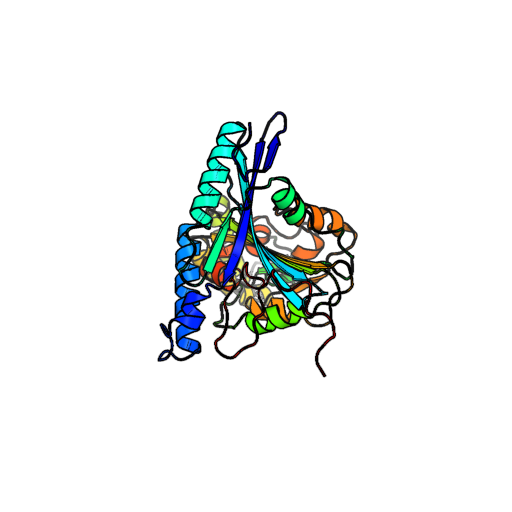M 2886 C CA . ALA A 1 369 ? -0.787 -1.261 47.992 1.00 38.94 369 ALA A CA 1
ATOM 2887 C C . ALA A 1 369 ? -0.972 -2.773 47.833 1.00 38.94 369 ALA A C 1
ATOM 2889 O O . ALA A 1 369 ? -2.065 -3.219 47.515 1.00 38.94 369 ALA A O 1
ATOM 2890 N N . GLU A 1 370 ? 0.112 -3.531 47.994 1.00 34.31 370 GLU A N 1
ATOM 2891 C CA . GLU A 1 370 ? 0.176 -4.726 48.850 1.00 34.31 370 GLU A CA 1
ATOM 2892 C C . GLU A 1 370 ? 1.587 -5.334 48.768 1.00 34.31 370 GLU A C 1
ATOM 2894 O O .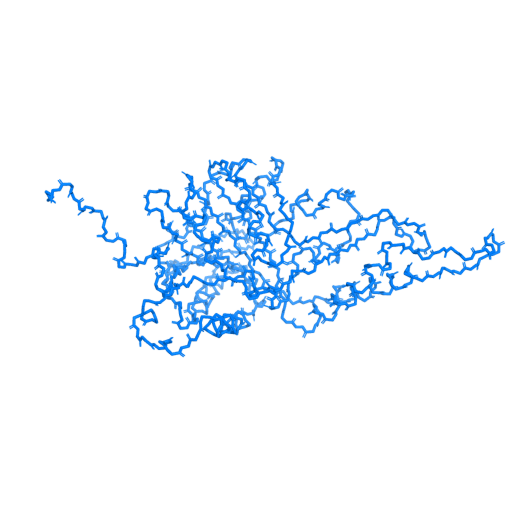 GLU A 1 370 ? 1.931 -6.024 47.818 1.00 34.31 370 GLU A O 1
ATOM 2899 N N . ARG A 1 371 ? 2.378 -4.912 49.766 1.00 36.38 371 ARG A N 1
ATOM 2900 C CA . ARG A 1 371 ? 3.555 -5.505 50.435 1.00 36.38 371 ARG A CA 1
ATOM 2901 C C . ARG A 1 371 ? 4.480 -6.456 49.682 1.00 36.38 371 ARG A C 1
ATOM 2903 O O . ARG A 1 371 ? 4.051 -7.580 49.355 1.00 36.38 371 ARG A O 1
#

Foldseek 3Di:
DAAFQWDWDDDQQKIKIKWKKWKAFDVCVLVVCPCVPPDPLRVLVVQLVQLLVLVQQLQDPPQQKKKKWKWKADLVVLFTTIMIMMMGMDRDRVVRRVVNVVSLVSPCVGPPRMHIDIDRDNVVRLVQQADDQFDLQQKKWWWFDKDKDQWPDPPVVAGMDIATDAFDQDSDDCVVLLSLNSNWNFIKMKMKMKTWDQQDPVLLVVLVVLLVVLVQLQQFADQDPVRNGTHHRGPVSVVRNVRSVVCSVQQNPATKIFIIIMMGTPDHRDPCSQVVLCVQLRHTDMDRQHPVCSVVVSCCRNVVNDDDSPCNQCVPPDPPSDDPSNSRSTGMHGSSSSSSNDRGYHDDHPDDHRHDDPVNVPDPDPPPDDD

Sequence (371 aa):
MTAPGVLLESSAQMSWAWIGLRVGPAPKLADTRAYADVAEPQRRAQTTARERAWLAGQWNTESHARWELRFSNDPVTRLVSCTLLGRVQDPDPRMAEQAAVRLRDRLAAAPAHVLTEPLLDEHEISHRLAPSPLDGRGSFEVRKRLSWAPCSRRDTGRQVCFAVSPLLPEDRSWEPLWHELARMPQPTVLSVYLEPYAPSPGLVGGLRRLVEEYDHLARPGFANPIWPVPPPPDRFAVRAAPLYVQAAARYTAGLCFRTRISIASQGPVPYGFADLLADTVGGGVVRQTPSAELDAAWRNLAALNRDWLDHSYRQGCPPGSLRDTERILCDLCDLDEAAATFRLPYEVPGHLPLFETAGRRRRPGTTAAER